Protein AF-A0A3D2UPK6-F1 (afdb_monomer_lite)

Structure (mmCIF, N/CA/C/O backbone):
data_AF-A0A3D2UPK6-F1
#
_entry.id   AF-A0A3D2UPK6-F1
#
loop_
_atom_site.group_PDB
_atom_site.id
_atom_site.type_symbol
_atom_site.label_atom_id
_atom_site.label_alt_id
_atom_site.label_comp_id
_atom_site.label_asym_id
_atom_site.label_entity_id
_atom_site.label_seq_id
_atom_site.pdbx_PDB_ins_code
_atom_site.Cartn_x
_atom_site.Cartn_y
_atom_site.Cartn_z
_atom_site.occupancy
_atom_site.B_iso_or_equiv
_atom_site.auth_seq_id
_atom_site.auth_comp_id
_atom_site.auth_asym_id
_atom_site.auth_atom_id
_atom_site.pdbx_PDB_model_num
ATOM 1 N N . MET A 1 1 ? 14.246 -3.616 -34.051 1.00 29.50 1 MET A N 1
ATOM 2 C CA . MET A 1 1 ? 12.889 -3.038 -34.130 1.00 29.50 1 MET A CA 1
ATOM 3 C C . MET A 1 1 ? 12.136 -3.485 -32.893 1.00 29.50 1 MET A C 1
ATOM 5 O O . MET A 1 1 ? 11.770 -4.648 -32.811 1.00 29.50 1 MET A O 1
ATOM 9 N N . VAL A 1 2 ? 12.012 -2.612 -31.895 1.00 36.53 2 VAL A N 1
ATOM 10 C CA . VAL A 1 2 ? 11.138 -2.855 -30.739 1.00 36.53 2 VAL A CA 1
ATOM 11 C C . VAL A 1 2 ? 9.709 -2.679 -31.257 1.00 36.53 2 VAL A C 1
ATOM 13 O O . VAL A 1 2 ? 9.395 -1.631 -31.815 1.00 36.53 2 VAL A O 1
ATOM 16 N N . SER A 1 3 ? 8.911 -3.746 -31.205 1.00 40.34 3 SER A N 1
ATOM 17 C CA . SER A 1 3 ? 7.515 -3.777 -31.665 1.00 40.34 3 SER A CA 1
ATOM 18 C C . SER A 1 3 ? 6.709 -2.631 -31.038 1.00 40.34 3 SER A C 1
ATOM 20 O O . SER A 1 3 ? 6.873 -2.369 -29.847 1.00 40.34 3 SER A O 1
ATOM 22 N N . ASN A 1 4 ? 5.805 -1.990 -31.794 1.00 49.56 4 ASN A N 1
ATOM 23 C CA . ASN A 1 4 ? 4.855 -0.990 -31.269 1.00 49.56 4 ASN A CA 1
ATOM 24 C C . ASN A 1 4 ? 4.064 -1.499 -30.045 1.00 49.56 4 ASN A C 1
ATOM 26 O O . ASN A 1 4 ? 3.614 -0.700 -29.230 1.00 49.56 4 ASN A O 1
ATOM 30 N N . ASN A 1 5 ? 3.946 -2.817 -29.878 1.00 51.56 5 ASN A N 1
ATOM 31 C CA . ASN A 1 5 ? 3.266 -3.445 -28.751 1.00 51.56 5 ASN A CA 1
ATOM 32 C C . ASN A 1 5 ? 4.091 -3.450 -27.444 1.00 51.56 5 ASN A C 1
ATOM 34 O O . ASN A 1 5 ? 3.512 -3.424 -26.363 1.00 51.56 5 ASN A O 1
ATOM 38 N N . ILE A 1 6 ? 5.428 -3.389 -27.506 1.00 55.00 6 ILE A N 1
ATOM 39 C CA . ILE A 1 6 ? 6.280 -3.295 -26.305 1.00 55.00 6 ILE A CA 1
ATOM 40 C C . ILE A 1 6 ? 6.111 -1.925 -25.630 1.00 55.00 6 ILE A C 1
ATOM 42 O O . ILE A 1 6 ? 6.147 -1.835 -24.404 1.00 55.00 6 ILE A O 1
ATOM 46 N N . ASN A 1 7 ? 5.836 -0.866 -26.403 1.00 56.97 7 ASN A N 1
ATOM 47 C CA . ASN A 1 7 ? 5.481 0.435 -25.833 1.00 56.97 7 ASN A CA 1
ATOM 48 C C . ASN A 1 7 ? 4.194 0.338 -24.999 1.00 56.97 7 ASN A C 1
ATOM 50 O O . ASN A 1 7 ? 4.159 0.884 -23.904 1.00 56.97 7 ASN A O 1
ATOM 54 N N . LEU A 1 8 ? 3.188 -0.440 -25.421 1.00 60.53 8 LEU A N 1
ATOM 55 C CA . LEU A 1 8 ? 1.960 -0.651 -24.634 1.00 60.53 8 LEU A CA 1
ATOM 56 C C . LEU A 1 8 ? 2.215 -1.334 -23.276 1.00 60.53 8 LEU A C 1
ATOM 58 O O . LEU A 1 8 ? 1.406 -1.185 -22.367 1.00 60.53 8 LEU A O 1
ATOM 62 N N . LEU A 1 9 ? 3.325 -2.069 -23.131 1.00 63.12 9 LEU A N 1
ATOM 63 C CA . LEU A 1 9 ? 3.723 -2.733 -21.882 1.00 63.12 9 LEU A CA 1
ATOM 64 C C . LEU A 1 9 ? 4.616 -1.859 -20.984 1.00 63.12 9 LEU A C 1
ATOM 66 O O . LEU A 1 9 ? 4.636 -2.047 -19.772 1.00 63.12 9 LEU A O 1
ATOM 70 N N . ILE A 1 10 ? 5.372 -0.927 -21.575 1.00 61.56 10 ILE A N 1
ATOM 71 C CA . ILE A 1 10 ? 6.310 -0.027 -20.876 1.00 61.56 10 ILE A CA 1
ATOM 72 C C . ILE A 1 10 ? 5.636 1.279 -20.458 1.00 61.56 10 ILE A C 1
ATOM 74 O O . ILE A 1 10 ? 6.065 1.893 -19.486 1.00 61.56 10 ILE A O 1
ATOM 78 N N . THR A 1 11 ? 4.598 1.713 -21.172 1.00 60.47 11 THR A N 1
ATOM 79 C CA . THR A 1 11 ? 3.747 2.817 -20.723 1.00 60.47 11 THR A CA 1
ATOM 80 C C . THR A 1 11 ? 2.793 2.233 -19.691 1.00 60.47 11 THR A C 1
ATOM 82 O O . THR A 1 11 ? 1.922 1.451 -20.079 1.00 60.47 11 THR A O 1
ATOM 85 N N . PRO A 1 12 ? 2.942 2.515 -18.379 1.00 56.44 12 PRO A N 1
ATOM 86 C CA . PRO A 1 12 ? 1.904 2.134 -17.444 1.00 56.44 12 PRO A CA 1
ATOM 87 C C . PRO A 1 12 ? 0.678 2.890 -17.932 1.00 56.44 12 PRO A C 1
ATOM 89 O O . PRO A 1 12 ? 0.672 4.117 -17.909 1.00 56.44 12 PRO A O 1
ATOM 92 N N . SER A 1 13 ? -0.303 2.164 -18.480 1.00 57.47 13 SER A N 1
ATOM 93 C CA . SER A 1 13 ? -1.483 2.802 -19.060 1.00 57.47 13 SER A CA 1
ATOM 94 C C . SER A 1 13 ? -1.970 3.848 -18.065 1.00 57.47 13 SER A C 1
ATOM 96 O O . SER A 1 13 ? -2.011 3.550 -16.870 1.00 57.47 13 SER A O 1
ATOM 98 N N . ALA A 1 14 ? -2.303 5.064 -18.501 1.00 60.94 14 ALA A N 1
ATOM 99 C CA . ALA A 1 14 ? -2.765 6.135 -17.609 1.00 60.94 14 ALA A CA 1
ATOM 100 C C . ALA A 1 14 ? -3.824 5.638 -16.594 1.00 60.94 14 ALA A C 1
ATOM 102 O O . ALA A 1 14 ? -3.950 6.133 -15.475 1.00 60.94 14 ALA A O 1
ATOM 103 N N . LYS A 1 15 ? -4.543 4.578 -16.979 1.00 65.50 15 LYS A N 1
ATOM 104 C CA . LYS A 1 15 ? -5.433 3.750 -16.171 1.00 65.50 15 LYS A CA 1
ATOM 105 C C . LYS A 1 15 ? -4.817 3.152 -14.893 1.00 65.50 15 LYS A C 1
ATOM 107 O O . LYS A 1 15 ? -5.508 3.171 -13.884 1.00 65.50 15 LYS A O 1
ATOM 112 N N . THR A 1 16 ? -3.592 2.626 -14.893 1.00 70.25 16 THR A N 1
ATOM 113 C CA . THR A 1 16 ? -2.950 2.058 -13.693 1.00 70.25 16 THR A CA 1
ATOM 114 C C . THR A 1 16 ? -2.583 3.144 -12.692 1.00 70.25 16 THR A C 1
ATOM 116 O O . THR A 1 16 ? -2.922 3.020 -11.521 1.00 70.25 16 THR A O 1
ATOM 119 N N . ILE A 1 17 ? -1.989 4.249 -13.154 1.00 70.00 17 ILE A N 1
ATOM 120 C CA . ILE A 1 17 ? -1.716 5.407 -12.290 1.00 70.00 17 ILE A CA 1
ATOM 121 C C . ILE A 1 17 ? -3.024 5.956 -11.720 1.00 70.00 17 ILE A C 1
ATOM 123 O O . ILE A 1 17 ? -3.129 6.195 -10.520 1.00 70.00 17 ILE A O 1
ATOM 127 N N . LYS A 1 18 ? -4.057 6.072 -12.562 1.00 70.62 18 LYS A N 1
ATOM 128 C CA . LYS A 1 18 ? -5.390 6.496 -12.135 1.00 70.62 18 LYS A CA 1
ATOM 129 C C . LYS A 1 18 ? -6.016 5.537 -11.118 1.00 70.62 18 LYS A C 1
ATOM 131 O O . LYS A 1 18 ? -6.628 6.000 -10.166 1.00 70.62 18 LYS A O 1
ATOM 136 N N . ALA A 1 19 ? -5.879 4.225 -11.295 1.00 73.19 19 ALA A N 1
ATOM 137 C CA . ALA A 1 19 ? -6.411 3.238 -10.357 1.00 73.19 19 ALA A CA 1
ATOM 138 C C . ALA A 1 19 ? -5.712 3.330 -8.992 1.00 73.19 19 ALA A C 1
ATOM 140 O O . ALA A 1 19 ? -6.386 3.425 -7.970 1.00 73.19 19 ALA A O 1
ATOM 141 N N . THR A 1 20 ? -4.376 3.405 -8.976 1.00 77.25 20 THR A N 1
ATOM 142 C CA . THR A 1 20 ? -3.606 3.611 -7.740 1.00 77.25 20 THR A CA 1
ATOM 143 C C . THR A 1 20 ? -3.961 4.940 -7.071 1.00 77.25 20 THR A C 1
ATOM 145 O O . THR A 1 20 ? -4.055 4.998 -5.847 1.00 77.25 20 THR A O 1
ATOM 148 N N . PHE A 1 21 ? -4.230 5.994 -7.848 1.00 74.88 21 PHE A N 1
ATOM 149 C CA . PHE A 1 21 ? -4.714 7.261 -7.305 1.00 74.88 21 PHE A CA 1
ATOM 150 C C . PHE A 1 21 ? -6.090 7.131 -6.643 1.00 74.88 21 PHE A C 1
ATOM 152 O O . PHE A 1 21 ? -6.226 7.515 -5.487 1.00 74.88 21 PHE A O 1
ATOM 159 N N . VAL A 1 22 ? -7.075 6.531 -7.316 1.00 76.00 22 VAL A N 1
ATOM 160 C CA . VAL A 1 22 ? -8.419 6.310 -6.747 1.00 76.00 22 VAL A CA 1
ATOM 161 C C . VAL A 1 22 ? -8.338 5.513 -5.442 1.00 76.00 22 VAL A C 1
ATOM 163 O O . VAL A 1 22 ? -9.048 5.799 -4.482 1.00 76.00 22 VAL A O 1
ATOM 166 N N . GLU A 1 23 ? -7.431 4.540 -5.357 1.00 78.81 23 GLU A N 1
ATOM 167 C CA . GLU A 1 23 ? -7.199 3.791 -4.122 1.00 78.81 23 GLU A CA 1
ATOM 168 C C . GLU A 1 23 ? -6.570 4.621 -2.992 1.00 78.81 23 GLU A C 1
ATOM 170 O O . GLU A 1 23 ? -6.802 4.309 -1.820 1.00 78.81 23 GLU A O 1
ATOM 175 N N . ILE A 1 24 ? -5.752 5.627 -3.316 1.00 79.50 24 ILE A N 1
ATOM 176 C CA . ILE A 1 24 ? -5.183 6.583 -2.353 1.00 79.50 24 ILE A CA 1
ATOM 177 C C . ILE A 1 24 ? -6.260 7.581 -1.916 1.00 79.50 24 ILE A C 1
ATOM 179 O O . ILE A 1 24 ? -6.397 7.838 -0.721 1.00 79.50 24 ILE A O 1
ATOM 183 N N . GLU A 1 25 ? -7.053 8.090 -2.858 1.00 79.25 25 GLU A N 1
ATOM 184 C CA . GLU A 1 25 ? -8.166 9.011 -2.626 1.00 79.25 25 GLU A CA 1
ATOM 185 C C . GLU A 1 25 ? -9.233 8.377 -1.725 1.00 79.25 25 GLU A C 1
ATOM 187 O O . GLU A 1 25 ? -9.614 8.966 -0.713 1.00 79.25 25 GLU A O 1
ATOM 192 N N . ALA A 1 26 ? -9.634 7.133 -1.999 1.00 78.38 26 ALA A N 1
ATOM 193 C CA . ALA A 1 26 ? -10.588 6.396 -1.171 1.00 78.38 26 ALA A CA 1
ATOM 194 C C . ALA A 1 26 ? -10.075 6.176 0.264 1.00 78.38 26 ALA A C 1
ATOM 196 O O . ALA A 1 26 ? -10.844 6.217 1.225 1.00 78.38 26 ALA A O 1
ATOM 197 N N . SER A 1 27 ? -8.764 5.974 0.433 1.00 75.00 27 SER A N 1
ATOM 198 C CA . SER A 1 27 ? -8.131 5.899 1.755 1.00 75.00 27 SER A CA 1
ATOM 199 C C . SER A 1 27 ? -7.957 7.276 2.410 1.00 75.00 27 SER A C 1
ATOM 201 O O . SER A 1 27 ? -7.760 7.354 3.624 1.00 75.00 27 SER A O 1
ATOM 203 N N . SER A 1 28 ? -8.042 8.367 1.644 1.00 74.19 28 SER A N 1
ATOM 204 C CA . SER A 1 28 ? -7.707 9.704 2.124 1.00 74.19 28 SER A CA 1
ATOM 205 C C . SER A 1 28 ? -8.720 10.249 3.132 1.00 74.19 28 SER A C 1
ATOM 207 O O . SER A 1 28 ? -8.321 10.811 4.149 1.00 74.19 28 SER A O 1
ATOM 209 N N . GLU A 1 29 ? -10.017 10.022 2.919 1.00 78.12 29 GLU A N 1
ATOM 210 C CA . GLU A 1 29 ? -11.066 10.509 3.822 1.00 78.12 29 GLU A CA 1
ATOM 211 C C . GLU A 1 29 ? -10.995 9.845 5.200 1.00 78.12 29 GLU A C 1
ATOM 213 O O . GLU A 1 29 ? -11.157 10.496 6.236 1.00 78.12 29 GLU A O 1
ATOM 218 N N . ILE A 1 30 ? -10.663 8.555 5.229 1.00 78.06 30 ILE A N 1
ATOM 219 C CA . ILE A 1 30 ? -10.509 7.811 6.479 1.00 78.06 30 ILE A CA 1
ATOM 220 C C . ILE A 1 30 ? -9.274 8.313 7.246 1.00 78.06 30 ILE A C 1
ATOM 222 O O . ILE A 1 30 ? -9.349 8.604 8.440 1.00 78.06 30 ILE A O 1
ATOM 226 N N . ILE A 1 31 ? -8.173 8.556 6.532 1.00 73.12 31 ILE A N 1
ATOM 227 C CA . ILE A 1 31 ? -6.934 9.107 7.091 1.00 73.12 31 ILE A CA 1
ATOM 228 C C . ILE A 1 31 ? -7.127 10.531 7.622 1.00 73.12 31 ILE A C 1
ATOM 230 O O . ILE A 1 31 ? -6.668 10.839 8.723 1.00 73.12 31 ILE A O 1
ATOM 234 N N . LYS A 1 32 ? -7.832 11.401 6.885 1.00 76.81 32 LYS A N 1
ATOM 235 C CA . LYS A 1 32 ? -8.172 12.762 7.336 1.00 76.81 32 LYS A CA 1
ATOM 236 C C . LYS A 1 32 ? -8.979 12.714 8.629 1.00 76.81 32 LYS A C 1
ATOM 238 O O . LYS A 1 32 ? -8.668 13.440 9.575 1.00 76.81 32 LYS A O 1
ATOM 243 N N . LYS A 1 33 ? -9.981 11.832 8.693 1.00 80.81 33 LYS A N 1
ATOM 244 C CA . LYS A 1 33 ? -10.803 11.624 9.889 1.00 80.81 33 LYS A CA 1
ATOM 245 C C . LYS A 1 33 ? -9.964 11.168 11.083 1.00 80.81 33 LYS A C 1
ATOM 247 O O . LYS A 1 33 ? -10.132 11.709 12.177 1.00 80.81 33 LYS A O 1
ATOM 252 N N . ASP A 1 34 ? -9.050 10.224 10.884 1.00 77.19 34 ASP A N 1
ATOM 253 C CA . ASP A 1 34 ? -8.213 9.692 11.961 1.00 77.19 34 ASP A CA 1
ATOM 254 C C . ASP A 1 34 ? -7.173 10.706 12.450 1.00 77.19 34 ASP A C 1
ATOM 256 O O . ASP A 1 34 ? -7.002 10.865 13.660 1.00 77.19 34 ASP A O 1
ATOM 260 N N . ILE A 1 35 ? -6.544 11.460 11.540 1.00 74.62 35 ILE A N 1
ATOM 261 C CA . ILE A 1 35 ? -5.663 12.586 11.887 1.00 74.62 35 ILE A CA 1
ATOM 262 C C . ILE A 1 35 ? -6.441 13.656 12.654 1.00 74.62 35 ILE A C 1
ATOM 264 O O . ILE A 1 35 ? -5.953 14.155 13.666 1.00 74.62 35 ILE A O 1
ATOM 268 N N . GLY A 1 36 ? -7.649 13.999 12.201 1.00 77.25 36 GLY A N 1
ATOM 269 C CA . GLY A 1 36 ? -8.509 14.977 12.863 1.00 77.25 36 GLY A CA 1
ATOM 270 C C . GLY A 1 36 ? -8.888 14.546 14.280 1.00 77.25 36 GLY A C 1
ATOM 271 O O . GLY A 1 36 ? -8.730 15.320 15.222 1.00 77.25 36 GLY A O 1
ATOM 272 N N . ALA A 1 37 ? -9.315 13.294 14.452 1.00 78.00 37 ALA A N 1
ATOM 273 C CA . ALA A 1 37 ? -9.633 12.735 15.764 1.00 78.00 37 ALA A CA 1
ATOM 274 C C . ALA A 1 37 ? -8.410 12.723 16.692 1.00 78.00 37 ALA A C 1
ATOM 276 O O . ALA A 1 37 ? -8.512 13.113 17.853 1.00 78.00 37 ALA A O 1
ATOM 277 N N . LEU A 1 38 ? -7.249 12.318 16.177 1.00 76.75 38 LEU A N 1
ATOM 278 C CA . LEU A 1 38 ? -6.006 12.298 16.937 1.00 76.75 38 LEU A CA 1
ATOM 279 C C . LEU A 1 38 ? -5.563 13.712 17.330 1.00 76.75 38 LEU A C 1
ATOM 281 O O . LEU A 1 38 ? -5.127 13.920 18.461 1.00 76.75 38 LEU A O 1
ATOM 285 N N . LEU A 1 39 ? -5.721 14.692 16.437 1.00 78.94 39 LEU A N 1
ATOM 286 C CA . LEU A 1 39 ? -5.433 16.092 16.724 1.00 78.94 39 LEU A CA 1
ATOM 287 C C . LEU A 1 39 ? -6.313 16.634 17.855 1.00 78.94 39 LEU A C 1
ATOM 289 O O . LEU A 1 39 ? -5.794 17.320 18.731 1.00 78.94 39 LEU A O 1
ATOM 293 N N . VAL A 1 40 ? -7.614 16.328 17.848 1.00 78.19 40 VAL A N 1
ATOM 294 C CA . VAL A 1 40 ? -8.530 16.714 18.935 1.00 78.19 40 VAL A CA 1
ATOM 295 C C . VAL A 1 40 ? -8.049 16.114 20.253 1.00 78.19 40 VAL A C 1
ATOM 297 O O . VAL A 1 40 ? -7.786 16.854 21.191 1.00 78.19 40 VAL A O 1
ATOM 300 N N . THR A 1 41 ? -7.794 14.803 20.297 1.00 73.19 41 THR A N 1
ATOM 301 C CA . THR A 1 41 ? -7.352 14.153 21.540 1.00 73.19 41 THR A CA 1
ATOM 302 C C . THR A 1 41 ? -5.991 14.668 22.027 1.00 73.19 41 THR A C 1
ATOM 304 O O . THR A 1 41 ? -5.773 14.793 23.228 1.00 73.19 41 THR A O 1
ATOM 307 N N . LEU A 1 42 ? -5.059 14.998 21.124 1.00 73.12 42 LEU A N 1
ATOM 308 C CA . LEU A 1 42 ? -3.78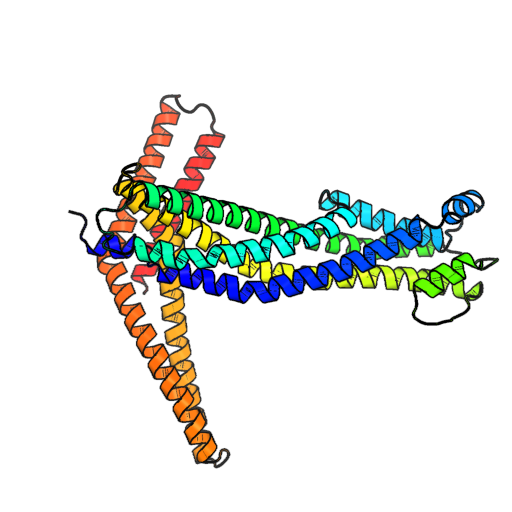0 15.611 21.499 1.00 73.12 42 LEU A CA 1
ATOM 309 C C . LEU A 1 42 ? -3.938 17.041 22.027 1.00 73.12 42 LEU A C 1
ATOM 311 O O . LEU A 1 42 ? -3.198 17.4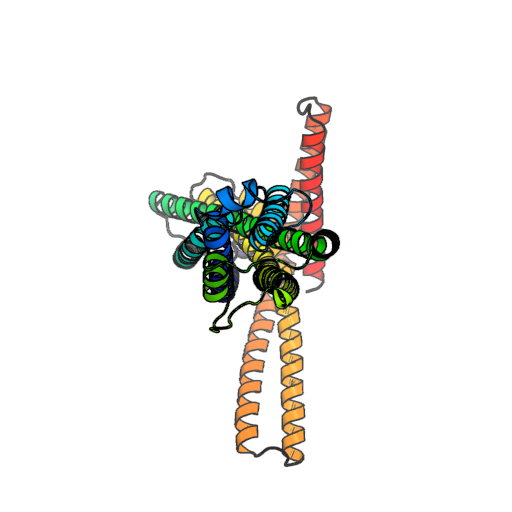28 22.932 1.00 73.12 42 LEU A O 1
ATOM 315 N N . LYS A 1 43 ? -4.874 17.826 21.479 1.00 76.38 43 LYS A N 1
ATOM 316 C CA . LYS A 1 43 ? -5.201 19.160 22.002 1.00 76.38 43 LYS A CA 1
ATOM 317 C C . LYS A 1 43 ? -5.789 19.063 23.399 1.00 76.38 43 LYS A C 1
ATOM 319 O O . LYS A 1 43 ? -5.273 19.745 24.275 1.00 76.38 43 LYS A O 1
ATOM 324 N N . ASP A 1 44 ? -6.738 18.154 23.617 1.00 70.88 44 ASP A N 1
ATOM 325 C CA . ASP A 1 44 ? -7.318 17.907 24.939 1.00 70.88 44 ASP A CA 1
ATOM 326 C C . ASP A 1 44 ? -6.205 17.581 25.946 1.00 70.88 44 ASP A C 1
ATOM 328 O O . ASP A 1 44 ? -6.092 18.212 26.990 1.00 70.88 44 ASP A O 1
ATOM 332 N N . VAL A 1 45 ? -5.294 16.663 25.598 1.00 69.88 45 VAL A N 1
ATOM 333 C CA . VAL A 1 45 ? -4.127 16.338 26.435 1.00 69.88 45 VAL A CA 1
ATOM 334 C C . VAL A 1 45 ? -3.240 17.566 26.681 1.00 69.88 45 VAL A C 1
ATOM 336 O O . VAL A 1 45 ? -2.803 17.777 27.807 1.00 69.88 45 VAL A O 1
ATOM 339 N N . ASN A 1 46 ? -2.979 18.404 25.678 1.00 70.44 46 ASN A N 1
ATOM 340 C CA . ASN A 1 46 ? -2.129 19.585 25.842 1.00 70.44 46 ASN A CA 1
ATOM 341 C C . ASN A 1 46 ? -2.785 20.676 26.712 1.00 70.44 46 ASN A C 1
ATOM 343 O O . ASN A 1 46 ? -2.105 21.271 27.543 1.00 70.44 46 ASN A O 1
ATOM 347 N N . GLU A 1 47 ? -4.093 20.902 26.583 1.00 70.38 47 GLU A N 1
ATOM 348 C CA . GLU A 1 47 ? -4.850 21.824 27.445 1.00 70.38 47 GLU A CA 1
ATOM 349 C C . GLU A 1 47 ? -4.788 21.384 28.911 1.00 70.38 47 GLU A C 1
ATOM 351 O O . GLU A 1 47 ? -4.569 22.197 29.811 1.00 70.38 47 GLU A O 1
ATOM 356 N N . ILE A 1 48 ? -4.876 20.076 29.156 1.00 66.00 48 ILE A N 1
ATOM 357 C CA . ILE A 1 48 ? -4.719 19.494 30.491 1.00 66.00 48 ILE A CA 1
ATOM 358 C C . ILE A 1 48 ? -3.326 19.790 31.047 1.00 66.00 48 ILE A C 1
ATOM 360 O O . ILE A 1 48 ? -3.191 20.181 32.208 1.00 66.00 48 ILE A O 1
ATOM 364 N N . PHE A 1 49 ? -2.287 19.618 30.227 1.00 67.12 49 PHE A N 1
ATOM 365 C CA . PHE A 1 49 ? -0.917 19.909 30.639 1.00 67.12 49 PHE A CA 1
ATOM 366 C C . PHE A 1 49 ? -0.783 21.384 31.013 1.00 67.12 49 PHE A C 1
ATOM 368 O O . PHE A 1 49 ? -0.269 21.682 32.086 1.00 67.12 49 PHE A O 1
ATOM 375 N N . GLU A 1 50 ? -1.313 22.291 30.191 1.00 68.44 50 GLU A N 1
ATOM 376 C CA . GLU A 1 50 ? -1.266 23.731 30.442 1.00 68.44 50 GLU A CA 1
ATOM 377 C C . GLU A 1 50 ? -1.998 24.133 31.729 1.00 68.44 50 GLU A C 1
ATOM 379 O O . GLU A 1 50 ? -1.448 24.901 32.521 1.00 68.44 50 GLU A O 1
ATOM 384 N N . VAL A 1 51 ? -3.192 23.589 31.996 1.00 65.12 51 VAL A N 1
ATOM 385 C CA . VAL A 1 51 ? -3.945 23.846 33.241 1.00 65.12 51 VAL A CA 1
ATOM 386 C C . VAL A 1 51 ? -3.152 23.394 34.471 1.00 65.12 51 VAL A C 1
ATOM 388 O O . VAL A 1 51 ? -3.108 24.096 35.488 1.00 65.12 51 VAL A O 1
ATOM 391 N N . VAL A 1 52 ? -2.485 22.242 34.379 1.00 61.16 52 VAL A N 1
ATOM 392 C CA . VAL A 1 52 ? -1.693 21.679 35.478 1.00 61.16 52 VAL A CA 1
ATOM 393 C C . VAL A 1 52 ? -0.379 22.445 35.676 1.00 61.16 52 VAL A C 1
ATOM 395 O O . VAL A 1 52 ? 0.023 22.666 36.816 1.00 61.16 52 VAL A O 1
ATOM 398 N N . THR A 1 53 ? 0.290 22.898 34.612 1.00 61.97 53 THR A N 1
ATOM 399 C CA . THR A 1 53 ? 1.613 23.540 34.713 1.00 61.97 53 THR A CA 1
ATOM 400 C C . THR A 1 53 ? 1.573 25.055 34.924 1.00 61.97 53 THR A C 1
ATOM 402 O O . THR A 1 53 ? 2.494 25.589 35.542 1.00 61.97 53 THR A O 1
ATOM 405 N N . ASN A 1 54 ? 0.542 25.759 34.434 1.00 57.03 54 ASN A N 1
ATOM 406 C CA . ASN A 1 54 ? 0.475 27.231 34.442 1.00 57.03 54 ASN A CA 1
ATOM 407 C C . ASN A 1 54 ? -0.278 27.833 35.637 1.00 57.03 54 ASN A C 1
ATOM 409 O O . ASN A 1 54 ? -0.373 29.057 35.746 1.00 57.03 54 ASN A O 1
ATOM 413 N N . SER A 1 55 ? -0.804 27.024 36.557 1.00 54.53 55 SER A N 1
ATOM 414 C CA . SER A 1 55 ? -1.386 27.566 37.787 1.00 54.53 55 SER A CA 1
ATOM 415 C C . SER A 1 55 ? -0.270 28.173 38.661 1.00 54.53 55 SER A C 1
ATOM 417 O O . SER A 1 55 ? 0.617 27.496 39.174 1.00 54.53 55 SER A O 1
ATOM 419 N N . SER A 1 56 ? -0.265 29.499 38.806 1.00 41.97 56 SER A N 1
ATOM 420 C CA . SER A 1 56 ? 0.806 30.273 39.462 1.00 41.97 56 SER A CA 1
ATOM 421 C C . SER A 1 56 ? 0.996 29.953 40.956 1.00 41.97 56 SER A C 1
ATOM 423 O O . SER A 1 56 ? 2.092 30.141 41.486 1.00 41.97 56 SER A O 1
ATOM 425 N N . ASN A 1 57 ? -0.013 29.374 41.616 1.00 46.59 57 ASN A N 1
ATOM 426 C CA . ASN A 1 57 ? 0.068 28.845 42.987 1.00 46.59 57 ASN A CA 1
ATOM 427 C C . ASN A 1 57 ? 0.696 27.437 43.090 1.00 46.59 57 ASN A C 1
ATOM 429 O O . ASN A 1 57 ? 0.966 26.951 44.187 1.00 46.59 57 ASN A O 1
ATOM 433 N N . PHE A 1 58 ? 0.959 26.767 41.967 1.00 45.16 58 PHE A N 1
ATOM 434 C CA . PHE A 1 58 ? 1.391 25.365 41.925 1.00 45.16 58 PHE A CA 1
ATOM 435 C C . PHE A 1 58 ? 2.881 25.202 42.249 1.00 45.16 58 PHE A C 1
ATOM 437 O O . PHE A 1 58 ? 3.275 24.330 43.023 1.00 45.16 58 PHE A O 1
ATOM 444 N N . ASN A 1 59 ? 3.726 26.096 41.721 1.00 42.28 59 ASN A N 1
ATOM 445 C CA . ASN A 1 59 ? 5.165 26.110 42.014 1.00 42.28 59 ASN A CA 1
ATOM 446 C C . ASN A 1 59 ? 5.488 26.645 43.422 1.00 42.28 59 ASN A C 1
ATOM 448 O O . ASN A 1 59 ? 6.529 26.288 43.975 1.00 42.28 59 ASN A O 1
ATOM 452 N N . SER A 1 60 ? 4.628 27.486 44.009 1.00 44.16 60 SER A N 1
ATOM 453 C CA . SER A 1 60 ? 4.796 27.996 45.377 1.00 44.16 60 SER A CA 1
ATOM 454 C C . SER A 1 60 ? 4.342 26.977 46.431 1.00 44.16 60 SER A C 1
ATOM 456 O O . SER A 1 60 ? 5.051 26.795 47.419 1.00 44.16 60 SER A O 1
ATOM 458 N N . GLN A 1 61 ? 3.253 26.234 46.189 1.00 45.22 61 GLN A N 1
ATOM 459 C CA . GLN A 1 61 ? 2.803 25.132 47.055 1.00 45.22 61 GLN A CA 1
ATOM 460 C C . GLN A 1 61 ? 3.732 23.906 47.007 1.00 45.22 61 GLN A C 1
ATOM 462 O O . GLN A 1 61 ? 3.924 23.242 48.019 1.00 45.22 61 GLN A O 1
ATOM 467 N N . LEU A 1 62 ? 4.382 23.625 45.870 1.00 41.44 62 LEU A N 1
ATOM 468 C CA . LEU A 1 62 ? 5.415 22.578 45.773 1.00 41.44 62 LEU A CA 1
ATOM 469 C C . LEU A 1 62 ? 6.639 22.845 46.667 1.00 41.44 62 LEU A C 1
ATOM 471 O O . LEU A 1 62 ? 7.299 21.900 47.088 1.00 41.44 62 LEU A O 1
ATOM 475 N N . ARG A 1 63 ? 6.959 24.116 46.947 1.00 39.22 63 ARG A N 1
ATOM 476 C CA . ARG A 1 63 ? 8.116 24.507 47.774 1.00 39.22 63 ARG A CA 1
ATOM 477 C C . ARG A 1 63 ? 7.814 24.552 49.274 1.00 39.22 63 ARG A C 1
ATOM 479 O O . ARG A 1 63 ? 8.757 24.544 50.057 1.00 39.22 63 ARG A O 1
ATOM 486 N N . SER A 1 64 ? 6.543 24.619 49.674 1.00 40.47 64 SER A N 1
ATOM 487 C CA . SER A 1 64 ? 6.126 24.717 51.082 1.00 40.47 64 SER A CA 1
ATOM 488 C C . SER A 1 64 ? 5.705 23.382 51.707 1.00 40.47 64 SER A C 1
ATOM 490 O O . SER A 1 64 ? 5.359 23.349 52.887 1.00 40.47 64 SER A O 1
ATOM 492 N N . LEU A 1 65 ? 5.736 22.283 50.948 1.00 40.66 65 LEU A N 1
ATOM 493 C CA . LEU A 1 65 ? 5.308 20.962 51.405 1.00 40.66 65 LEU A CA 1
ATOM 494 C C . LEU A 1 65 ? 6.506 20.068 51.755 1.00 40.66 65 LEU A C 1
ATOM 496 O O . LEU A 1 65 ? 7.512 20.019 51.051 1.00 40.66 65 LEU A O 1
ATOM 500 N N . ASN A 1 66 ? 6.374 19.364 52.879 1.00 40.25 66 ASN A N 1
ATOM 501 C CA . ASN A 1 66 ? 7.355 18.434 53.439 1.00 40.25 66 ASN A CA 1
ATOM 502 C C . ASN A 1 66 ? 7.757 17.364 52.385 1.00 40.25 66 ASN A C 1
ATOM 504 O O . ASN A 1 66 ? 6.865 16.813 51.739 1.00 40.25 66 ASN A O 1
ATOM 508 N N . PRO A 1 67 ? 9.046 16.998 52.220 1.00 39.31 67 PRO A N 1
ATOM 509 C CA . PRO A 1 67 ? 9.546 16.198 51.087 1.00 39.31 67 PRO A CA 1
ATOM 510 C C . PRO A 1 67 ? 9.117 14.713 51.054 1.00 39.31 67 PRO A C 1
ATOM 512 O O . PRO A 1 67 ? 9.686 13.928 50.300 1.00 39.31 67 PRO A O 1
ATOM 515 N N . ILE A 1 68 ? 8.132 14.306 51.862 1.00 43.12 68 ILE A N 1
ATOM 516 C CA . ILE A 1 68 ? 7.766 12.899 52.108 1.00 43.12 68 ILE A CA 1
ATOM 517 C C . ILE A 1 68 ? 6.353 12.554 51.576 1.00 43.12 68 ILE A C 1
ATOM 519 O O . ILE A 1 68 ? 5.986 11.383 51.551 1.00 43.12 68 ILE A O 1
ATOM 523 N N . SER A 1 69 ? 5.556 13.521 51.094 1.00 51.53 69 SER A N 1
ATOM 524 C CA . SER A 1 69 ? 4.217 13.260 50.527 1.00 51.53 69 SER A CA 1
ATOM 525 C C . SER A 1 69 ? 3.961 14.012 49.218 1.00 51.53 69 SER A C 1
ATOM 527 O O . SER A 1 69 ? 4.255 15.200 49.090 1.00 51.53 69 SER A O 1
ATOM 529 N N . TRP A 1 70 ? 3.405 13.323 48.215 1.00 54.84 70 TRP A N 1
ATOM 530 C CA . TRP A 1 70 ? 3.068 13.947 46.930 1.00 54.84 70 TRP A CA 1
ATOM 531 C C . TRP A 1 70 ? 1.664 14.542 46.941 1.00 54.84 70 TRP A C 1
ATOM 533 O O . TRP A 1 70 ? 0.680 13.847 47.196 1.00 54.84 70 TRP A O 1
ATOM 543 N N . SER A 1 71 ? 1.564 15.831 46.611 1.00 58.62 71 SER A N 1
ATOM 544 C CA . SER A 1 71 ? 0.284 16.508 46.415 1.00 58.62 71 SER A CA 1
ATOM 545 C C . SER A 1 71 ? -0.420 16.063 45.123 1.00 58.62 71 SER A C 1
ATOM 547 O O . SER A 1 71 ? 0.225 15.513 44.230 1.00 58.62 71 SER A O 1
ATOM 549 N N . ILE A 1 72 ? -1.739 16.279 44.988 1.00 58.50 72 ILE A N 1
ATOM 550 C CA . ILE A 1 72 ? -2.466 16.083 43.710 1.00 58.50 72 ILE A CA 1
ATOM 551 C C . ILE A 1 72 ? -1.738 16.827 42.564 1.00 58.50 72 ILE A C 1
ATOM 553 O O . ILE A 1 72 ? -1.424 16.193 41.555 1.00 58.50 72 ILE A O 1
ATOM 557 N N . PRO A 1 73 ? -1.343 18.103 42.755 1.00 59.47 73 PRO A N 1
ATOM 558 C CA . PRO A 1 73 ? -0.414 18.818 41.887 1.00 59.47 73 PRO A CA 1
ATOM 559 C C . PRO A 1 73 ? 0.888 18.085 41.525 1.00 59.47 73 PRO A C 1
ATOM 561 O O . PRO A 1 73 ? 1.203 17.900 40.349 1.00 59.47 73 PRO A O 1
ATOM 564 N N . ALA A 1 74 ? 1.651 17.637 42.527 1.00 63.62 74 ALA A N 1
ATOM 565 C CA . ALA A 1 74 ? 2.928 16.955 42.313 1.00 63.62 74 ALA A CA 1
ATOM 566 C C . ALA A 1 74 ? 2.754 15.629 41.556 1.00 63.62 74 ALA A C 1
ATOM 568 O O . ALA A 1 74 ? 3.568 15.282 40.704 1.00 63.62 74 ALA A O 1
ATOM 569 N N . THR A 1 75 ? 1.655 14.926 41.836 1.00 64.81 75 THR A N 1
ATOM 570 C CA . THR A 1 75 ? 1.277 13.668 41.186 1.00 64.81 75 THR A CA 1
ATOM 571 C C . THR A 1 75 ? 0.968 13.894 39.709 1.00 64.81 75 THR A C 1
ATOM 573 O O . THR A 1 75 ? 1.509 13.197 38.855 1.00 64.81 75 THR A O 1
ATOM 576 N N . ALA A 1 76 ? 0.151 14.905 39.395 1.00 64.75 76 ALA A N 1
ATOM 577 C CA . ALA A 1 76 ? -0.181 15.263 38.019 1.00 64.75 76 ALA A CA 1
ATOM 578 C C . ALA A 1 76 ? 1.068 15.684 37.227 1.00 64.75 76 ALA A C 1
ATOM 580 O O . ALA A 1 76 ? 1.285 15.206 36.115 1.00 64.75 76 ALA A O 1
ATOM 581 N N . LYS A 1 77 ? 1.932 16.512 37.829 1.00 69.75 77 LYS A N 1
ATOM 582 C CA . LYS A 1 77 ? 3.185 16.951 37.205 1.00 69.75 77 LYS A CA 1
ATOM 583 C C . LYS A 1 77 ? 4.139 15.794 36.928 1.00 69.75 77 LYS A C 1
ATOM 585 O O . LYS A 1 77 ? 4.680 15.720 35.834 1.00 69.75 77 LYS A O 1
ATOM 590 N N . LEU A 1 78 ? 4.319 14.871 37.870 1.00 69.75 78 LEU A N 1
ATOM 591 C CA . LEU A 1 78 ? 5.180 13.715 37.642 1.00 69.75 78 LEU A CA 1
ATOM 592 C C . LEU A 1 78 ? 4.669 12.841 36.494 1.00 69.75 78 LEU A C 1
ATOM 594 O O . LEU A 1 78 ? 5.450 12.418 35.648 1.00 69.75 78 LEU A O 1
ATOM 598 N N . VAL A 1 79 ? 3.367 12.563 36.473 1.00 67.75 79 VAL A N 1
ATOM 599 C CA . VAL A 1 79 ? 2.735 11.757 35.423 1.00 67.75 79 VAL A CA 1
ATOM 600 C C . VAL A 1 79 ? 2.944 12.413 34.046 1.00 67.75 79 VAL A C 1
ATOM 602 O O . VAL A 1 79 ? 3.326 11.736 33.089 1.00 67.75 79 VAL A O 1
ATOM 605 N N . ILE A 1 80 ? 2.800 13.740 33.973 1.00 71.62 80 ILE A N 1
ATOM 606 C CA . ILE A 1 80 ? 3.103 14.564 32.793 1.00 71.62 80 ILE A CA 1
ATOM 607 C C . ILE A 1 80 ? 4.589 14.498 32.406 1.00 71.62 80 ILE A C 1
ATOM 609 O O . ILE A 1 80 ? 4.908 14.267 31.237 1.00 71.62 80 ILE A O 1
ATOM 613 N N . ASP A 1 81 ? 5.502 14.673 33.362 1.00 74.19 81 ASP A N 1
ATOM 614 C CA . ASP A 1 81 ? 6.949 14.686 33.127 1.00 74.19 81 ASP A CA 1
ATOM 615 C C . ASP A 1 81 ? 7.439 13.315 32.639 1.00 74.19 81 ASP A C 1
ATOM 617 O O . ASP A 1 81 ? 8.233 13.234 31.699 1.00 74.19 81 ASP A O 1
ATOM 621 N N . ILE A 1 82 ? 6.925 12.225 33.219 1.00 72.75 82 ILE A N 1
ATOM 622 C CA . ILE A 1 82 ? 7.199 10.850 32.786 1.00 72.75 82 ILE A CA 1
ATOM 623 C C . ILE A 1 82 ? 6.700 10.649 31.354 1.00 72.75 82 ILE A C 1
ATOM 625 O O . ILE A 1 82 ? 7.487 10.253 30.491 1.00 72.75 82 ILE A O 1
ATOM 629 N N . ALA A 1 83 ? 5.434 10.966 31.066 1.00 71.94 83 ALA A N 1
ATOM 630 C CA . ALA A 1 83 ? 4.868 10.803 29.728 1.00 71.94 83 ALA A CA 1
ATOM 631 C C . ALA A 1 83 ? 5.635 11.625 28.678 1.00 71.94 83 ALA A C 1
ATOM 633 O O . ALA A 1 83 ? 5.992 11.104 27.622 1.00 71.94 83 ALA A O 1
ATOM 634 N N . THR A 1 84 ? 5.967 12.881 28.992 1.00 76.38 84 THR A N 1
ATOM 635 C CA . THR A 1 84 ? 6.734 13.776 28.112 1.00 76.38 84 THR A CA 1
ATOM 636 C C . THR A 1 84 ? 8.144 13.257 27.876 1.00 76.38 84 THR A C 1
ATOM 638 O O . THR A 1 84 ? 8.619 13.250 26.739 1.00 76.38 84 THR A O 1
ATOM 641 N N . LYS A 1 85 ? 8.820 12.787 28.930 1.00 79.69 85 LYS A N 1
ATOM 642 C CA . LYS A 1 85 ? 10.165 12.217 28.837 1.00 79.69 85 LYS A CA 1
ATOM 643 C C . LYS A 1 85 ? 10.169 10.971 27.961 1.00 79.69 85 LYS A C 1
ATOM 645 O O . LYS A 1 85 ? 11.005 10.881 27.066 1.00 79.69 85 LYS A O 1
ATOM 650 N N . TYR A 1 86 ? 9.241 10.040 28.178 1.00 76.44 86 TYR A N 1
ATOM 651 C CA . TYR A 1 86 ? 9.139 8.822 27.372 1.00 76.44 86 TYR A CA 1
ATOM 652 C C . TYR A 1 86 ? 8.803 9.131 25.912 1.00 76.44 86 TYR A C 1
ATOM 654 O O . TYR A 1 86 ? 9.444 8.577 25.017 1.00 76.44 86 TYR A O 1
ATOM 662 N N . LEU A 1 87 ? 7.868 10.053 25.662 1.00 78.56 87 LEU A N 1
ATOM 663 C CA . LEU A 1 87 ? 7.537 10.502 24.311 1.00 78.56 87 LEU A CA 1
ATOM 664 C C . LEU A 1 87 ? 8.765 11.096 23.612 1.00 78.56 87 LEU A C 1
ATOM 666 O O . LEU A 1 87 ? 9.176 10.614 22.560 1.00 78.56 87 LEU A O 1
ATOM 670 N N . THR A 1 88 ? 9.419 12.066 24.253 1.00 82.50 88 THR A N 1
ATOM 671 C CA . THR A 1 88 ? 10.577 12.778 23.697 1.00 82.50 88 THR A CA 1
ATOM 672 C C . THR A 1 88 ? 11.763 11.841 23.474 1.00 82.50 88 THR A C 1
ATOM 674 O O . THR A 1 88 ? 12.408 11.910 22.434 1.00 82.50 88 THR A O 1
ATOM 677 N N . GLN A 1 89 ? 12.044 10.914 24.395 1.00 80.75 89 GLN A N 1
ATOM 678 C CA . GLN A 1 89 ? 13.130 9.942 24.227 1.00 80.75 89 GLN A CA 1
ATOM 679 C C . GLN A 1 89 ? 12.881 8.967 23.070 1.00 80.75 89 GLN A C 1
ATOM 681 O O . GLN A 1 89 ? 13.833 8.522 22.431 1.00 80.75 89 GLN A O 1
ATOM 686 N N . ARG A 1 90 ? 11.618 8.611 22.805 1.00 78.38 90 ARG A N 1
ATOM 687 C CA . ARG A 1 90 ? 11.256 7.627 21.775 1.00 78.38 90 ARG A CA 1
ATOM 688 C C . ARG A 1 90 ? 11.044 8.246 20.400 1.00 78.38 90 ARG A C 1
ATOM 690 O O . ARG A 1 90 ? 11.357 7.596 19.406 1.00 78.38 90 ARG A O 1
ATOM 697 N N . THR A 1 91 ? 10.514 9.465 20.331 1.00 78.00 91 THR A N 1
ATOM 698 C CA . THR A 1 91 ? 10.173 10.112 19.057 1.00 78.00 91 THR A CA 1
ATOM 699 C C . THR A 1 91 ? 11.023 11.331 18.734 1.00 78.00 91 THR A C 1
ATOM 701 O O . THR A 1 91 ? 11.037 11.740 17.579 1.00 78.00 91 THR A O 1
ATOM 704 N N . GLY A 1 92 ? 11.714 11.920 19.712 1.00 81.69 92 GLY A N 1
ATOM 705 C CA . GLY A 1 92 ? 12.399 13.208 19.565 1.00 81.69 92 GLY A CA 1
ATOM 706 C C . GLY A 1 92 ? 11.469 14.427 19.595 1.00 81.69 92 GLY A C 1
ATOM 707 O O . GLY A 1 92 ? 11.933 15.531 19.341 1.00 81.69 92 GLY A O 1
ATOM 708 N N . PHE A 1 93 ? 10.178 14.240 19.898 1.00 81.50 93 PHE A N 1
ATOM 709 C CA . PHE A 1 93 ? 9.147 15.284 19.844 1.00 81.50 93 PHE A CA 1
ATOM 710 C C . PHE A 1 93 ? 8.343 15.335 21.145 1.00 81.50 93 PHE A C 1
ATOM 712 O O . PHE A 1 93 ? 8.032 14.292 21.723 1.00 81.50 93 PHE A O 1
ATOM 719 N N . SER A 1 94 ? 7.975 16.543 21.577 1.00 81.25 94 SER A N 1
ATOM 720 C CA . SER A 1 94 ? 7.031 16.750 22.681 1.00 81.25 94 SER A CA 1
ATOM 721 C C . SER A 1 94 ? 5.574 16.570 22.226 1.00 81.25 94 SER A C 1
ATOM 723 O O . SER A 1 94 ? 5.285 16.539 21.028 1.00 81.25 94 SER A O 1
ATOM 725 N N . PHE A 1 95 ? 4.626 16.493 23.170 1.00 73.56 95 PHE A N 1
ATOM 726 C CA . PHE A 1 95 ? 3.190 16.481 22.847 1.00 73.56 95 PHE A CA 1
ATOM 727 C C . PHE A 1 95 ? 2.777 17.722 22.041 1.00 73.56 95 PHE A C 1
ATOM 729 O O . PHE A 1 95 ? 2.069 17.600 21.044 1.00 73.56 95 PHE A O 1
ATOM 736 N N . THR A 1 96 ? 3.285 18.902 22.403 1.00 79.88 96 THR A N 1
ATOM 737 C CA . THR A 1 96 ? 3.029 20.154 21.681 1.00 79.88 96 THR A CA 1
ATOM 738 C C . THR A 1 96 ? 3.554 20.114 20.241 1.00 79.88 96 THR A C 1
ATOM 740 O O . THR A 1 96 ? 2.883 20.597 19.325 1.00 79.88 96 THR A O 1
ATOM 743 N N . ASP A 1 97 ? 4.729 19.518 20.012 1.00 84.00 97 ASP A N 1
ATOM 744 C CA . ASP A 1 97 ? 5.283 19.369 18.661 1.00 84.00 97 ASP A CA 1
ATOM 745 C C . ASP A 1 97 ? 4.443 18.411 17.813 1.00 84.00 97 ASP A C 1
ATOM 747 O O . ASP A 1 97 ? 4.180 18.697 16.645 1.00 84.00 97 ASP A O 1
ATOM 751 N N . TRP A 1 98 ? 3.950 17.323 18.411 1.00 82.81 98 TRP A N 1
ATOM 752 C CA . TRP A 1 98 ? 3.020 16.405 17.757 1.00 82.81 98 TRP A CA 1
ATOM 753 C C . TRP A 1 98 ? 1.697 17.088 17.393 1.00 82.81 98 TRP A C 1
ATOM 755 O O . TRP A 1 98 ? 1.244 16.961 16.256 1.00 82.81 98 TRP A O 1
ATOM 765 N N . THR A 1 99 ? 1.107 17.884 18.287 1.00 81.19 99 THR A N 1
ATOM 766 C CA . THR A 1 99 ? -0.113 18.658 17.991 1.00 81.19 99 THR A CA 1
ATOM 767 C C . THR A 1 99 ? 0.088 19.609 16.806 1.00 81.19 99 THR A C 1
ATOM 769 O O . THR A 1 99 ? -0.759 19.685 15.907 1.00 81.19 99 THR A O 1
ATOM 772 N N . LYS A 1 100 ? 1.232 20.307 16.751 1.00 84.62 100 LYS A N 1
ATOM 773 C CA . LYS A 1 100 ? 1.597 21.167 15.610 1.00 84.62 100 LYS A CA 1
ATOM 774 C C . LYS A 1 100 ? 1.801 20.355 14.331 1.00 84.62 100 LYS A C 1
ATOM 776 O O . LYS A 1 100 ? 1.326 20.761 13.270 1.00 84.62 100 LYS A O 1
ATOM 781 N N . PHE A 1 101 ? 2.464 19.205 14.434 1.00 84.75 101 PHE A N 1
ATOM 782 C CA . PHE A 1 101 ? 2.689 18.296 13.317 1.00 84.75 101 PHE A CA 1
ATOM 783 C C . PHE A 1 101 ? 1.364 17.834 12.701 1.00 84.75 101 PHE A C 1
ATOM 785 O O . PHE A 1 101 ? 1.143 18.092 11.522 1.00 84.75 101 PHE A O 1
ATOM 792 N N . PHE A 1 102 ? 0.437 17.261 13.478 1.00 81.00 102 PHE A N 1
ATOM 793 C CA . PHE A 1 102 ? -0.848 16.784 12.944 1.00 81.00 102 PHE A CA 1
ATOM 794 C C . PHE A 1 102 ? -1.721 17.903 12.377 1.00 81.00 102 PHE A C 1
ATOM 796 O O . PHE A 1 102 ? -2.368 17.704 11.349 1.00 81.00 102 PHE A O 1
ATOM 803 N N . SER A 1 103 ? -1.679 19.096 12.982 1.00 82.31 103 SER A N 1
ATOM 804 C CA . SER A 1 103 ? -2.357 20.276 12.431 1.00 82.31 103 SER A CA 1
ATOM 805 C C . SER A 1 103 ? -1.835 20.630 11.034 1.00 82.31 103 SER A C 1
ATOM 807 O O . SER A 1 103 ? -2.615 20.963 10.149 1.00 82.31 103 SER A O 1
ATOM 809 N N . SER A 1 104 ? -0.519 20.537 10.815 1.00 84.56 104 SER A N 1
ATOM 810 C CA . SER A 1 104 ? 0.097 20.816 9.512 1.00 84.56 104 SER A CA 1
ATOM 811 C C . SER A 1 104 ? -0.116 19.686 8.502 1.00 84.56 104 SER A C 1
ATOM 813 O O . SER A 1 104 ? -0.354 19.952 7.324 1.00 84.56 104 SER A O 1
ATOM 815 N N . VAL A 1 105 ? -0.017 18.435 8.952 1.00 82.62 105 VAL A N 1
ATOM 816 C CA . VAL A 1 105 ? -0.137 17.232 8.120 1.00 82.62 105 VAL A CA 1
ATOM 817 C C . VAL A 1 105 ? -1.523 17.148 7.495 1.00 82.62 105 VAL A C 1
ATOM 819 O O . VAL A 1 105 ? -1.607 16.899 6.300 1.00 82.62 105 VAL A O 1
ATOM 822 N N . LEU A 1 106 ? -2.593 17.443 8.242 1.00 78.50 106 LEU A N 1
ATOM 823 C CA . LEU A 1 106 ? -3.954 17.418 7.699 1.00 78.50 106 LEU A CA 1
ATOM 824 C C . LEU A 1 106 ? -4.101 18.329 6.468 1.00 78.50 106 LEU A C 1
ATOM 826 O O . LEU A 1 106 ? -4.519 17.869 5.409 1.00 78.50 106 LEU A O 1
ATOM 830 N N . THR A 1 107 ? -3.689 19.595 6.579 1.00 82.31 107 THR A N 1
ATOM 831 C CA . THR A 1 107 ? -3.753 20.558 5.467 1.00 82.31 107 THR A CA 1
ATOM 832 C C . THR A 1 107 ? -2.860 20.143 4.302 1.00 82.31 107 THR A C 1
ATOM 834 O O . THR A 1 107 ? -3.270 20.213 3.148 1.00 82.31 107 THR A O 1
ATOM 837 N N . LYS A 1 108 ? -1.640 19.674 4.590 1.00 84.00 108 LYS A N 1
ATOM 838 C CA . LYS A 1 108 ? -0.719 19.191 3.554 1.00 84.00 108 LYS A CA 1
ATOM 839 C C . LYS A 1 108 ? -1.274 17.977 2.810 1.00 84.00 108 LYS A C 1
ATOM 841 O O . LYS A 1 108 ? -0.944 17.803 1.644 1.00 84.00 108 LYS A O 1
ATOM 846 N N . PHE A 1 109 ? -2.072 17.135 3.471 1.00 80.56 109 PHE A N 1
ATOM 847 C CA . PHE A 1 109 ? -2.602 15.919 2.856 1.00 80.56 109 PHE A CA 1
ATOM 848 C C . PHE A 1 109 ? -3.695 16.252 1.873 1.00 80.56 109 PHE A C 1
ATOM 850 O O . PHE A 1 109 ? -3.666 15.759 0.754 1.00 80.56 109 PHE A O 1
ATOM 857 N N . SER A 1 110 ? -4.614 17.126 2.283 1.00 80.31 110 SER A N 1
ATOM 858 C CA . SER A 1 110 ? -5.665 17.621 1.403 1.00 80.31 110 SER A CA 1
ATOM 859 C C . SER A 1 110 ? -5.057 18.264 0.162 1.00 80.31 110 SER A C 1
ATOM 861 O O . SER A 1 110 ? -5.358 17.829 -0.937 1.00 80.31 110 SER A O 1
ATOM 863 N N . ASN A 1 111 ? -4.090 19.172 0.333 1.00 84.50 111 ASN A N 1
ATOM 864 C CA . ASN A 1 111 ? -3.432 19.820 -0.804 1.00 84.50 111 ASN A CA 1
ATOM 865 C C . ASN A 1 111 ? -2.725 18.825 -1.740 1.00 84.50 111 ASN A C 1
ATOM 867 O O . ASN A 1 111 ? -2.728 19.025 -2.949 1.00 84.50 111 ASN A O 1
ATOM 871 N N . TYR A 1 112 ? -2.106 17.778 -1.188 1.00 83.69 112 TYR A N 1
ATOM 872 C CA . TYR A 1 112 ? -1.467 16.726 -1.979 1.00 83.69 112 TYR A CA 1
ATOM 873 C C . TYR A 1 112 ? -2.491 15.915 -2.780 1.00 83.69 112 TYR A C 1
ATOM 875 O O . TYR A 1 112 ? -2.279 15.683 -3.965 1.00 83.69 112 TYR A O 1
ATOM 883 N N . VAL A 1 113 ? -3.602 15.508 -2.155 1.00 81.25 113 VAL A N 1
ATOM 884 C CA . VAL A 1 113 ? -4.676 14.767 -2.835 1.00 81.25 113 VAL A CA 1
ATOM 885 C C . VAL A 1 113 ? -5.307 15.624 -3.932 1.00 81.25 113 VAL A C 1
ATOM 887 O O . VAL A 1 113 ? -5.395 15.158 -5.061 1.00 81.25 113 VAL A O 1
ATOM 890 N N . ASP A 1 114 ? -5.621 16.890 -3.653 1.00 80.94 114 ASP A N 1
ATOM 891 C CA . ASP A 1 114 ? -6.143 17.837 -4.651 1.00 80.94 114 ASP A CA 1
ATOM 892 C C . ASP A 1 114 ? -5.120 18.072 -5.786 1.00 80.94 114 ASP A C 1
ATOM 894 O O . ASP A 1 114 ? -5.459 18.232 -6.959 1.00 80.94 114 ASP A O 1
ATOM 898 N N . GLY A 1 115 ? -3.826 18.057 -5.453 1.00 79.06 115 GLY A N 1
ATOM 899 C CA . GLY A 1 115 ? -2.724 18.124 -6.411 1.00 79.06 115 GLY A CA 1
ATOM 900 C C . GLY A 1 115 ? -2.628 16.902 -7.330 1.00 79.06 115 GLY A C 1
ATOM 901 O O . GLY A 1 115 ? -1.994 16.966 -8.379 1.00 79.06 115 GLY A O 1
ATOM 902 N N . LEU A 1 116 ? -3.261 15.778 -7.022 1.00 79.06 116 LEU A N 1
ATOM 903 C CA . LEU A 1 116 ? -3.229 14.613 -7.908 1.00 79.06 116 LEU A CA 1
ATOM 904 C C . LEU A 1 116 ? -4.265 14.697 -9.042 1.00 79.06 116 LEU A C 1
ATOM 906 O O . LEU A 1 116 ? -4.098 14.016 -10.054 1.00 79.06 116 LEU A O 1
ATOM 910 N N . ASP A 1 117 ? -5.253 15.592 -8.959 1.00 79.12 117 ASP A N 1
ATOM 911 C CA . ASP A 1 117 ? -6.364 15.682 -9.921 1.00 79.12 117 ASP A CA 1
ATOM 912 C C . ASP A 1 117 ? -5.945 16.040 -11.352 1.00 79.12 117 ASP A C 1
ATOM 914 O O . ASP A 1 117 ? -6.617 15.662 -12.313 1.00 79.12 117 ASP A O 1
ATOM 918 N N . LYS A 1 118 ? -4.817 16.740 -11.527 1.00 79.69 118 LYS A N 1
ATOM 919 C CA . LYS A 1 118 ? -4.294 17.079 -12.865 1.00 79.69 118 LYS A CA 1
ATOM 920 C C . LYS A 1 118 ? -3.492 15.947 -13.496 1.00 79.69 118 LYS A C 1
ATOM 922 O O . LYS A 1 118 ? -3.248 15.963 -14.703 1.00 79.69 118 LYS A O 1
ATOM 927 N N . LEU A 1 119 ? -3.077 14.956 -12.705 1.00 79.25 119 LEU A N 1
ATOM 928 C CA . LEU A 1 119 ? -2.239 13.860 -13.181 1.00 79.25 119 LEU A CA 1
ATOM 929 C C . LEU A 1 119 ? -2.925 13.062 -14.308 1.00 79.25 119 LEU A C 1
ATOM 931 O O . LEU A 1 119 ? -2.292 12.867 -15.341 1.00 79.25 119 LEU A O 1
ATOM 935 N N . PRO A 1 120 ? -4.216 12.674 -14.221 1.00 75.50 120 PRO A N 1
ATOM 936 C CA . PRO A 1 120 ? -4.899 11.980 -15.314 1.00 75.50 120 PRO A CA 1
ATOM 937 C C . PRO A 1 120 ? -4.947 12.757 -16.635 1.00 75.50 120 PRO A C 1
ATOM 939 O O . PRO A 1 120 ? -4.984 12.135 -17.696 1.00 75.50 120 PRO A O 1
ATOM 942 N N . GLU A 1 121 ? -4.989 14.091 -16.592 1.00 77.69 121 GLU A N 1
ATOM 943 C CA . GLU A 1 121 ? -4.978 14.923 -17.798 1.00 77.69 121 GLU A CA 1
ATOM 944 C C . GLU A 1 121 ? -3.598 14.922 -18.447 1.00 77.69 121 GLU A C 1
ATOM 946 O O . GLU A 1 121 ? -3.507 14.680 -19.648 1.00 77.69 121 GLU A O 1
ATOM 951 N N . ILE A 1 122 ? -2.538 15.102 -17.652 1.00 78.56 122 ILE A N 1
ATOM 952 C CA . ILE A 1 122 ? -1.146 15.030 -18.119 1.00 78.56 122 ILE A CA 1
ATOM 953 C C . ILE A 1 122 ? -0.880 13.666 -18.764 1.00 78.56 122 ILE A C 1
ATOM 955 O O . ILE A 1 122 ? -0.443 13.604 -19.908 1.00 78.56 122 ILE A O 1
ATOM 959 N N . LEU A 1 123 ? -1.246 12.573 -18.090 1.00 73.50 123 LEU A N 1
ATOM 960 C CA . LEU A 1 123 ? -1.024 11.215 -18.598 1.00 73.50 123 LEU A CA 1
ATOM 961 C C . LEU A 1 123 ? -1.736 10.949 -19.931 1.00 73.50 123 LEU A C 1
ATOM 963 O O . LEU A 1 123 ? -1.193 10.280 -20.804 1.00 73.50 123 LEU A O 1
ATOM 967 N N . LYS A 1 124 ? -2.947 11.490 -20.121 1.00 72.81 124 LYS A N 1
ATOM 968 C CA . LYS A 1 124 ? -3.681 11.355 -21.389 1.00 72.81 124 LYS A CA 1
ATOM 969 C C . LYS A 1 124 ? -2.996 12.069 -22.552 1.00 72.81 124 LYS A C 1
ATOM 971 O O . LYS A 1 124 ? -3.131 11.605 -23.680 1.00 72.81 124 LYS A O 1
ATOM 976 N N . LYS A 1 125 ? -2.297 13.185 -22.310 1.00 72.81 125 LYS A N 1
ATOM 977 C CA . LYS A 1 125 ? -1.609 13.943 -23.372 1.00 72.81 125 LYS A CA 1
ATOM 978 C C . LYS A 1 125 ? -0.478 13.138 -24.014 1.00 72.81 125 LYS A C 1
ATOM 980 O O . LYS A 1 125 ? -0.214 13.304 -25.202 1.00 72.81 125 LYS A O 1
ATOM 985 N N . TYR A 1 126 ? 0.173 12.279 -23.231 1.00 68.38 126 TYR A N 1
ATOM 986 C CA . TYR A 1 126 ? 1.362 11.529 -23.641 1.00 68.38 126 TYR A CA 1
ATOM 987 C C . TYR A 1 126 ? 1.085 10.045 -23.938 1.00 68.38 126 TYR A C 1
ATOM 989 O O . TYR A 1 126 ? 2.014 9.310 -24.289 1.00 68.38 126 TYR A O 1
ATOM 997 N N . ASP A 1 127 ? -0.183 9.616 -23.864 1.00 63.97 127 ASP A N 1
ATOM 998 C CA . ASP A 1 127 ? -0.613 8.246 -24.152 1.00 63.97 127 ASP A CA 1
ATOM 999 C C . ASP A 1 127 ? -0.560 7.961 -25.667 1.00 63.97 127 ASP A C 1
ATOM 1001 O O . ASP A 1 127 ? -1.348 8.468 -26.468 1.00 63.97 127 ASP A O 1
ATOM 1005 N N . GLY A 1 128 ? 0.414 7.147 -26.074 1.00 53.25 128 GLY A N 1
ATOM 1006 C CA . GLY A 1 128 ? 0.412 6.393 -27.328 1.00 53.25 128 GLY A CA 1
ATOM 1007 C C . GLY A 1 128 ? 0.657 7.136 -28.648 1.00 53.25 128 GLY A C 1
ATOM 1008 O O . GLY A 1 128 ? 1.049 6.462 -29.592 1.00 53.25 128 GLY A O 1
ATOM 1009 N N . ASN A 1 129 ? 0.455 8.455 -28.753 1.00 51.81 129 ASN A N 1
ATOM 1010 C CA . ASN A 1 129 ? 0.764 9.273 -29.942 1.00 51.81 129 ASN A CA 1
ATOM 1011 C C . ASN A 1 129 ? 0.641 10.775 -29.618 1.00 51.81 129 ASN A C 1
ATOM 1013 O O . ASN A 1 129 ? -0.274 11.449 -30.099 1.00 51.81 129 ASN A O 1
ATOM 1017 N N . ALA A 1 130 ? 1.549 11.322 -28.807 1.00 50.53 130 ALA A N 1
ATOM 1018 C CA . ALA A 1 130 ? 1.615 12.774 -28.669 1.00 50.53 130 ALA A CA 1
ATOM 1019 C C . ALA A 1 130 ? 1.979 13.390 -30.043 1.00 50.53 130 ALA A C 1
ATOM 1021 O O . ALA A 1 130 ? 2.981 12.970 -30.635 1.00 50.53 130 ALA A O 1
ATOM 1022 N N . PRO A 1 131 ? 1.189 14.343 -30.584 1.00 49.94 131 PRO A N 1
ATOM 1023 C CA . PRO A 1 131 ? 1.615 15.136 -31.740 1.00 49.94 131 PRO A CA 1
ATOM 1024 C C . PRO A 1 131 ? 2.900 15.884 -31.367 1.00 49.94 131 PRO A C 1
ATOM 1026 O O . PRO A 1 131 ? 3.130 16.049 -30.172 1.00 49.94 131 PRO A O 1
ATOM 1029 N N . ASP A 1 132 ? 3.713 16.313 -32.347 1.00 52.91 132 ASP A N 1
ATOM 1030 C CA . ASP A 1 132 ? 4.931 17.127 -32.149 1.00 52.91 132 ASP A CA 1
ATOM 1031 C C . ASP A 1 132 ? 4.721 18.156 -31.022 1.00 52.91 132 ASP A C 1
ATOM 1033 O O . ASP A 1 132 ? 4.131 19.219 -31.219 1.00 52.91 132 ASP A O 1
ATOM 1037 N N . GLY A 1 133 ? 5.098 17.765 -29.804 1.00 55.62 133 GLY A N 1
ATOM 1038 C CA . GLY A 1 133 ? 4.605 18.403 -28.593 1.00 55.62 133 GLY A CA 1
ATOM 1039 C C . GLY A 1 133 ? 5.441 19.627 -28.287 1.00 55.62 133 GLY A C 1
ATOM 1040 O O . GLY A 1 133 ? 6.663 19.598 -28.449 1.00 55.62 133 GLY A O 1
ATOM 1041 N N . ASP A 1 134 ? 4.800 20.696 -27.817 1.00 63.84 134 ASP A N 1
ATOM 1042 C CA . ASP A 1 134 ? 5.518 21.869 -27.338 1.00 63.84 134 ASP A CA 1
ATOM 1043 C C . ASP A 1 134 ? 6.461 21.455 -26.194 1.00 63.84 134 ASP A C 1
ATOM 1045 O O . ASP A 1 134 ? 6.048 21.068 -25.097 1.00 63.84 134 ASP A O 1
ATOM 1049 N N . VAL A 1 135 ? 7.766 21.530 -26.462 1.00 64.06 135 VAL A N 1
ATOM 1050 C CA . VAL A 1 135 ? 8.834 21.205 -25.508 1.00 64.06 135 VAL A CA 1
ATOM 1051 C C . VAL A 1 135 ? 8.716 22.058 -24.236 1.00 64.06 135 VAL A C 1
ATOM 1053 O O . VAL A 1 135 ? 9.171 21.634 -23.171 1.00 64.06 135 VAL A O 1
ATOM 1056 N N . ALA A 1 136 ? 8.119 23.253 -24.312 1.00 66.75 136 ALA A N 1
ATOM 1057 C CA . ALA A 1 136 ? 7.851 24.086 -23.144 1.00 66.75 136 ALA A CA 1
ATOM 1058 C C . ALA A 1 136 ? 6.719 23.519 -22.271 1.00 66.75 136 ALA A C 1
ATOM 1060 O O . ALA A 1 136 ? 6.852 23.508 -21.047 1.00 66.75 136 ALA A O 1
ATOM 1061 N N . GLU A 1 137 ? 5.654 22.993 -22.877 1.00 75.06 137 GLU A N 1
ATOM 1062 C CA . GLU A 1 137 ? 4.548 22.354 -22.155 1.00 75.06 137 GLU A CA 1
ATOM 1063 C C . GLU A 1 137 ? 5.012 21.058 -21.473 1.00 75.06 137 GLU A C 1
ATOM 1065 O O . GLU A 1 137 ? 4.779 20.876 -20.280 1.00 75.06 137 GLU A O 1
ATOM 1070 N N . SER A 1 138 ? 5.810 20.237 -22.166 1.00 72.38 138 SER A N 1
ATOM 1071 C CA . SER A 1 138 ? 6.407 19.019 -21.591 1.00 72.38 138 SER A CA 1
ATOM 1072 C C . SER A 1 138 ? 7.306 19.292 -20.380 1.00 72.38 138 SER A C 1
ATOM 1074 O O . SER A 1 138 ? 7.318 18.506 -19.434 1.00 72.38 138 SER A O 1
ATOM 1076 N N . LYS A 1 139 ? 8.023 20.423 -20.350 1.00 78.94 139 LYS A N 1
ATOM 1077 C CA . LYS A 1 139 ? 8.821 20.823 -19.176 1.00 78.94 139 LYS A CA 1
ATOM 1078 C C . LYS A 1 139 ? 7.957 21.222 -17.981 1.00 78.94 139 LYS A C 1
ATOM 1080 O O . LYS A 1 139 ? 8.349 20.946 -16.849 1.00 78.94 139 LYS A O 1
ATOM 1085 N N . ASN A 1 140 ? 6.825 21.882 -18.216 1.00 84.38 140 ASN A N 1
ATOM 1086 C CA . ASN A 1 140 ? 5.895 22.250 -17.148 1.00 84.38 140 ASN A CA 1
ATOM 1087 C C . ASN A 1 140 ? 5.213 21.005 -16.571 1.00 84.38 140 ASN A C 1
ATOM 1089 O O . ASN A 1 140 ? 5.141 20.863 -15.351 1.00 84.38 140 ASN A O 1
ATOM 1093 N N . ASP A 1 141 ? 4.802 20.082 -17.441 1.00 84.31 141 ASP A N 1
ATOM 1094 C CA . ASP A 1 141 ? 4.213 18.805 -17.043 1.00 84.31 141 ASP A CA 1
ATOM 1095 C C . ASP A 1 141 ? 5.255 17.928 -16.305 1.00 84.31 141 ASP A C 1
ATOM 1097 O O . ASP A 1 141 ? 4.954 17.387 -15.242 1.00 84.31 141 ASP A O 1
ATOM 1101 N N . GLU A 1 142 ? 6.523 17.887 -16.746 1.00 83.88 142 GLU A N 1
ATOM 1102 C CA . GLU A 1 142 ? 7.625 17.226 -16.013 1.00 83.88 142 GLU A CA 1
ATOM 1103 C C . GLU A 1 142 ? 7.826 17.831 -14.613 1.00 83.88 142 GLU A C 1
ATOM 1105 O O . GLU A 1 142 ? 7.942 17.095 -13.631 1.00 83.88 142 GLU A O 1
ATOM 1110 N N . ALA A 1 143 ? 7.851 19.164 -14.497 1.00 87.44 143 ALA A N 1
ATOM 1111 C CA . ALA A 1 143 ? 8.010 19.847 -13.213 1.00 87.44 143 ALA A CA 1
ATOM 1112 C C . ALA A 1 143 ? 6.852 19.537 -12.252 1.00 87.44 143 ALA A C 1
ATOM 1114 O O . ALA A 1 143 ? 7.081 19.331 -11.058 1.00 87.44 143 ALA A O 1
ATOM 1115 N N . TYR A 1 144 ? 5.631 19.446 -12.780 1.00 88.06 144 TYR A N 1
ATOM 1116 C CA . TYR A 1 144 ? 4.455 19.054 -12.016 1.00 88.06 144 TYR A CA 1
ATOM 1117 C C . TYR A 1 144 ? 4.572 17.624 -11.480 1.00 88.06 144 TYR A C 1
ATOM 1119 O O . TYR A 1 144 ? 4.434 17.391 -10.280 1.00 88.06 144 TYR A O 1
ATOM 1127 N N . VAL A 1 145 ? 4.893 16.658 -12.345 1.00 85.06 145 VAL A N 1
ATOM 1128 C CA . VAL A 1 145 ? 5.031 15.247 -11.946 1.00 85.06 145 VAL A CA 1
ATOM 1129 C C . VAL A 1 145 ? 6.193 15.065 -10.955 1.00 85.06 145 VAL A C 1
ATOM 1131 O O . VAL A 1 145 ? 6.074 14.301 -9.994 1.00 85.06 145 VAL A O 1
ATOM 1134 N N . LEU A 1 146 ? 7.290 15.818 -11.108 1.00 87.69 146 LEU A N 1
ATOM 1135 C CA . LEU A 1 146 ? 8.389 15.864 -10.135 1.00 87.69 146 LEU A CA 1
ATOM 1136 C C . LEU A 1 146 ? 7.946 16.397 -8.768 1.00 87.69 146 LEU A C 1
ATOM 1138 O O . LEU A 1 146 ? 8.336 15.828 -7.743 1.00 87.69 146 LEU A O 1
ATOM 1142 N N . GLN A 1 147 ? 7.131 17.454 -8.738 1.00 90.25 147 GLN A N 1
ATOM 1143 C CA . GLN A 1 147 ? 6.565 17.978 -7.496 1.00 90.25 147 GLN A CA 1
ATOM 1144 C C . GLN A 1 147 ? 5.713 16.910 -6.802 1.00 90.25 147 GLN A C 1
ATOM 1146 O O . GLN A 1 147 ? 5.947 16.612 -5.631 1.00 90.25 147 GLN A O 1
ATOM 1151 N N . ILE A 1 148 ? 4.796 16.270 -7.530 1.00 87.62 148 ILE A N 1
ATOM 1152 C CA . ILE A 1 148 ? 3.938 15.211 -6.986 1.00 87.62 148 ILE A CA 1
ATOM 1153 C C . ILE A 1 148 ? 4.761 14.027 -6.466 1.00 87.62 148 ILE A C 1
ATOM 1155 O O . ILE A 1 148 ? 4.479 13.511 -5.382 1.00 87.62 148 ILE A O 1
ATOM 1159 N N . LYS A 1 149 ? 5.819 13.610 -7.176 1.00 88.25 149 LYS A N 1
ATOM 1160 C CA . LYS A 1 149 ? 6.735 12.563 -6.690 1.00 88.25 149 LYS A CA 1
ATOM 1161 C C . LYS A 1 149 ? 7.381 12.968 -5.360 1.00 88.25 149 LYS A C 1
ATOM 1163 O O . LYS A 1 149 ? 7.425 12.163 -4.429 1.00 88.25 149 LYS A O 1
ATOM 1168 N N . SER A 1 150 ? 7.848 14.211 -5.244 1.00 88.69 150 SER A N 1
ATOM 1169 C CA . SER A 1 150 ? 8.445 14.734 -4.006 1.00 88.69 150 SER A CA 1
ATOM 1170 C C . SER A 1 150 ? 7.441 14.791 -2.846 1.00 88.69 150 SER A C 1
ATOM 1172 O O . SER A 1 150 ? 7.761 14.412 -1.713 1.00 88.69 150 SER A O 1
ATOM 1174 N N . GLU A 1 151 ? 6.204 15.201 -3.116 1.00 88.38 151 GLU A N 1
ATOM 1175 C CA . GLU A 1 151 ? 5.129 15.200 -2.123 1.00 88.38 151 GLU A CA 1
ATOM 1176 C C . GLU A 1 151 ? 4.750 13.770 -1.704 1.00 88.38 151 GLU A C 1
ATOM 1178 O O . GLU A 1 151 ? 4.629 13.500 -0.509 1.00 88.38 151 GLU A O 1
ATOM 1183 N N . THR A 1 152 ? 4.694 12.820 -2.644 1.00 87.31 152 THR A N 1
ATOM 1184 C CA . THR A 1 152 ? 4.467 11.386 -2.370 1.00 87.31 152 THR A CA 1
ATOM 1185 C C . THR A 1 152 ? 5.530 10.829 -1.411 1.00 87.31 152 THR A C 1
ATOM 1187 O O . THR A 1 152 ? 5.210 10.158 -0.426 1.00 87.31 152 THR A O 1
ATOM 1190 N N . GLN A 1 153 ? 6.808 11.159 -1.631 1.00 87.00 153 GLN A N 1
ATOM 1191 C CA . GLN A 1 153 ? 7.916 10.776 -0.741 1.00 87.00 153 GLN A CA 1
ATOM 1192 C C . GLN A 1 153 ? 7.799 11.407 0.653 1.00 87.00 153 GLN A C 1
ATOM 1194 O O . GLN A 1 153 ? 8.071 10.767 1.678 1.00 87.00 153 GLN A O 1
ATOM 1199 N N . THR A 1 154 ? 7.360 12.664 0.701 1.00 87.00 154 THR A N 1
ATOM 1200 C CA . THR A 1 154 ? 7.101 13.377 1.955 1.00 87.00 154 THR A CA 1
ATOM 1201 C C . THR A 1 154 ? 5.989 12.679 2.743 1.00 87.00 154 THR A C 1
ATOM 1203 O O . THR A 1 154 ? 6.131 12.460 3.947 1.00 87.00 154 THR A O 1
ATOM 1206 N N . TRP A 1 155 ? 4.936 12.223 2.062 1.00 82.44 155 TRP A N 1
ATOM 1207 C CA . TRP A 1 155 ? 3.837 11.471 2.665 1.00 82.44 155 TRP A CA 1
ATOM 1208 C C . TRP A 1 155 ? 4.253 10.131 3.251 1.00 82.44 155 TRP A C 1
ATOM 1210 O O . TRP A 1 155 ? 3.861 9.812 4.376 1.00 82.44 155 TRP A O 1
ATOM 1220 N N . LYS A 1 156 ? 5.112 9.379 2.558 1.00 81.94 156 LYS A N 1
ATOM 1221 C CA . LYS A 1 156 ? 5.700 8.148 3.114 1.00 81.94 156 LYS A CA 1
ATOM 1222 C C . LYS A 1 156 ? 6.445 8.434 4.419 1.00 81.94 156 LYS A C 1
ATOM 1224 O O . LYS A 1 156 ? 6.246 7.740 5.414 1.00 81.94 156 LYS A O 1
ATOM 1229 N N . SER A 1 157 ? 7.219 9.519 4.445 1.00 83.06 157 SER A N 1
ATOM 1230 C CA . SER A 1 157 ? 7.937 9.952 5.650 1.00 83.06 157 SER A CA 1
ATOM 1231 C C . SER A 1 157 ? 6.987 10.336 6.792 1.00 83.06 157 SER A C 1
ATOM 1233 O O . SER A 1 157 ? 7.273 10.042 7.953 1.00 83.06 157 SER A O 1
ATOM 1235 N N . TYR A 1 158 ? 5.847 10.969 6.495 1.00 82.56 158 TYR A N 1
ATOM 1236 C CA . TYR A 1 158 ? 4.830 11.296 7.503 1.00 82.56 158 TYR A CA 1
ATOM 1237 C C . TYR A 1 158 ? 4.152 10.044 8.064 1.00 82.56 158 TYR A C 1
ATO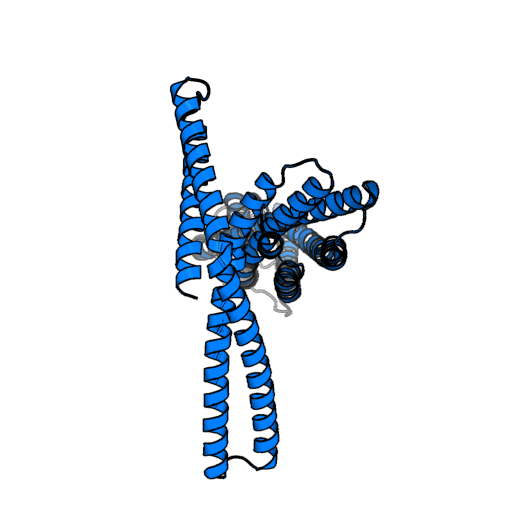M 1239 O O . TYR A 1 158 ? 4.035 9.916 9.282 1.00 82.56 158 TYR A O 1
ATOM 1247 N N . VAL A 1 159 ? 3.788 9.089 7.206 1.00 76.75 159 VAL A N 1
ATOM 1248 C CA . VAL A 1 159 ? 3.259 7.778 7.616 1.00 76.75 159 VAL A CA 1
ATOM 1249 C C . VAL A 1 159 ? 4.228 7.062 8.565 1.00 76.75 159 VAL A C 1
ATOM 1251 O O . VAL A 1 159 ? 3.823 6.589 9.629 1.00 76.75 159 VAL A O 1
ATOM 1254 N N . GLU A 1 160 ? 5.520 7.039 8.234 1.00 78.94 160 GLU A N 1
ATOM 1255 C CA . GLU A 1 160 ? 6.551 6.442 9.089 1.00 78.94 160 GLU A CA 1
ATOM 1256 C C . GLU A 1 160 ? 6.713 7.170 10.428 1.00 78.94 160 GLU A C 1
ATOM 1258 O O . GLU A 1 160 ? 6.887 6.528 11.467 1.00 78.94 160 GLU A O 1
ATOM 1263 N N . GLN A 1 161 ? 6.654 8.505 10.435 1.00 79.44 161 GLN A N 1
ATOM 1264 C CA . GLN A 1 161 ? 6.727 9.289 11.669 1.00 79.44 161 GLN A CA 1
ATOM 1265 C C . GLN A 1 161 ? 5.543 8.986 12.590 1.00 79.44 161 GLN A C 1
ATOM 1267 O O . GLN A 1 161 ? 5.745 8.739 13.778 1.00 79.44 161 GLN A O 1
ATOM 1272 N N . ILE A 1 162 ? 4.325 8.912 12.060 1.00 75.06 162 ILE A N 1
ATOM 1273 C CA . ILE A 1 162 ? 3.138 8.638 12.877 1.00 75.06 162 ILE A CA 1
ATOM 1274 C C . ILE A 1 162 ? 3.160 7.203 13.431 1.00 75.06 162 ILE A C 1
ATOM 1276 O O . ILE A 1 162 ? 2.779 6.977 14.581 1.00 75.06 162 ILE A O 1
ATOM 1280 N N . ALA A 1 163 ? 3.711 6.235 12.692 1.00 75.31 163 ALA A N 1
ATOM 1281 C CA . ALA A 1 163 ? 3.934 4.890 13.225 1.00 75.31 163 ALA A CA 1
ATOM 1282 C C . ALA A 1 163 ? 4.873 4.888 14.455 1.00 75.31 163 ALA A C 1
ATOM 1284 O O . ALA A 1 163 ? 4.671 4.104 15.387 1.00 75.31 163 ALA A O 1
ATOM 1285 N N . LYS A 1 164 ? 5.864 5.796 14.513 1.00 77.06 164 LYS A N 1
ATOM 1286 C CA . LYS A 1 164 ? 6.734 5.966 15.697 1.00 77.06 164 LYS A CA 1
ATOM 1287 C C . LYS A 1 164 ? 5.973 6.517 16.902 1.00 77.06 164 LYS A C 1
ATOM 1289 O O . LYS A 1 164 ? 6.264 6.102 18.023 1.00 77.06 164 LYS A O 1
ATOM 1294 N N . LEU A 1 165 ? 4.984 7.392 16.691 1.00 78.56 165 LEU A N 1
ATOM 1295 C CA . LEU A 1 165 ? 4.110 7.861 17.771 1.00 78.56 165 LEU A CA 1
ATOM 1296 C C . LEU A 1 165 ? 3.347 6.695 18.412 1.00 78.56 165 LEU A C 1
ATOM 1298 O O . LEU A 1 165 ? 3.298 6.614 19.637 1.00 78.56 165 LEU A O 1
ATOM 1302 N N . SER A 1 166 ? 2.828 5.753 17.613 1.00 76.69 166 SER A N 1
ATOM 1303 C CA . SER A 1 166 ? 2.132 4.570 18.151 1.00 76.69 166 SER A CA 1
ATOM 1304 C C . SER A 1 166 ? 3.019 3.782 19.115 1.00 76.69 166 SER A C 1
ATOM 1306 O O . SER A 1 166 ? 2.589 3.435 20.212 1.00 76.69 166 SER A O 1
ATOM 1308 N N . LEU A 1 167 ? 4.271 3.532 18.719 1.00 72.44 167 LEU A N 1
ATOM 1309 C CA . LEU A 1 167 ? 5.239 2.782 19.524 1.00 72.44 167 LEU A CA 1
ATOM 1310 C C . LEU A 1 167 ? 5.637 3.531 20.806 1.00 72.44 167 LEU A C 1
ATOM 1312 O O . LEU A 1 167 ? 5.865 2.919 21.853 1.00 72.44 167 LEU A O 1
ATOM 1316 N N . ALA A 1 168 ? 5.711 4.861 20.744 1.00 78.25 168 ALA A N 1
ATOM 1317 C CA . ALA A 1 168 ? 5.991 5.686 21.912 1.00 78.25 168 ALA A CA 1
ATOM 1318 C C . ALA A 1 168 ? 4.826 5.687 22.912 1.00 78.25 168 ALA A C 1
ATOM 1320 O O . ALA A 1 168 ? 5.053 5.541 24.111 1.00 78.25 168 ALA A O 1
ATOM 1321 N N . LEU A 1 169 ? 3.583 5.770 22.429 1.00 78.75 169 LEU A N 1
ATOM 1322 C CA . LEU A 1 169 ? 2.385 5.673 23.268 1.00 78.75 169 LEU A CA 1
ATOM 1323 C C . LEU A 1 169 ? 2.233 4.284 23.901 1.00 78.75 169 LEU A C 1
ATOM 1325 O O . LEU A 1 169 ? 1.790 4.184 25.043 1.00 78.75 169 LEU A O 1
ATOM 1329 N N . ASP A 1 170 ? 2.641 3.217 23.206 1.00 74.56 170 ASP A N 1
ATOM 1330 C CA . ASP A 1 170 ? 2.739 1.882 23.806 1.00 74.56 170 ASP A CA 1
ATOM 1331 C C . ASP A 1 170 ? 3.711 1.884 24.997 1.00 74.56 170 ASP A C 1
ATOM 1333 O O . ASP A 1 170 ? 3.334 1.451 26.082 1.00 74.56 170 ASP A O 1
ATOM 1337 N N . SER A 1 171 ? 4.891 2.495 24.842 1.00 74.19 171 SER A N 1
ATOM 1338 C CA . SER A 1 171 ? 5.888 2.598 25.920 1.00 74.19 171 SER A CA 1
ATOM 1339 C C . SER A 1 171 ? 5.399 3.422 27.122 1.00 74.19 171 SER A C 1
ATOM 1341 O O . SER A 1 171 ? 5.698 3.076 28.263 1.00 74.19 171 SER A O 1
ATOM 1343 N N . ILE A 1 172 ? 4.643 4.504 26.890 1.00 75.00 172 ILE A N 1
ATOM 1344 C CA . ILE A 1 172 ? 4.066 5.331 27.968 1.00 75.00 172 ILE A CA 1
ATOM 1345 C C . ILE A 1 172 ? 3.008 4.545 28.751 1.00 75.00 172 ILE A C 1
ATOM 1347 O O . ILE A 1 172 ? 2.960 4.629 29.976 1.00 75.00 172 ILE A O 1
ATOM 1351 N N . MET A 1 173 ? 2.184 3.753 28.058 1.00 76.06 173 MET A N 1
ATOM 1352 C CA . MET A 1 173 ? 1.191 2.895 28.709 1.00 76.06 173 MET A CA 1
ATOM 1353 C C . MET A 1 173 ? 1.836 1.734 29.474 1.00 76.06 173 MET A C 1
ATOM 1355 O O . MET A 1 173 ? 1.342 1.365 30.533 1.00 76.06 173 MET A O 1
ATOM 1359 N N . ASP A 1 174 ? 2.955 1.186 28.998 1.00 73.44 174 ASP A N 1
ATOM 1360 C CA . ASP A 1 174 ? 3.698 0.160 29.742 1.00 73.44 174 ASP A CA 1
ATOM 1361 C C . ASP A 1 174 ? 4.315 0.736 31.033 1.00 73.44 174 ASP A C 1
ATOM 1363 O O . ASP A 1 174 ? 4.310 0.081 32.079 1.00 73.44 174 ASP A O 1
ATOM 1367 N N . ALA A 1 175 ? 4.745 2.003 31.001 1.00 70.62 175 ALA A N 1
ATOM 1368 C CA . ALA A 1 175 ? 5.239 2.740 32.168 1.00 70.62 175 ALA A CA 1
ATOM 1369 C C . ALA A 1 175 ? 4.132 3.145 33.169 1.00 70.62 175 ALA A C 1
ATOM 1371 O O . ALA A 1 175 ? 4.437 3.600 34.279 1.00 70.62 175 ALA A O 1
ATOM 1372 N N . GLN A 1 176 ? 2.847 2.955 32.832 1.00 74.81 176 GLN A N 1
ATOM 1373 C CA . GLN A 1 176 ? 1.717 3.269 33.716 1.00 74.81 176 GLN A CA 1
ATOM 1374 C C . GLN A 1 176 ? 1.816 2.523 35.050 1.00 74.81 176 GLN A C 1
ATOM 1376 O O . GLN A 1 176 ? 1.667 3.133 36.105 1.00 74.81 176 GLN A O 1
ATOM 1381 N N . ARG A 1 177 ? 2.106 1.215 35.020 1.00 69.75 177 ARG A N 1
ATOM 1382 C CA . ARG A 1 177 ? 2.172 0.385 36.238 1.00 69.75 177 ARG A CA 1
ATOM 1383 C C . ARG A 1 177 ? 3.295 0.812 37.177 1.00 69.75 177 ARG A C 1
ATOM 1385 O O . ARG A 1 177 ? 3.123 0.798 38.395 1.00 69.75 177 ARG A O 1
ATOM 1392 N N . GLU A 1 178 ? 4.439 1.198 36.621 1.00 70.69 178 GLU A N 1
ATOM 1393 C CA . GLU A 1 178 ? 5.568 1.716 37.397 1.00 70.69 178 GLU A CA 1
ATOM 1394 C C . GLU A 1 178 ? 5.206 3.058 38.047 1.00 70.69 178 GLU A C 1
ATOM 1396 O O . GLU A 1 178 ? 5.432 3.256 39.240 1.00 70.69 178 GLU A O 1
ATOM 1401 N N . THR A 1 179 ? 4.538 3.932 37.290 1.00 67.94 179 THR A N 1
ATOM 1402 C CA . THR A 1 179 ? 4.058 5.237 37.764 1.00 67.94 179 THR A CA 1
ATOM 1403 C C . THR A 1 179 ? 3.009 5.087 38.873 1.00 67.94 179 THR A C 1
ATOM 1405 O O . THR A 1 179 ? 3.116 5.720 39.921 1.00 67.94 179 THR A O 1
ATOM 1408 N N . GLU A 1 180 ? 2.030 4.194 38.703 1.00 68.62 180 GLU A N 1
ATOM 1409 C CA . GLU A 1 180 ? 1.031 3.861 39.728 1.00 68.62 180 GLU A CA 1
ATOM 1410 C C . GLU A 1 180 ? 1.681 3.313 41.005 1.00 68.62 180 GLU A C 1
ATOM 1412 O O . GLU A 1 180 ? 1.274 3.667 42.112 1.00 68.62 180 GLU A O 1
ATOM 1417 N N . THR A 1 181 ? 2.720 2.485 40.870 1.00 70.75 181 THR A N 1
ATOM 1418 C CA . THR A 1 181 ? 3.455 1.921 42.011 1.00 70.75 181 THR A CA 1
ATOM 1419 C C . THR A 1 181 ? 4.203 3.007 42.786 1.00 70.75 181 THR A C 1
ATOM 1421 O O . THR A 1 181 ? 4.084 3.068 44.010 1.00 70.75 181 THR A O 1
ATOM 1424 N N . GLN A 1 182 ? 4.910 3.906 42.091 1.00 67.69 182 GLN A N 1
ATOM 1425 C CA . GLN A 1 182 ? 5.620 5.031 42.713 1.00 67.69 182 GLN A CA 1
ATOM 1426 C C . GLN A 1 182 ? 4.666 5.986 43.440 1.00 67.69 182 GLN A C 1
ATOM 1428 O O . GLN A 1 182 ? 4.984 6.473 44.523 1.00 67.69 182 GLN A O 1
ATOM 1433 N N . ILE A 1 183 ? 3.479 6.234 42.880 1.00 64.00 183 ILE A N 1
ATOM 1434 C CA . ILE A 1 183 ? 2.489 7.112 43.508 1.00 64.00 183 ILE A CA 1
ATOM 1435 C C . ILE A 1 183 ? 1.865 6.439 44.732 1.00 64.00 183 ILE A C 1
ATOM 1437 O O . ILE A 1 183 ? 1.791 7.065 45.787 1.00 64.00 183 ILE A O 1
ATOM 1441 N N . ASN A 1 184 ? 1.474 5.164 44.641 1.00 65.62 184 ASN A N 1
ATOM 1442 C CA . ASN A 1 184 ? 0.877 4.426 45.761 1.00 65.62 184 ASN A CA 1
ATOM 1443 C C . ASN A 1 184 ? 1.833 4.277 46.960 1.00 65.62 184 ASN A C 1
ATOM 1445 O O . ASN A 1 184 ? 1.378 4.222 48.098 1.00 65.62 184 ASN A O 1
ATOM 1449 N N . GLN A 1 185 ? 3.148 4.225 46.725 1.00 65.81 185 GLN A N 1
ATOM 1450 C CA . GLN A 1 185 ? 4.156 4.152 47.791 1.00 65.81 185 GLN A CA 1
ATOM 1451 C C . GLN A 1 185 ? 4.388 5.496 48.503 1.00 65.81 185 GLN A C 1
ATOM 1453 O O . GLN A 1 185 ? 4.789 5.506 49.666 1.00 65.81 185 GLN A O 1
ATOM 1458 N N . ASN A 1 186 ? 4.107 6.618 47.831 1.00 61.66 186 ASN A N 1
ATOM 1459 C CA . ASN A 1 186 ? 4.428 7.972 48.300 1.00 61.66 186 ASN A CA 1
ATOM 1460 C C . ASN A 1 186 ? 3.187 8.838 48.610 1.00 61.66 186 ASN A C 1
ATOM 1462 O O . ASN A 1 186 ? 3.314 10.030 48.911 1.00 61.66 186 ASN A O 1
ATOM 1466 N N . SER A 1 187 ? 1.981 8.267 48.535 1.00 54.84 187 SER A N 1
ATOM 1467 C CA . SER A 1 187 ? 0.716 8.963 48.814 1.00 54.84 187 SER A CA 1
ATOM 1468 C C . SER A 1 187 ? 0.263 8.752 50.267 1.00 54.84 187 SER A C 1
ATOM 1470 O O . SER A 1 187 ? 0.243 7.636 50.785 1.00 54.84 187 SER A O 1
ATOM 1472 N N . ARG A 1 188 ? -0.107 9.844 50.950 1.00 54.12 188 ARG A N 1
ATOM 1473 C CA . ARG A 1 188 ? -0.728 9.856 52.291 1.00 54.12 188 ARG A CA 1
ATOM 1474 C C . ARG A 1 188 ? -1.985 10.741 52.286 1.00 54.12 188 ARG A C 1
ATOM 1476 O O . ARG A 1 188 ? -2.091 11.593 51.402 1.00 54.12 188 ARG A O 1
ATOM 1483 N N . PRO A 1 189 ? -2.928 10.551 53.236 1.00 49.97 189 PRO A N 1
ATOM 1484 C CA . PRO A 1 189 ? -4.094 11.422 53.387 1.00 49.97 189 PRO A CA 1
ATOM 1485 C C . PRO A 1 189 ? -3.656 12.876 53.565 1.00 49.97 189 PRO A C 1
ATOM 1487 O O . PRO A 1 189 ? -2.629 13.145 54.187 1.00 49.97 189 PRO A O 1
ATOM 1490 N N . PHE A 1 190 ? -4.415 13.801 52.987 1.00 57.97 190 PHE A N 1
ATOM 1491 C CA . PHE A 1 190 ? -4.132 15.228 53.094 1.00 57.97 190 PHE A CA 1
ATOM 1492 C C . PHE A 1 190 ? -4.760 15.789 54.362 1.00 57.97 190 PHE A C 1
ATOM 1494 O O . PHE A 1 190 ? -5.833 15.346 54.761 1.00 57.97 190 PHE A O 1
ATOM 1501 N N . ASP A 1 191 ? -4.145 16.824 54.929 1.00 48.84 191 ASP A N 1
ATOM 1502 C CA . ASP A 1 191 ? -4.737 17.543 56.057 1.00 48.84 191 ASP A CA 1
ATOM 1503 C C . ASP A 1 191 ? -5.680 18.673 55.598 1.00 48.84 191 ASP A C 1
ATOM 1505 O O . ASP A 1 191 ? -6.556 19.052 56.363 1.00 48.84 191 ASP A O 1
ATOM 1509 N N . ASN A 1 192 ? -5.573 19.184 54.354 1.00 51.72 192 ASN A N 1
ATOM 1510 C CA . ASN A 1 192 ? -6.467 20.225 53.811 1.00 51.72 192 ASN A CA 1
ATOM 1511 C C . ASN A 1 192 ? -6.589 20.199 52.270 1.00 51.72 192 ASN A C 1
ATOM 1513 O O . ASN A 1 192 ? -5.589 20.083 51.560 1.00 51.72 192 ASN A O 1
ATOM 1517 N N . VAL A 1 193 ? -7.814 20.365 51.756 1.00 54.88 193 VAL A N 1
ATOM 1518 C CA . VAL A 1 193 ? -8.134 20.564 50.328 1.00 54.88 193 VAL A CA 1
ATOM 1519 C C . VAL A 1 193 ? -8.314 22.065 50.091 1.00 54.88 193 VAL A C 1
ATOM 1521 O O . VAL A 1 193 ? -9.136 22.687 50.756 1.00 54.88 193 VAL A O 1
ATOM 1524 N N . THR A 1 194 ? -7.533 22.660 49.190 1.00 58.34 194 THR A N 1
ATOM 1525 C CA . THR A 1 194 ? -7.592 24.100 48.881 1.00 58.34 194 THR A CA 1
ATOM 1526 C C . THR A 1 194 ? -8.558 24.402 47.732 1.00 58.34 194 THR A C 1
ATOM 1528 O O . THR A 1 194 ? -8.794 23.550 46.875 1.00 58.34 194 THR A O 1
ATOM 1531 N N . ASP A 1 195 ? -9.063 25.639 47.658 1.00 57.69 195 ASP A N 1
ATOM 1532 C CA . ASP A 1 195 ? -9.929 26.106 46.558 1.00 57.69 195 ASP A CA 1
ATOM 1533 C C . ASP A 1 195 ? -9.296 25.904 45.170 1.00 57.69 195 ASP A C 1
ATOM 1535 O O . ASP A 1 195 ? -9.992 25.627 44.196 1.00 57.69 195 ASP A O 1
ATOM 1539 N N . ASP A 1 196 ? -7.966 25.959 45.078 1.00 54.66 196 ASP A N 1
ATOM 1540 C CA . ASP A 1 196 ? -7.224 25.684 43.845 1.00 54.66 196 ASP A CA 1
ATOM 1541 C C . ASP A 1 196 ? -7.320 24.206 43.421 1.00 54.66 196 ASP A C 1
ATOM 1543 O O . ASP A 1 196 ? -7.498 23.915 42.238 1.00 54.66 196 ASP A O 1
ATOM 1547 N N . ILE A 1 197 ? -7.268 23.265 44.374 1.00 55.88 197 ILE A N 1
ATOM 1548 C CA . ILE A 1 197 ? -7.495 21.831 44.116 1.00 55.88 197 ILE A CA 1
ATOM 1549 C C . ILE A 1 197 ? -8.940 21.614 43.659 1.00 55.88 197 ILE A C 1
ATOM 1551 O O . ILE A 1 197 ? -9.180 20.848 42.725 1.00 55.88 197 ILE A O 1
ATOM 1555 N N . GLN A 1 198 ? -9.884 22.340 44.260 1.00 61.19 198 GLN A N 1
ATOM 1556 C CA . GLN A 1 198 ? -11.291 22.339 43.867 1.00 61.19 198 GLN A CA 1
ATOM 1557 C C . GLN A 1 198 ? -11.493 22.850 42.437 1.00 61.19 198 GLN A C 1
ATOM 1559 O O . GLN A 1 198 ? -12.285 22.294 41.683 1.00 61.19 198 GLN A O 1
ATOM 1564 N N . LYS A 1 199 ? -10.763 23.901 42.050 1.00 61.84 199 LYS A N 1
ATOM 1565 C CA . LYS A 1 199 ? -10.847 24.533 40.730 1.00 61.84 199 LYS A CA 1
ATOM 1566 C C . LYS A 1 199 ? -10.216 23.671 39.640 1.00 61.84 199 LYS A C 1
ATOM 1568 O O . LYS A 1 199 ? -10.802 23.524 38.573 1.00 61.84 199 LYS A O 1
ATOM 1573 N N . ILE A 1 200 ? -9.063 23.062 39.926 1.00 56.12 200 ILE A N 1
ATOM 1574 C CA . ILE A 1 200 ? -8.441 22.056 39.055 1.00 56.12 200 ILE A CA 1
ATOM 1575 C C . ILE A 1 200 ? -9.409 20.879 38.884 1.00 56.12 200 ILE A C 1
ATOM 1577 O O . ILE A 1 200 ? -9.677 20.470 37.765 1.00 56.12 200 ILE A O 1
ATOM 1581 N N . TRP A 1 201 ? -10.022 20.391 39.963 1.00 58.69 201 TRP A N 1
ATOM 1582 C CA . TRP A 1 201 ? -11.005 19.308 39.896 1.00 58.69 201 TRP A CA 1
ATOM 1583 C C . TRP A 1 201 ? -12.280 19.663 39.117 1.00 58.69 201 TRP A C 1
ATOM 1585 O O . TRP A 1 201 ? -12.740 18.866 38.299 1.00 58.69 201 TRP A O 1
ATOM 1595 N N . GLY A 1 202 ? -12.818 20.867 39.321 1.00 59.12 202 GLY A N 1
ATOM 1596 C CA . GLY A 1 202 ? -13.975 21.378 38.585 1.00 59.12 202 GLY A CA 1
ATOM 1597 C C . GLY A 1 202 ? -13.694 21.628 37.101 1.00 59.12 202 GLY A C 1
ATOM 1598 O O . GLY A 1 202 ? -14.622 21.616 36.305 1.00 59.12 202 GLY A O 1
ATOM 1599 N N . GLY A 1 203 ? -12.426 21.816 36.716 1.00 56.06 203 GLY A N 1
ATOM 1600 C CA . GLY A 1 203 ? -11.996 21.836 35.314 1.00 56.06 203 GLY A CA 1
ATOM 1601 C C . GLY A 1 203 ? -11.732 20.446 34.719 1.00 56.06 203 GLY A C 1
ATOM 1602 O O . GLY A 1 203 ? -11.743 20.297 33.504 1.00 56.06 203 GLY A O 1
ATOM 1603 N N . LEU A 1 204 ? -11.498 19.430 35.558 1.00 50.78 204 LEU A N 1
ATOM 1604 C CA . LEU A 1 204 ? -11.177 18.053 35.152 1.00 50.78 204 LEU A CA 1
ATOM 1605 C C . LEU A 1 204 ? -12.399 17.119 35.120 1.00 50.78 204 LEU A C 1
ATOM 1607 O O . LEU A 1 204 ? -12.295 15.991 34.636 1.00 50.78 204 LEU A O 1
ATOM 1611 N N . THR A 1 205 ? -13.543 17.544 35.663 1.00 51.81 205 THR A N 1
ATOM 1612 C CA . THR A 1 205 ? -14.765 16.735 35.749 1.00 51.81 205 THR A CA 1
ATOM 1613 C C . THR A 1 205 ? -16.010 17.571 35.458 1.00 51.81 205 THR A C 1
ATOM 1615 O O . THR A 1 205 ? -16.127 18.692 35.936 1.00 51.81 205 THR A O 1
ATOM 1618 N N . ASP A 1 206 ? -16.996 17.001 34.758 1.00 49.41 206 ASP A N 1
ATOM 1619 C CA . ASP A 1 206 ? -18.283 17.664 34.466 1.00 49.41 206 ASP A CA 1
ATOM 1620 C C . ASP A 1 206 ? -19.193 17.839 35.707 1.00 49.41 206 ASP A C 1
ATOM 1622 O O . ASP A 1 206 ? -20.370 18.184 35.583 1.00 49.41 206 ASP A O 1
ATOM 1626 N N . LYS A 1 207 ? -18.708 17.541 36.923 1.00 50.03 207 LYS A N 1
ATOM 1627 C CA . LYS A 1 207 ? -19.532 17.486 38.141 1.00 50.03 207 LYS A CA 1
ATOM 1628 C C . LYS A 1 207 ? -18.959 18.318 39.284 1.00 50.03 207 LYS A C 1
ATOM 1630 O O . LYS A 1 207 ? -17.793 18.203 39.642 1.00 50.03 207 LYS A O 1
ATOM 1635 N N . ALA A 1 208 ? -19.852 19.079 39.915 1.00 45.59 208 ALA A N 1
ATOM 1636 C CA . ALA A 1 208 ? -19.633 19.932 41.084 1.00 45.59 208 ALA A CA 1
ATOM 1637 C C . ALA A 1 208 ? -19.398 19.145 42.398 1.00 45.59 208 ALA A C 1
ATOM 1639 O O . ALA A 1 208 ? -20.035 19.419 43.413 1.00 45.59 208 ALA A O 1
ATOM 1640 N N . ASP A 1 209 ? -18.519 18.141 42.389 1.00 52.00 209 ASP A N 1
ATOM 1641 C CA . ASP A 1 209 ? -18.192 17.361 43.587 1.00 52.00 209 ASP A CA 1
ATOM 1642 C C . ASP A 1 209 ? -17.126 18.075 44.436 1.00 52.00 209 ASP A C 1
ATOM 1644 O O . ASP A 1 209 ? -15.993 18.289 44.004 1.00 52.00 209 ASP A O 1
ATOM 1648 N N . THR A 1 210 ? -17.476 18.401 45.682 1.00 56.75 210 THR A N 1
ATOM 1649 C CA . THR A 1 210 ? -16.578 18.988 46.688 1.00 56.75 210 THR A CA 1
ATOM 1650 C C . THR A 1 210 ? -15.597 17.920 47.202 1.00 56.75 210 THR A C 1
ATOM 1652 O O . THR A 1 210 ? -16.023 16.920 47.793 1.00 56.75 210 THR A O 1
ATOM 1655 N N . ILE A 1 211 ? -14.285 18.093 46.998 1.00 55.56 211 ILE A N 1
ATOM 1656 C CA . ILE A 1 211 ? -13.273 17.141 47.492 1.00 55.56 211 ILE A CA 1
ATOM 1657 C C . ILE A 1 211 ? -13.083 17.326 49.009 1.00 55.56 211 ILE A C 1
ATOM 1659 O O . ILE A 1 211 ? -12.902 18.442 49.487 1.00 55.56 211 ILE A O 1
ATOM 1663 N N . THR A 1 212 ? -13.092 16.224 49.768 1.00 57.19 212 THR A N 1
ATOM 1664 C CA . THR A 1 212 ? -12.703 16.172 51.192 1.00 57.19 212 THR A CA 1
ATOM 1665 C C . THR A 1 212 ? -11.361 15.451 51.358 1.00 57.19 212 THR A C 1
ATOM 1667 O O . THR A 1 212 ? -10.949 14.695 50.476 1.00 57.19 212 THR A O 1
ATOM 1670 N N . SER A 1 213 ? -10.663 15.663 52.480 1.00 53.94 213 SER A N 1
ATOM 1671 C CA . SER A 1 213 ? -9.297 15.151 52.683 1.00 53.94 213 SER A CA 1
ATOM 1672 C C . SER A 1 213 ? -9.206 13.609 52.677 1.00 53.94 213 SER A C 1
ATOM 1674 O O . SER A 1 213 ? -8.296 13.051 52.059 1.00 53.94 213 SER A O 1
ATOM 1676 N N . ASP A 1 214 ? -10.230 12.918 53.194 1.00 53.38 214 ASP A N 1
ATOM 1677 C CA . ASP A 1 214 ? -10.378 11.451 53.136 1.00 53.38 214 ASP A CA 1
ATOM 1678 C C . ASP A 1 214 ? -10.551 10.903 51.707 1.00 53.38 214 ASP A C 1
ATOM 1680 O O . ASP A 1 214 ? -10.257 9.740 51.430 1.00 53.38 214 ASP A O 1
ATOM 1684 N N . LYS A 1 215 ? -11.011 11.739 50.768 1.00 59.09 215 LYS A N 1
ATOM 1685 C CA . LYS A 1 215 ? -11.206 11.377 49.355 1.00 59.09 215 LYS A CA 1
ATOM 1686 C C . LYS A 1 215 ? -9.990 11.697 48.492 1.00 59.09 215 LYS A C 1
ATOM 1688 O O . LYS A 1 215 ? -9.993 11.387 47.308 1.00 59.09 215 LYS A O 1
ATOM 1693 N N . ALA A 1 216 ? -8.941 12.305 49.033 1.00 55.94 216 ALA A N 1
ATOM 1694 C CA . ALA A 1 216 ? -7.849 12.816 48.215 1.00 55.94 216 ALA A CA 1
ATOM 1695 C C . ALA A 1 216 ? -6.969 11.713 47.586 1.00 55.94 216 ALA A C 1
ATOM 1697 O O . ALA A 1 216 ? -6.503 11.881 46.460 1.00 55.94 216 ALA A O 1
ATOM 1698 N N . SER A 1 217 ? -6.805 10.553 48.238 1.00 59.56 217 SER A N 1
ATOM 1699 C CA . SER A 1 217 ? -6.147 9.386 47.616 1.00 59.56 217 SER A CA 1
ATOM 1700 C C . SER A 1 217 ? -6.990 8.800 46.473 1.00 59.56 217 SER A C 1
ATOM 1702 O O . SER A 1 217 ? -6.465 8.411 45.430 1.00 59.56 217 SER A O 1
ATOM 1704 N N . GLU A 1 218 ? -8.314 8.813 46.630 1.00 63.28 218 GLU A N 1
ATOM 1705 C CA . GLU A 1 218 ? -9.279 8.446 45.593 1.00 63.28 218 GLU A CA 1
ATOM 1706 C C . GLU A 1 218 ? -9.231 9.446 44.424 1.00 63.28 218 GLU A C 1
ATOM 1708 O O . GLU A 1 218 ? -9.282 9.048 43.263 1.00 63.28 218 GLU A O 1
ATOM 1713 N N . VAL A 1 219 ? -9.046 10.739 44.710 1.00 60.88 219 VAL A N 1
ATOM 1714 C CA . VAL A 1 219 ? -8.852 11.794 43.703 1.00 60.88 219 VAL A CA 1
ATOM 1715 C C . VAL A 1 219 ? -7.545 11.603 42.938 1.00 60.88 219 VAL A C 1
ATOM 1717 O O . VAL A 1 219 ? -7.562 11.672 41.713 1.00 60.88 219 VAL A O 1
ATOM 1720 N N . GLN A 1 220 ? -6.432 11.292 43.609 1.00 62.97 220 GLN A N 1
ATOM 1721 C CA . GLN A 1 220 ? -5.165 10.978 42.937 1.00 62.97 220 GLN A CA 1
ATOM 1722 C C . GLN A 1 220 ? -5.314 9.773 42.005 1.00 62.97 220 GLN A C 1
ATOM 1724 O O . GLN A 1 220 ? -4.934 9.847 40.838 1.00 62.97 220 GLN A O 1
ATOM 1729 N N . LYS A 1 221 ? -5.942 8.689 42.476 1.00 68.12 221 LYS A N 1
ATOM 1730 C CA . LYS A 1 221 ? -6.223 7.503 41.653 1.00 68.12 221 LYS A CA 1
ATOM 1731 C C . LYS A 1 221 ? -7.123 7.821 40.461 1.00 68.12 221 LYS A C 1
ATOM 1733 O O . LYS A 1 221 ? -6.864 7.340 39.360 1.00 68.12 221 LYS A O 1
ATOM 1738 N N . ARG A 1 222 ? -8.162 8.640 40.651 1.00 66.38 222 ARG A N 1
ATOM 1739 C CA . ARG A 1 222 ? -9.046 9.089 39.563 1.00 66.38 222 ARG A CA 1
ATOM 1740 C C . ARG A 1 222 ? -8.309 9.954 38.551 1.00 66.38 222 ARG A C 1
ATOM 1742 O O . ARG A 1 222 ? -8.511 9.746 37.364 1.00 66.38 222 ARG A O 1
ATOM 1749 N N . LEU A 1 223 ? -7.436 10.854 39.000 1.00 66.81 223 LEU A N 1
ATOM 1750 C CA . LEU A 1 223 ? -6.639 11.718 38.131 1.00 66.81 223 LEU A CA 1
ATOM 1751 C C . LEU A 1 223 ? -5.651 10.903 37.290 1.00 66.81 223 LEU A C 1
ATOM 1753 O O . LEU A 1 223 ? -5.577 11.100 36.082 1.00 66.81 223 LEU A O 1
ATOM 1757 N N . ILE A 1 224 ? -4.964 9.933 37.899 1.00 67.69 224 ILE A N 1
ATOM 1758 C CA . ILE A 1 224 ? -4.095 8.979 37.192 1.00 67.69 224 ILE A CA 1
ATOM 1759 C C . ILE A 1 224 ? -4.908 8.195 36.161 1.00 67.69 224 ILE A C 1
ATOM 1761 O O . ILE A 1 224 ? -4.565 8.174 34.981 1.00 67.69 224 ILE A O 1
ATOM 1765 N N . LYS A 1 225 ? -6.022 7.586 36.588 1.00 72.25 225 LYS A N 1
ATOM 1766 C CA . LYS A 1 225 ? -6.892 6.794 35.713 1.00 72.25 225 LYS A CA 1
ATOM 1767 C C . LYS A 1 225 ? -7.413 7.619 34.541 1.00 72.25 225 LYS A C 1
ATOM 1769 O O . LYS A 1 225 ? -7.433 7.129 33.419 1.00 72.25 225 LYS A O 1
ATOM 1774 N N . TRP A 1 226 ? -7.827 8.852 34.800 1.00 71.06 226 TRP A N 1
ATOM 1775 C CA . TRP A 1 226 ? -8.316 9.769 33.784 1.00 71.06 226 TRP A CA 1
ATOM 1776 C C . TRP A 1 226 ? -7.197 10.186 32.818 1.00 71.06 226 TRP A C 1
ATOM 1778 O O . TRP A 1 226 ? -7.369 10.041 31.611 1.00 71.06 226 TRP A O 1
ATOM 1788 N N . PHE A 1 227 ? -6.011 10.559 33.308 1.00 71.25 227 PHE A N 1
ATOM 1789 C CA . PHE A 1 227 ? -4.866 10.911 32.461 1.00 71.25 227 PHE A CA 1
ATOM 1790 C C . PHE A 1 227 ? -4.463 9.760 31.530 1.00 71.25 227 PHE A C 1
ATOM 1792 O O . PHE A 1 227 ? -4.371 9.925 30.312 1.00 71.25 227 PHE A O 1
ATOM 1799 N N . PHE A 1 228 ? -4.281 8.562 32.090 1.00 73.56 228 PHE A N 1
ATOM 1800 C CA . PHE A 1 228 ? -3.959 7.379 31.296 1.00 73.56 228 PHE A CA 1
ATOM 1801 C C . PHE A 1 228 ? -5.126 6.949 30.400 1.00 73.56 228 PHE A C 1
ATOM 1803 O O . PHE A 1 228 ? -4.884 6.355 29.353 1.00 73.56 228 PHE A O 1
ATOM 1810 N N . SER A 1 229 ? -6.379 7.291 30.729 1.00 75.50 229 SER A N 1
ATOM 1811 C CA . SER A 1 229 ? -7.512 7.100 29.814 1.00 75.50 229 SER A CA 1
ATOM 1812 C C . SER A 1 229 ? -7.429 8.016 28.591 1.00 75.50 229 SER A C 1
ATOM 1814 O O . SER A 1 229 ? -7.665 7.541 27.482 1.00 75.50 229 SER A O 1
ATOM 1816 N N . SER A 1 230 ? -6.993 9.269 28.754 1.00 72.69 230 SER A N 1
ATOM 1817 C CA . SER A 1 230 ? -6.774 10.200 27.640 1.00 72.69 230 SER A CA 1
ATOM 1818 C C . SER A 1 230 ? -5.623 9.731 26.748 1.00 72.69 230 SER A C 1
ATOM 1820 O O . SER A 1 230 ? -5.779 9.655 25.530 1.00 72.69 230 SER A O 1
ATOM 1822 N N . ILE A 1 231 ? -4.501 9.296 27.338 1.00 73.12 231 ILE A N 1
ATOM 1823 C CA . ILE A 1 231 ? -3.386 8.687 26.587 1.00 73.12 231 ILE A CA 1
ATOM 1824 C C . ILE A 1 231 ? -3.817 7.385 25.902 1.00 73.12 231 ILE A C 1
ATOM 1826 O O . ILE A 1 231 ? -3.457 7.151 24.748 1.00 73.12 231 ILE A O 1
ATOM 1830 N N . SER A 1 232 ? -4.624 6.553 26.564 1.00 79.25 232 SER A N 1
ATOM 1831 C CA . SER A 1 232 ? -5.220 5.353 25.967 1.00 79.25 232 SER A CA 1
ATOM 1832 C C . SER A 1 232 ? -6.128 5.702 24.780 1.00 79.25 232 SER A C 1
ATOM 1834 O O . SER A 1 232 ? -6.104 5.008 23.763 1.00 79.25 232 SER A O 1
ATOM 1836 N N . GLY A 1 233 ? -6.857 6.820 24.855 1.00 77.81 233 GLY A N 1
ATOM 1837 C CA . GLY A 1 233 ? -7.615 7.393 23.742 1.00 77.81 233 GLY A CA 1
ATOM 1838 C C . GLY A 1 233 ? -6.720 7.730 22.547 1.00 77.81 233 GLY A C 1
ATOM 1839 O O . GLY A 1 233 ? -6.962 7.228 21.446 1.00 77.81 233 GLY A O 1
ATOM 1840 N N . VAL A 1 234 ? -5.634 8.485 22.771 1.00 76.38 234 VAL A N 1
ATOM 1841 C CA . VAL A 1 234 ? -4.639 8.798 21.723 1.00 76.38 234 VAL A CA 1
ATOM 1842 C C . VAL A 1 234 ? -4.048 7.506 21.152 1.00 76.38 234 VAL A C 1
ATOM 1844 O O . VAL A 1 234 ? -3.961 7.348 19.936 1.00 76.38 234 VAL A O 1
ATOM 1847 N N . LYS A 1 235 ? -3.698 6.536 22.003 1.00 80.06 235 LYS A N 1
ATOM 1848 C CA . LYS A 1 235 ? -3.169 5.225 21.600 1.00 80.06 235 LYS A CA 1
ATOM 1849 C C . LYS A 1 235 ? -4.147 4.456 20.714 1.00 80.06 235 LYS A C 1
ATOM 1851 O O . LYS A 1 235 ? -3.734 3.930 19.684 1.00 80.06 235 LYS A O 1
ATOM 1856 N N . GLY A 1 236 ? -5.425 4.391 21.086 1.00 80.00 236 GLY A N 1
ATOM 1857 C CA . GLY A 1 236 ? -6.460 3.722 20.299 1.00 80.00 236 GLY A CA 1
ATOM 1858 C C . GLY A 1 236 ? -6.581 4.317 18.897 1.00 80.00 236 GLY A C 1
ATOM 1859 O O . GLY A 1 236 ? -6.540 3.583 17.911 1.00 80.00 236 GLY A O 1
ATOM 1860 N N . LYS A 1 237 ? -6.628 5.651 18.800 1.00 79.69 237 LYS A N 1
ATOM 1861 C CA . LYS A 1 237 ? -6.674 6.366 17.515 1.00 79.69 237 LYS A CA 1
ATOM 1862 C C . LYS A 1 237 ? -5.392 6.205 16.700 1.00 79.69 237 LYS A C 1
ATOM 1864 O O . LYS A 1 237 ? -5.457 5.969 15.500 1.00 79.69 237 LYS A O 1
ATOM 1869 N N . THR A 1 238 ? -4.230 6.237 17.349 1.00 78.50 238 THR A N 1
ATOM 1870 C CA . THR A 1 238 ? -2.939 6.047 16.672 1.00 78.50 238 THR A CA 1
ATOM 1871 C C . THR A 1 238 ? -2.786 4.622 16.133 1.00 78.50 238 THR A C 1
ATOM 1873 O O . THR A 1 238 ? -2.192 4.435 15.074 1.00 78.50 238 THR A O 1
ATOM 1876 N N . LYS A 1 239 ? -3.341 3.604 16.810 1.00 80.00 239 LYS A N 1
ATOM 1877 C CA . LYS A 1 239 ? -3.352 2.218 16.311 1.00 80.00 239 LYS A CA 1
ATOM 1878 C C . LYS A 1 239 ? -4.201 2.058 15.056 1.00 80.00 239 LYS A C 1
ATOM 1880 O O . LYS A 1 239 ? -3.732 1.430 14.108 1.00 80.00 239 LYS A O 1
ATOM 1885 N N . GLU A 1 240 ? -5.403 2.632 15.046 1.00 79.38 240 GLU A N 1
ATOM 1886 C CA . GLU A 1 240 ? -6.276 2.609 13.866 1.00 79.38 240 GLU A CA 1
ATOM 1887 C C . GLU A 1 240 ? -5.611 3.329 12.689 1.00 79.38 240 GLU A C 1
ATOM 1889 O O . GLU A 1 240 ? -5.443 2.744 11.619 1.00 79.38 240 GLU A O 1
ATOM 1894 N N . PHE A 1 241 ? -5.070 4.526 12.938 1.00 77.00 241 PHE A N 1
ATOM 1895 C CA . PHE A 1 241 ? -4.280 5.242 11.944 1.00 77.00 241 PHE A CA 1
ATOM 1896 C C . PHE A 1 241 ? -3.096 4.402 11.446 1.00 77.00 241 PHE A C 1
ATOM 1898 O O . PHE A 1 241 ? -2.867 4.300 10.248 1.00 77.00 241 PHE A O 1
ATOM 1905 N N . THR A 1 242 ? -2.329 3.766 12.340 1.00 77.50 242 THR A N 1
ATOM 1906 C CA . THR A 1 242 ? -1.152 2.963 11.959 1.00 77.50 242 THR A CA 1
ATOM 1907 C C . THR A 1 242 ? -1.542 1.782 11.076 1.00 77.50 242 THR A C 1
ATOM 1909 O O . THR A 1 242 ? -0.791 1.424 10.168 1.00 77.50 242 THR A O 1
ATOM 1912 N N . LYS A 1 243 ? -2.706 1.172 11.318 1.00 83.06 243 LYS A N 1
ATOM 1913 C CA . LYS A 1 243 ? -3.246 0.114 10.462 1.00 83.06 243 LYS A CA 1
ATOM 1914 C C . LYS A 1 243 ? -3.514 0.649 9.053 1.00 83.06 243 LYS A C 1
ATOM 1916 O O . LYS A 1 243 ? -2.975 0.099 8.099 1.00 83.06 243 LYS A O 1
ATOM 1921 N N . GLN A 1 244 ? -4.234 1.760 8.929 1.00 78.38 244 GLN A N 1
ATOM 1922 C CA . GLN A 1 244 ? -4.516 2.371 7.626 1.00 78.38 244 GLN A CA 1
ATOM 1923 C C . GLN A 1 244 ? -3.259 2.890 6.928 1.00 78.38 244 GLN A C 1
ATOM 1925 O O . GLN A 1 244 ? -3.102 2.759 5.720 1.00 78.38 244 GLN A O 1
ATOM 1930 N N . ALA A 1 245 ? -2.302 3.416 7.685 1.00 75.88 245 ALA A N 1
ATOM 1931 C CA . ALA A 1 245 ? -1.038 3.892 7.153 1.00 75.88 245 ALA A CA 1
ATOM 1932 C C . ALA A 1 245 ? -0.173 2.738 6.609 1.00 75.88 245 ALA A C 1
ATOM 1934 O O . ALA A 1 245 ? 0.526 2.907 5.608 1.00 75.88 245 ALA A O 1
ATOM 1935 N N . ARG A 1 246 ? -0.254 1.538 7.208 1.00 79.44 246 ARG A N 1
ATOM 1936 C CA . ARG A 1 246 ? 0.347 0.316 6.641 1.00 79.44 246 ARG A CA 1
ATOM 1937 C C . ARG A 1 246 ? -0.320 -0.115 5.340 1.00 79.44 246 ARG A C 1
ATOM 1939 O O . ARG A 1 246 ? 0.371 -0.659 4.490 1.00 79.44 246 ARG A O 1
ATOM 1946 N N . GLU A 1 247 ? -1.618 0.122 5.184 1.00 81.19 247 GLU A N 1
ATOM 1947 C CA . GLU A 1 247 ? -2.345 -0.157 3.940 1.00 81.19 247 GLU A CA 1
ATOM 1948 C C . GLU A 1 247 ? -2.047 0.898 2.857 1.00 81.19 247 GLU A C 1
ATOM 1950 O O . GLU A 1 247 ? -1.941 0.561 1.680 1.00 81.19 247 GLU A O 1
ATOM 1955 N N . LEU A 1 248 ? -1.835 2.161 3.244 1.00 80.50 248 LEU A N 1
ATOM 1956 C CA . LEU A 1 248 ? -1.498 3.256 2.330 1.00 80.50 248 LEU A CA 1
ATOM 1957 C C . LEU A 1 248 ? -0.032 3.222 1.860 1.00 80.50 248 LEU A C 1
ATOM 1959 O O . LEU A 1 248 ? 0.262 3.590 0.726 1.00 80.50 248 LEU A O 1
ATOM 1963 N N . SER A 1 249 ? 0.905 2.796 2.710 1.00 83.50 249 SER A N 1
ATOM 1964 C CA . SER A 1 249 ? 2.346 2.839 2.406 1.00 83.50 249 SER A CA 1
ATOM 1965 C C . SER A 1 249 ? 2.751 2.073 1.126 1.00 83.50 249 SER A C 1
ATOM 1967 O O . SER A 1 249 ? 3.496 2.638 0.311 1.00 83.50 249 SER A O 1
ATOM 1969 N N . PRO A 1 250 ? 2.243 0.847 0.870 1.00 83.38 250 PRO A N 1
ATOM 1970 C CA . PRO A 1 250 ? 2.437 0.168 -0.409 1.00 83.38 250 PRO A CA 1
ATOM 1971 C C . PRO A 1 250 ? 1.891 0.977 -1.588 1.00 83.38 250 PRO A C 1
ATOM 1973 O O . PRO A 1 250 ? 2.617 1.182 -2.551 1.00 83.38 250 PRO A O 1
ATOM 1976 N N . LYS A 1 251 ? 0.682 1.543 -1.475 1.00 85.12 251 LYS A N 1
ATOM 1977 C CA . LYS A 1 251 ? 0.056 2.346 -2.541 1.00 85.12 251 LYS A CA 1
ATOM 1978 C C . LYS A 1 251 ? 0.856 3.609 -2.876 1.00 85.12 251 LYS A C 1
ATOM 1980 O O . LYS A 1 251 ? 1.032 3.933 -4.045 1.00 85.12 251 LYS A O 1
ATOM 1985 N N . LEU A 1 252 ? 1.386 4.305 -1.866 1.00 85.75 252 LEU A N 1
ATOM 1986 C CA . LEU A 1 252 ? 2.278 5.457 -2.072 1.00 85.75 252 LEU A CA 1
ATOM 1987 C C . LEU A 1 252 ? 3.595 5.045 -2.738 1.00 85.75 252 LEU A C 1
ATOM 1989 O O . LEU A 1 252 ? 4.136 5.792 -3.547 1.00 85.75 252 LEU A O 1
ATOM 1993 N N . SER A 1 253 ? 4.116 3.862 -2.404 1.00 86.62 253 SER A N 1
ATOM 1994 C CA . SER A 1 253 ? 5.319 3.323 -3.047 1.00 86.62 253 SER A CA 1
ATOM 1995 C C . SER A 1 253 ? 5.056 2.934 -4.501 1.00 86.62 253 SER A C 1
ATOM 1997 O O . SER A 1 253 ? 5.899 3.182 -5.360 1.00 86.62 253 SER A O 1
ATOM 1999 N N . ASP A 1 254 ? 3.883 2.371 -4.784 1.00 86.88 254 ASP A N 1
ATOM 2000 C CA . ASP A 1 254 ? 3.460 2.047 -6.141 1.00 86.88 254 ASP A CA 1
ATOM 2001 C C . ASP A 1 254 ? 3.307 3.319 -6.977 1.00 86.88 254 ASP A C 1
ATOM 2003 O O . ASP A 1 254 ? 3.880 3.411 -8.063 1.00 86.88 254 ASP A O 1
ATOM 2007 N N . LEU A 1 255 ? 2.629 4.341 -6.442 1.00 85.81 255 LEU A N 1
ATOM 2008 C CA . LEU A 1 255 ? 2.494 5.635 -7.106 1.00 85.81 255 LEU A CA 1
ATOM 2009 C C . LEU A 1 255 ? 3.860 6.278 -7.379 1.00 85.81 255 LEU A C 1
ATOM 2011 O O . LEU A 1 255 ? 4.100 6.730 -8.491 1.00 85.81 255 LEU A O 1
ATOM 2015 N N . GLU A 1 256 ? 4.781 6.276 -6.415 1.00 87.62 256 GLU A N 1
ATOM 2016 C CA . GLU A 1 256 ? 6.133 6.822 -6.596 1.00 87.62 256 GLU A CA 1
ATOM 2017 C C . GLU A 1 256 ? 6.888 6.156 -7.760 1.00 87.62 256 GLU A C 1
ATOM 2019 O O . GLU A 1 256 ? 7.482 6.846 -8.592 1.00 87.62 256 GLU A O 1
ATOM 2024 N N . ASN A 1 257 ? 6.846 4.824 -7.835 1.00 86.50 257 ASN A N 1
ATOM 2025 C CA . ASN A 1 257 ? 7.479 4.057 -8.909 1.00 86.50 257 ASN A CA 1
ATOM 2026 C C . ASN A 1 257 ? 6.826 4.339 -10.270 1.00 86.50 257 ASN A C 1
ATOM 2028 O O . ASN A 1 257 ? 7.516 4.436 -11.285 1.00 86.50 257 ASN A O 1
ATOM 2032 N N . LEU A 1 258 ? 5.499 4.482 -10.303 1.00 85.38 258 LEU A N 1
ATOM 2033 C CA . LEU A 1 258 ? 4.777 4.819 -11.526 1.00 85.38 258 LEU A CA 1
ATOM 2034 C C . LEU A 1 258 ? 5.093 6.248 -11.997 1.00 85.38 258 LEU A C 1
ATOM 2036 O O . LEU A 1 258 ? 5.338 6.457 -13.182 1.00 85.38 258 LEU A O 1
ATOM 2040 N N . LEU A 1 259 ? 5.160 7.214 -11.075 1.00 84.88 259 LEU A N 1
ATOM 2041 C CA . LEU A 1 259 ? 5.565 8.593 -11.365 1.00 84.88 259 LEU A CA 1
ATOM 2042 C C . LEU A 1 259 ? 7.010 8.659 -11.870 1.00 84.88 259 LEU A C 1
ATOM 2044 O O . LEU A 1 259 ? 7.320 9.455 -12.748 1.00 84.88 259 LEU A O 1
ATOM 2048 N N . GLU A 1 260 ? 7.911 7.827 -11.344 1.00 86.25 260 GLU A N 1
ATOM 2049 C CA . GLU A 1 260 ? 9.289 7.746 -11.837 1.00 86.25 260 GLU A CA 1
ATOM 2050 C C . GLU A 1 260 ? 9.367 7.299 -13.300 1.00 86.25 260 GLU A C 1
ATOM 2052 O O . GLU A 1 260 ? 10.149 7.858 -14.072 1.00 86.25 260 GLU A O 1
ATOM 2057 N N . LEU A 1 261 ? 8.538 6.334 -13.693 1.00 84.12 261 LEU A N 1
ATOM 2058 C CA . LEU A 1 261 ? 8.444 5.895 -15.080 1.00 84.12 261 LEU A CA 1
ATOM 2059 C C . LEU A 1 261 ? 7.833 6.971 -15.984 1.00 84.12 261 LEU A C 1
ATOM 2061 O O . LEU A 1 261 ? 8.344 7.185 -17.081 1.00 84.12 261 LEU A O 1
ATOM 2065 N N . GLU A 1 262 ? 6.819 7.693 -15.511 1.00 81.44 262 GLU A N 1
ATOM 2066 C CA . GLU A 1 262 ? 6.228 8.813 -16.252 1.00 81.44 262 GLU A CA 1
ATOM 2067 C C . GLU A 1 262 ? 7.246 9.939 -16.486 1.00 81.44 262 GLU A C 1
ATOM 2069 O O . GLU A 1 262 ? 7.426 10.418 -17.603 1.00 81.44 262 GLU A O 1
ATOM 2074 N N . ILE A 1 263 ? 8.002 10.312 -15.449 1.00 84.12 263 ILE A N 1
ATOM 2075 C CA . ILE A 1 263 ? 9.080 11.304 -15.566 1.00 84.12 263 ILE A CA 1
ATOM 2076 C C . ILE A 1 263 ? 10.112 10.848 -16.598 1.00 84.12 263 ILE A C 1
ATOM 2078 O O . ILE A 1 263 ? 10.539 11.645 -17.432 1.00 84.12 263 ILE A O 1
ATOM 2082 N N . ALA A 1 264 ? 10.498 9.570 -16.581 1.00 80.25 264 ALA A N 1
ATOM 2083 C CA . ALA A 1 264 ? 11.422 9.025 -17.568 1.00 80.25 264 ALA A CA 1
ATOM 2084 C C . ALA A 1 264 ? 10.847 9.111 -18.995 1.00 80.25 264 ALA A C 1
ATOM 2086 O O . ALA A 1 264 ? 11.558 9.475 -19.932 1.00 80.25 264 ALA A O 1
ATOM 2087 N N . GLN A 1 265 ? 9.554 8.846 -19.177 1.00 78.19 265 GLN A N 1
ATOM 2088 C CA . GLN A 1 265 ? 8.894 8.973 -20.477 1.00 78.19 265 GLN A CA 1
ATOM 2089 C C . GLN A 1 265 ? 8.885 10.421 -20.975 1.00 78.19 265 GLN A C 1
ATOM 2091 O O . GLN A 1 265 ? 9.304 10.668 -22.106 1.00 78.19 265 GLN A O 1
ATOM 2096 N N . LEU A 1 266 ? 8.528 11.388 -20.125 1.00 77.75 266 LEU A N 1
ATOM 2097 C CA . LEU A 1 266 ? 8.605 12.820 -20.443 1.00 77.75 266 LEU A CA 1
ATOM 2098 C C . LEU A 1 266 ? 10.035 13.249 -20.802 1.00 77.75 266 LEU A C 1
ATOM 2100 O O . LEU A 1 266 ? 10.267 13.948 -21.791 1.00 77.75 266 LEU A O 1
ATOM 2104 N N . GLN A 1 267 ? 11.028 12.772 -20.051 1.00 79.81 267 GLN A N 1
ATOM 2105 C CA . GLN A 1 267 ? 12.436 13.044 -20.332 1.00 79.81 267 GLN A CA 1
ATOM 2106 C C . GLN A 1 267 ? 12.893 12.449 -21.665 1.00 79.81 267 GLN A C 1
ATOM 2108 O O . GLN A 1 267 ? 13.710 13.056 -22.359 1.00 79.81 267 GLN A O 1
ATOM 2113 N N . ALA A 1 268 ? 12.366 11.293 -22.054 1.00 76.88 268 ALA A N 1
ATOM 2114 C CA . ALA A 1 268 ? 12.663 10.691 -23.341 1.00 76.88 268 ALA A CA 1
ATOM 2115 C C . ALA A 1 268 ? 11.985 11.399 -24.511 1.00 76.88 268 ALA A C 1
ATOM 2117 O O . ALA A 1 268 ? 12.615 11.552 -25.557 1.00 76.88 268 ALA A O 1
ATOM 2118 N N . TYR A 1 269 ? 10.749 11.881 -24.335 1.00 73.06 269 TYR A N 1
ATOM 2119 C CA . TYR A 1 269 ? 10.111 12.787 -25.295 1.00 73.06 269 TYR A CA 1
ATOM 2120 C C . TYR A 1 269 ? 10.972 14.038 -25.507 1.00 73.06 269 TYR A C 1
ATOM 2122 O O . TYR A 1 269 ? 11.227 14.439 -26.641 1.00 73.06 269 TYR A O 1
ATOM 2130 N N . ALA A 1 270 ? 11.543 14.579 -24.429 1.00 74.19 270 ALA A N 1
ATOM 2131 C CA . ALA A 1 270 ? 12.508 15.674 -24.484 1.00 74.19 270 ALA A CA 1
ATOM 2132 C C . ALA A 1 270 ? 13.927 15.257 -24.945 1.00 74.19 270 ALA A C 1
ATOM 2134 O O . ALA A 1 270 ? 14.846 16.076 -24.893 1.00 74.19 270 ALA A O 1
ATOM 2135 N N . SER A 1 271 ? 14.137 14.004 -25.374 1.00 76.94 271 SER A N 1
ATOM 2136 C CA . SER A 1 271 ? 15.433 13.442 -25.798 1.00 76.94 271 SER A CA 1
ATOM 2137 C C . SER A 1 271 ? 16.565 13.554 -24.759 1.00 76.94 271 SER A C 1
ATOM 2139 O O . SER A 1 271 ? 17.744 13.540 -25.112 1.00 76.94 271 SER A O 1
ATOM 2141 N N . LYS A 1 272 ? 16.225 13.660 -23.466 1.00 80.31 272 LYS A N 1
ATOM 2142 C CA . LYS A 1 272 ? 17.181 13.734 -22.346 1.00 80.31 272 LYS A CA 1
ATOM 2143 C C . LYS A 1 272 ? 17.713 12.363 -21.932 1.00 80.31 272 LYS A C 1
ATOM 2145 O O . LYS A 1 272 ? 18.838 12.276 -21.445 1.00 80.31 272 LYS A O 1
AT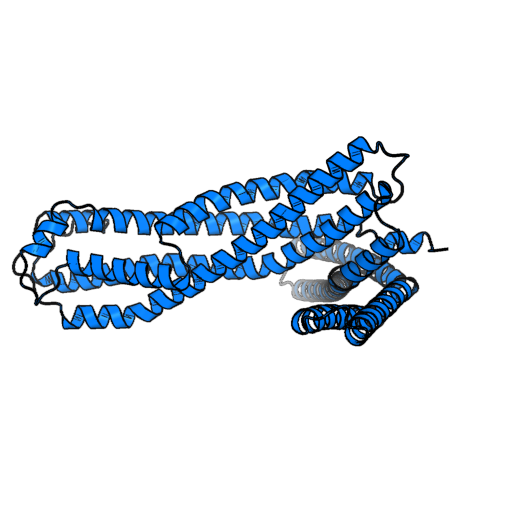OM 2150 N N . ILE A 1 273 ? 16.912 11.315 -22.115 1.00 79.94 273 ILE A N 1
ATOM 2151 C CA . ILE A 1 273 ? 17.274 9.930 -21.797 1.00 79.94 273 ILE A CA 1
ATOM 2152 C C . ILE A 1 273 ? 17.027 9.014 -22.993 1.00 79.94 273 ILE A C 1
ATOM 2154 O O . ILE A 1 273 ? 16.254 9.336 -23.899 1.00 79.94 273 ILE A O 1
ATOM 2158 N N . LYS A 1 274 ? 17.701 7.864 -23.009 1.00 78.38 274 LYS A N 1
ATOM 2159 C CA . LYS A 1 274 ? 17.591 6.905 -24.115 1.00 78.38 274 LYS A CA 1
ATOM 2160 C C . LYS A 1 274 ? 16.360 6.011 -23.957 1.00 78.38 274 LYS A C 1
ATOM 2162 O O . LYS A 1 274 ? 15.942 5.704 -22.845 1.00 78.38 274 LYS A O 1
ATOM 2167 N N . LYS A 1 275 ? 15.811 5.514 -25.071 1.00 73.06 275 LYS A N 1
ATOM 2168 C CA . LYS A 1 275 ? 14.647 4.603 -25.049 1.00 73.06 275 LYS A CA 1
ATOM 2169 C C . LYS A 1 275 ? 14.934 3.303 -24.298 1.00 73.06 275 LYS A C 1
ATOM 2171 O O . LYS A 1 275 ? 14.041 2.755 -23.660 1.00 73.06 275 LYS A O 1
ATOM 2176 N N . GLU A 1 276 ? 16.176 2.831 -24.341 1.00 74.00 276 GLU A N 1
ATOM 2177 C CA . GLU A 1 276 ? 16.610 1.653 -23.596 1.00 74.00 276 GLU A CA 1
ATOM 2178 C C . GLU A 1 276 ? 16.490 1.864 -22.078 1.00 74.00 276 GLU A C 1
ATOM 2180 O O . GLU A 1 276 ? 16.051 0.954 -21.381 1.00 74.00 276 GLU A O 1
ATOM 2185 N N . GLU A 1 277 ? 16.801 3.067 -21.577 1.00 76.56 277 GLU A N 1
ATOM 2186 C CA . GLU A 1 277 ? 16.705 3.436 -20.152 1.00 76.56 277 GLU A CA 1
ATOM 2187 C C . GLU A 1 277 ? 15.255 3.399 -19.653 1.00 76.56 277 GLU A C 1
ATOM 2189 O O . GLU A 1 277 ? 14.978 2.843 -18.588 1.00 76.56 277 GLU A O 1
ATOM 2194 N N . ILE A 1 278 ? 14.313 3.879 -20.468 1.00 77.81 278 ILE A N 1
ATOM 2195 C CA . ILE A 1 278 ? 12.877 3.774 -20.177 1.00 77.81 278 ILE A CA 1
ATOM 2196 C C . ILE A 1 278 ? 12.432 2.316 -20.155 1.00 77.81 278 ILE A C 1
ATOM 2198 O O . ILE A 1 278 ? 11.672 1.928 -19.278 1.00 77.81 278 ILE A O 1
ATOM 2202 N N . ALA A 1 279 ? 12.884 1.496 -21.109 1.00 76.56 279 ALA A N 1
ATOM 2203 C CA . ALA A 1 279 ? 12.455 0.103 -21.194 1.00 76.56 279 ALA A CA 1
ATOM 2204 C C . ALA A 1 279 ? 12.858 -0.702 -19.950 1.00 76.56 279 ALA A C 1
ATOM 2206 O O . ALA A 1 279 ? 12.094 -1.550 -19.490 1.00 76.56 279 ALA A O 1
ATOM 2207 N N . ILE A 1 280 ? 14.017 -0.394 -19.363 1.00 79.06 280 ILE A N 1
ATOM 2208 C CA . ILE A 1 280 ? 14.476 -0.995 -18.103 1.00 79.06 280 ILE A CA 1
ATOM 2209 C C . ILE A 1 280 ? 13.608 -0.529 -16.930 1.00 79.06 280 ILE A C 1
ATOM 2211 O O . ILE A 1 280 ? 13.164 -1.356 -16.133 1.00 79.06 280 ILE A O 1
ATOM 2215 N N . LEU A 1 281 ? 13.326 0.775 -16.832 1.00 81.31 281 LEU A N 1
ATOM 2216 C CA . LEU A 1 281 ? 12.427 1.305 -15.800 1.00 81.31 281 LEU A CA 1
ATOM 2217 C C . LEU A 1 281 ? 11.015 0.722 -15.938 1.00 81.31 281 LEU A C 1
ATOM 2219 O O . LEU A 1 281 ? 10.425 0.300 -14.946 1.00 81.31 281 LEU A O 1
ATOM 2223 N N . GLY A 1 282 ? 10.513 0.598 -17.166 1.00 82.44 282 GLY A N 1
ATOM 2224 C CA . GLY A 1 282 ? 9.253 -0.063 -17.483 1.00 82.44 282 GLY A CA 1
ATOM 2225 C C . GLY A 1 282 ? 9.237 -1.519 -17.049 1.00 82.44 282 GLY A C 1
ATOM 2226 O O . GLY A 1 282 ? 8.278 -1.949 -16.416 1.00 82.44 282 GLY A O 1
ATOM 2227 N N . ALA A 1 283 ? 10.313 -2.270 -17.296 1.00 85.00 283 ALA A N 1
ATOM 2228 C CA . ALA A 1 283 ? 10.445 -3.648 -16.826 1.00 85.00 283 ALA A CA 1
ATOM 2229 C C . ALA A 1 283 ? 10.423 -3.742 -15.294 1.00 85.00 283 ALA A C 1
ATOM 2231 O O . ALA A 1 283 ? 9.725 -4.589 -14.735 1.00 85.00 283 ALA A O 1
ATOM 2232 N N . ARG A 1 284 ? 11.127 -2.836 -14.605 1.00 86.00 284 ARG A N 1
ATOM 2233 C CA . ARG A 1 284 ? 11.149 -2.765 -13.138 1.00 86.00 284 ARG A CA 1
ATOM 2234 C C . ARG A 1 284 ? 9.767 -2.463 -12.559 1.00 86.00 284 ARG A C 1
ATOM 2236 O O . ARG A 1 284 ? 9.321 -3.169 -11.649 1.00 86.00 284 ARG A O 1
ATOM 2243 N N . VAL A 1 285 ? 9.095 -1.435 -13.073 1.00 86.06 285 VAL A N 1
ATOM 2244 C CA . VAL A 1 285 ? 7.736 -1.060 -12.652 1.00 86.06 285 VAL A CA 1
ATOM 2245 C C . VAL A 1 285 ? 6.762 -2.190 -12.945 1.00 86.06 285 VAL A C 1
ATOM 2247 O O . VAL A 1 285 ? 5.960 -2.551 -12.089 1.00 86.06 285 VAL A O 1
ATOM 2250 N N . SER A 1 286 ? 6.886 -2.826 -14.105 1.00 86.81 286 SER A N 1
ATOM 2251 C CA . SER A 1 286 ? 6.017 -3.934 -14.486 1.00 86.81 286 SER A CA 1
ATOM 2252 C C . SER A 1 286 ? 6.168 -5.138 -13.569 1.00 86.81 286 SER A C 1
ATOM 2254 O O . SER A 1 286 ? 5.170 -5.689 -13.109 1.00 86.81 286 SER A O 1
ATOM 2256 N N . ALA A 1 287 ? 7.405 -5.508 -13.235 1.00 87.44 287 ALA A N 1
ATOM 2257 C CA . ALA A 1 287 ? 7.684 -6.593 -12.302 1.00 87.44 287 ALA A CA 1
ATOM 2258 C C . ALA A 1 287 ? 7.222 -6.300 -10.870 1.00 87.44 287 ALA A C 1
ATOM 2260 O O . ALA A 1 287 ? 6.866 -7.223 -10.139 1.00 87.44 287 ALA A O 1
ATOM 2261 N N . THR A 1 288 ? 7.230 -5.029 -10.467 1.00 85.81 288 THR A N 1
ATOM 2262 C CA . THR A 1 288 ? 6.894 -4.622 -9.097 1.00 85.81 288 THR A CA 1
ATOM 2263 C C . THR A 1 288 ? 5.394 -4.389 -8.914 1.00 85.81 288 THR A C 1
ATOM 2265 O O . THR A 1 288 ? 4.868 -4.698 -7.851 1.00 85.81 288 THR A O 1
ATOM 2268 N N . ILE A 1 289 ? 4.710 -3.877 -9.941 1.00 85.75 289 ILE A N 1
ATOM 2269 C CA . ILE A 1 289 ? 3.353 -3.325 -9.834 1.00 85.75 289 ILE A CA 1
ATOM 2270 C C . ILE A 1 289 ? 2.410 -4.005 -10.823 1.00 85.75 289 ILE A C 1
ATOM 2272 O O . ILE A 1 289 ? 1.479 -4.688 -10.404 1.00 85.75 289 ILE A O 1
ATOM 2276 N N . ILE A 1 290 ? 2.667 -3.869 -12.129 1.00 85.56 290 ILE A N 1
ATOM 2277 C CA . ILE A 1 290 ? 1.706 -4.260 -13.175 1.00 85.56 290 ILE A CA 1
ATOM 2278 C C . ILE A 1 290 ? 1.404 -5.759 -13.137 1.00 85.56 290 ILE A C 1
ATOM 2280 O O . ILE A 1 290 ? 0.244 -6.158 -13.086 1.00 85.56 290 ILE A O 1
ATOM 2284 N N . ILE A 1 291 ? 2.438 -6.601 -13.121 1.00 89.31 291 ILE A N 1
ATOM 2285 C CA . ILE A 1 291 ? 2.291 -8.060 -13.158 1.00 89.31 291 ILE A CA 1
ATOM 2286 C C . ILE A 1 291 ? 1.637 -8.590 -11.866 1.00 89.31 291 ILE A C 1
ATOM 2288 O O . ILE A 1 291 ? 0.675 -9.358 -11.969 1.00 89.31 291 ILE A O 1
ATOM 2292 N N . PRO A 1 292 ? 2.067 -8.181 -10.652 1.00 88.88 292 PRO A N 1
ATOM 2293 C CA . PRO A 1 292 ? 1.357 -8.534 -9.423 1.00 88.88 292 PRO A CA 1
ATOM 2294 C C . PRO A 1 292 ? -0.106 -8.072 -9.393 1.00 88.88 292 PRO A C 1
ATOM 2296 O O . PRO A 1 292 ? -0.980 -8.851 -9.013 1.00 88.88 292 PRO A O 1
ATOM 2299 N N . GLN A 1 293 ? -0.401 -6.840 -9.822 1.00 86.12 293 GLN A N 1
ATOM 2300 C CA . GLN A 1 293 ? -1.775 -6.329 -9.880 1.00 86.12 293 GLN A CA 1
ATOM 2301 C C . GLN A 1 293 ? -2.627 -7.105 -10.886 1.00 86.12 293 GLN A C 1
ATOM 2303 O O . GLN A 1 293 ? -3.770 -7.445 -10.584 1.00 86.12 293 GLN A O 1
ATOM 2308 N N . LEU A 1 294 ? -2.072 -7.443 -12.052 1.00 89.19 294 LEU A N 1
ATOM 2309 C CA . LEU A 1 294 ? -2.741 -8.265 -13.055 1.00 89.19 294 LEU A CA 1
ATOM 2310 C C . LEU A 1 294 ? -3.096 -9.646 -12.496 1.00 89.19 294 LEU A C 1
ATOM 2312 O O . LEU A 1 294 ? -4.233 -10.094 -12.659 1.00 89.19 294 LEU A O 1
ATOM 2316 N N . LYS A 1 295 ? -2.161 -10.285 -11.779 1.00 92.56 295 LYS A N 1
ATOM 2317 C CA . LYS A 1 295 ? -2.416 -11.549 -11.082 1.00 92.56 295 LYS A CA 1
ATOM 2318 C C . LYS A 1 295 ? -3.564 -11.424 -10.088 1.00 92.56 295 LYS A C 1
ATOM 2320 O O . LYS A 1 295 ? -4.527 -12.182 -10.167 1.00 92.56 295 LYS A O 1
ATOM 2325 N N . ASN A 1 296 ? -3.476 -10.447 -9.189 1.00 90.56 296 ASN A N 1
ATOM 2326 C CA . ASN A 1 296 ? -4.486 -10.234 -8.157 1.00 90.56 296 ASN A CA 1
ATOM 2327 C C . ASN A 1 296 ? -5.860 -9.939 -8.765 1.00 90.56 296 ASN A C 1
ATOM 2329 O O . ASN A 1 296 ? -6.866 -10.439 -8.268 1.00 90.56 296 ASN A O 1
ATOM 2333 N N . ARG A 1 297 ? -5.913 -9.171 -9.860 1.00 90.56 297 ARG A N 1
ATOM 2334 C CA . ARG A 1 297 ? -7.154 -8.866 -10.580 1.00 90.56 297 ARG A CA 1
ATOM 2335 C C . ARG A 1 297 ? -7.773 -10.120 -11.192 1.00 90.56 297 ARG A C 1
ATOM 2337 O O . ARG A 1 297 ? -8.971 -10.326 -11.035 1.00 90.56 297 ARG A O 1
ATOM 2344 N N . ILE A 1 298 ? -6.973 -10.975 -11.834 1.00 94.06 298 ILE A N 1
ATOM 2345 C CA . ILE A 1 298 ? -7.440 -12.259 -12.385 1.00 94.06 298 ILE A CA 1
ATOM 2346 C C . ILE A 1 298 ? -7.967 -13.168 -11.270 1.00 94.06 298 ILE A C 1
ATOM 2348 O O . ILE A 1 298 ? -9.072 -13.696 -11.389 1.00 94.06 298 ILE A O 1
ATOM 2352 N N . ASP A 1 299 ? -7.208 -13.324 -10.184 1.00 94.88 299 ASP A N 1
ATOM 2353 C CA . ASP A 1 299 ? -7.585 -14.185 -9.059 1.00 94.88 299 ASP A CA 1
ATOM 2354 C C . ASP A 1 299 ? -8.861 -13.671 -8.362 1.00 94.88 299 ASP A C 1
ATOM 2356 O O . ASP A 1 299 ? -9.758 -14.460 -8.059 1.00 94.88 299 ASP A O 1
ATOM 2360 N N . SER A 1 300 ? -8.994 -12.351 -8.188 1.00 93.94 300 SER A N 1
ATOM 2361 C CA . SER A 1 300 ? -10.189 -11.724 -7.598 1.00 93.94 300 SER A CA 1
ATOM 2362 C C . SER A 1 300 ? -11.415 -11.894 -8.490 1.00 93.94 300 SER A C 1
ATOM 2364 O O . SER A 1 300 ? -12.449 -12.338 -8.007 1.00 93.94 300 SER A O 1
ATOM 2366 N N . CYS A 1 301 ? -11.293 -11.651 -9.801 1.00 95.56 301 CYS A N 1
ATOM 2367 C CA . CYS A 1 301 ? -12.404 -11.855 -10.733 1.00 95.56 301 CYS A CA 1
ATOM 2368 C C . CYS A 1 301 ? -12.860 -13.322 -10.767 1.00 95.56 301 CYS A C 1
ATOM 2370 O O . CYS A 1 301 ? -14.057 -13.593 -10.780 1.00 95.56 301 CYS A O 1
ATOM 2372 N N . ARG A 1 302 ? -11.922 -14.283 -10.758 1.00 96.88 302 ARG A N 1
ATOM 2373 C CA . ARG A 1 302 ? -12.253 -15.718 -10.691 1.00 96.88 302 ARG A CA 1
ATOM 2374 C C . ARG A 1 302 ? -13.030 -16.054 -9.417 1.00 96.88 302 ARG A C 1
ATOM 2376 O O . ARG A 1 302 ? -14.003 -16.801 -9.485 1.00 96.88 302 ARG A O 1
ATOM 2383 N N . LYS A 1 303 ? -12.611 -15.498 -8.278 1.00 97.25 303 LYS A N 1
ATOM 2384 C CA . LYS A 1 303 ? -13.291 -15.686 -6.995 1.00 97.25 303 LYS A CA 1
ATOM 2385 C C . LYS A 1 303 ? -14.684 -15.052 -6.988 1.00 97.25 303 LYS A C 1
ATOM 2387 O O . LYS A 1 303 ? -15.638 -15.728 -6.641 1.00 97.25 303 LYS A O 1
ATOM 2392 N N . GLU A 1 304 ? -14.814 -13.800 -7.413 1.00 95.56 304 GLU A N 1
ATOM 2393 C CA . GLU A 1 304 ? -16.101 -13.097 -7.464 1.00 95.56 304 GLU A CA 1
ATOM 2394 C C . GLU A 1 304 ? -17.108 -13.798 -8.379 1.00 95.56 304 GLU A C 1
ATOM 2396 O O . GLU A 1 304 ? -18.266 -13.948 -8.008 1.00 95.56 304 GLU A O 1
ATOM 2401 N N . ILE A 1 305 ? -16.679 -14.289 -9.548 1.00 97.25 305 ILE A N 1
ATOM 2402 C CA . ILE A 1 305 ? -17.552 -15.073 -10.437 1.00 97.25 305 ILE A CA 1
ATOM 2403 C C . ILE A 1 305 ? -18.044 -16.342 -9.732 1.00 97.25 305 ILE A C 1
ATOM 2405 O O . ILE A 1 305 ? -19.215 -16.695 -9.861 1.00 97.25 305 ILE A O 1
ATOM 2409 N N . LEU A 1 306 ? -17.176 -17.037 -8.991 1.00 97.19 306 LEU A N 1
ATOM 2410 C CA . LEU A 1 306 ? -17.579 -18.201 -8.199 1.00 9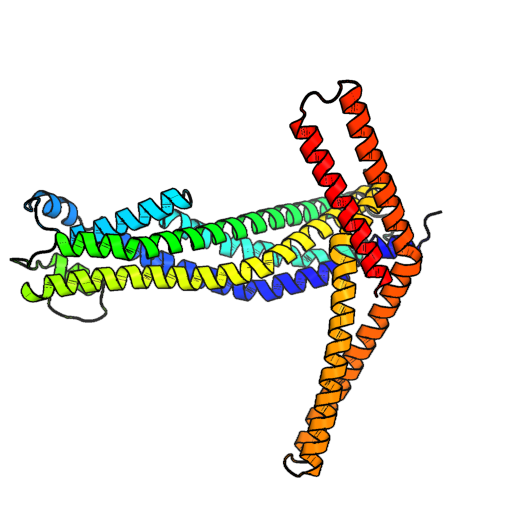7.19 306 LEU A CA 1
ATOM 2411 C C . LEU A 1 306 ? -18.594 -17.803 -7.114 1.00 97.19 306 LEU A C 1
ATOM 2413 O O . LEU A 1 306 ? -19.629 -18.452 -6.986 1.00 97.19 306 LEU A O 1
ATOM 2417 N N . ASP A 1 307 ? -18.324 -16.722 -6.381 1.00 97.25 307 ASP A N 1
ATOM 2418 C CA . ASP A 1 307 ? -19.191 -16.221 -5.312 1.00 97.25 307 ASP A CA 1
ATOM 2419 C C . ASP A 1 307 ? -20.578 -15.823 -5.859 1.00 97.25 307 ASP A C 1
ATOM 2421 O O . ASP A 1 307 ? -21.590 -16.261 -5.315 1.00 97.25 307 ASP A O 1
ATOM 2425 N N . PHE A 1 308 ? -20.657 -15.091 -6.978 1.00 96.69 308 PHE A N 1
ATOM 2426 C CA . PHE A 1 308 ? -21.934 -14.716 -7.605 1.00 96.69 308 PHE A CA 1
ATOM 2427 C C . PHE A 1 308 ? -22.716 -15.912 -8.150 1.00 96.69 308 PHE A C 1
ATOM 2429 O O . PHE A 1 308 ? -23.940 -15.947 -8.013 1.00 96.69 308 PHE A O 1
ATOM 2436 N N . ASN A 1 309 ? -22.040 -16.914 -8.720 1.00 96.88 309 ASN A N 1
ATOM 2437 C CA . ASN A 1 309 ? -22.704 -18.159 -9.116 1.00 96.88 309 ASN A CA 1
ATOM 2438 C C . ASN A 1 309 ? -23.304 -18.881 -7.900 1.00 96.88 309 ASN A C 1
ATOM 2440 O O . ASN A 1 309 ? -24.467 -19.278 -7.946 1.00 96.88 309 ASN A O 1
ATOM 2444 N N . ASN A 1 310 ? -22.557 -18.972 -6.794 1.00 96.94 310 ASN A N 1
ATOM 2445 C CA . ASN A 1 310 ? -23.053 -19.560 -5.548 1.00 96.94 310 ASN A CA 1
ATOM 2446 C C . ASN A 1 310 ? -24.235 -18.762 -4.972 1.00 96.94 310 ASN A C 1
ATOM 2448 O O . ASN A 1 310 ? -25.200 -19.349 -4.485 1.00 96.94 310 ASN A O 1
ATOM 2452 N N . TYR A 1 311 ? -24.195 -17.426 -5.027 1.00 96.88 311 TYR A N 1
ATOM 2453 C CA . TYR A 1 311 ? -25.314 -16.589 -4.586 1.00 96.88 311 TYR A CA 1
ATOM 2454 C C . TYR A 1 311 ? -26.564 -16.817 -5.430 1.00 96.88 311 TYR A C 1
ATOM 2456 O O . TYR A 1 311 ? -27.647 -16.934 -4.866 1.00 96.88 311 TYR A O 1
ATOM 2464 N N . LEU A 1 312 ? -26.429 -16.938 -6.753 1.00 96.25 312 LEU A N 1
ATOM 2465 C CA . LEU A 1 312 ? -27.548 -17.252 -7.642 1.00 96.25 312 LEU A CA 1
ATOM 2466 C C . LEU A 1 312 ? -28.131 -18.648 -7.376 1.00 96.25 312 LEU A C 1
ATOM 2468 O O . LEU A 1 312 ? -29.351 -18.796 -7.358 1.00 96.25 312 LEU A O 1
ATOM 2472 N N . GLU A 1 313 ? -27.295 -19.658 -7.132 1.00 96.31 313 GLU A N 1
ATOM 2473 C CA . GLU A 1 313 ? -27.741 -21.019 -6.799 1.00 96.31 313 GLU A CA 1
ATOM 2474 C C . GLU A 1 313 ? -28.487 -21.070 -5.456 1.00 96.31 313 GLU A C 1
ATOM 2476 O O . GLU A 1 313 ? -29.587 -21.625 -5.367 1.00 96.31 313 GLU A O 1
ATOM 2481 N N . ASN A 1 314 ? -27.943 -20.413 -4.429 1.00 95.88 314 ASN A N 1
ATOM 2482 C CA . ASN A 1 314 ? -28.595 -20.296 -3.126 1.00 95.88 314 ASN A CA 1
ATOM 2483 C C . ASN A 1 314 ? -29.909 -19.509 -3.228 1.00 95.88 314 ASN A C 1
ATOM 2485 O O . ASN A 1 314 ? -30.923 -19.929 -2.679 1.00 95.88 314 ASN A O 1
ATOM 2489 N N . LEU A 1 315 ? -29.921 -18.399 -3.972 1.00 95.31 315 LEU A N 1
ATOM 2490 C CA . LEU A 1 315 ? -31.111 -17.575 -4.178 1.00 95.31 315 LEU A CA 1
ATOM 2491 C C . LEU A 1 315 ? -32.221 -18.351 -4.910 1.00 95.31 315 LEU A C 1
ATOM 2493 O O . LEU A 1 315 ? -33.391 -18.237 -4.541 1.00 95.31 315 LEU A O 1
ATOM 2497 N N . ASN A 1 316 ? -31.864 -19.172 -5.904 1.00 94.44 316 ASN A N 1
ATOM 2498 C CA . ASN A 1 316 ? -32.798 -20.089 -6.564 1.00 94.44 316 ASN A CA 1
ATOM 2499 C C . ASN A 1 316 ? -33.361 -21.121 -5.577 1.00 94.44 316 ASN A C 1
ATOM 2501 O O . ASN A 1 316 ? -34.572 -21.320 -5.533 1.00 94.44 316 ASN A O 1
ATOM 2505 N N . SER A 1 317 ? -32.505 -21.721 -4.748 1.00 95.19 317 SER A N 1
ATOM 2506 C CA . SER A 1 317 ? -32.912 -22.723 -3.754 1.00 95.19 317 SER A CA 1
ATOM 2507 C C . SER A 1 317 ? -33.874 -22.142 -2.707 1.00 95.19 317 SER A C 1
ATOM 2509 O O . SER A 1 317 ? -34.895 -22.744 -2.380 1.00 95.19 317 SER A O 1
ATOM 2511 N N . GLU A 1 318 ? -33.603 -20.934 -2.206 1.00 94.38 318 GLU A N 1
ATOM 2512 C CA . GLU A 1 318 ? -34.475 -20.246 -1.243 1.00 94.38 318 GLU A CA 1
ATOM 2513 C C . GLU A 1 318 ? -35.817 -19.811 -1.856 1.00 94.38 318 GLU A C 1
ATOM 2515 O O . GLU A 1 318 ? -36.845 -19.818 -1.171 1.00 94.38 318 GLU A O 1
ATOM 2520 N N . ARG A 1 319 ? -35.839 -19.483 -3.155 1.00 93.69 319 ARG A N 1
ATOM 2521 C CA . ARG A 1 319 ? -37.081 -19.249 -3.908 1.00 93.69 319 ARG A CA 1
ATOM 2522 C C . ARG A 1 319 ? -37.901 -20.534 -4.038 1.00 93.69 319 ARG A C 1
ATOM 2524 O O . ARG A 1 319 ? -39.103 -20.504 -3.788 1.00 93.69 319 ARG A O 1
ATOM 2531 N N . GLU A 1 320 ? -37.274 -21.651 -4.406 1.00 93.69 320 GLU A N 1
ATOM 2532 C CA . GLU A 1 320 ? -37.945 -22.957 -4.518 1.00 93.69 320 GLU A CA 1
ATOM 2533 C C . GLU A 1 320 ? -38.542 -23.408 -3.176 1.00 93.69 320 GLU A C 1
ATOM 2535 O O . GLU A 1 320 ? -39.657 -23.931 -3.137 1.00 93.69 320 GLU A O 1
ATOM 2540 N N . ASN A 1 321 ? -37.857 -23.102 -2.071 1.00 94.56 321 ASN A N 1
ATOM 2541 C CA . ASN A 1 321 ? -38.335 -23.329 -0.706 1.00 94.56 321 ASN A CA 1
ATOM 2542 C C . ASN A 1 321 ? -39.383 -22.305 -0.225 1.00 94.56 321 ASN A C 1
ATOM 2544 O O . ASN A 1 321 ? -39.834 -22.392 0.915 1.00 94.56 321 ASN A O 1
ATOM 2548 N N . GLN A 1 322 ? -39.785 -21.348 -1.071 1.00 90.12 322 GLN A N 1
ATOM 2549 C CA . GLN A 1 322 ? -40.754 -20.283 -0.768 1.00 90.12 322 GLN A CA 1
ATOM 2550 C C . GLN A 1 322 ? -40.344 -19.360 0.395 1.00 90.12 322 GLN A C 1
ATOM 2552 O O . GLN A 1 322 ? -41.183 -18.653 0.956 1.00 90.12 322 GLN A O 1
ATOM 2557 N N . ASN A 1 323 ? -39.054 -19.319 0.739 1.00 91.25 323 ASN A N 1
ATOM 2558 C CA . ASN A 1 323 ? -38.524 -18.457 1.798 1.00 91.25 323 ASN A CA 1
ATOM 2559 C C . ASN A 1 323 ? -38.334 -17.004 1.330 1.00 91.25 323 ASN A C 1
ATOM 2561 O O . ASN A 1 323 ? -38.221 -16.093 2.153 1.00 91.25 323 ASN A O 1
ATOM 2565 N N . ILE A 1 324 ? -38.305 -16.771 0.014 1.00 92.00 324 ILE A N 1
ATOM 2566 C CA . ILE A 1 324 ? -38.135 -15.454 -0.608 1.00 92.00 324 ILE A CA 1
ATOM 2567 C C . ILE A 1 324 ? -39.254 -15.234 -1.629 1.00 92.00 324 ILE A C 1
ATOM 2569 O O . ILE A 1 324 ? -39.614 -16.134 -2.386 1.00 92.00 324 ILE A O 1
ATOM 2573 N N . SER A 1 325 ? -39.813 -14.022 -1.655 1.00 93.88 325 SER A N 1
ATOM 2574 C CA . SER A 1 325 ? -40.836 -13.650 -2.640 1.00 93.88 325 SER A CA 1
ATOM 2575 C C . SER A 1 325 ? -40.253 -13.487 -4.048 1.00 93.88 325 SER A C 1
ATOM 2577 O O . SER A 1 325 ? -39.108 -13.066 -4.205 1.00 93.88 325 SER A O 1
ATOM 2579 N N . GLU A 1 326 ? -41.073 -13.732 -5.072 1.00 92.44 326 GLU A N 1
ATOM 2580 C CA . GLU A 1 326 ? -40.679 -13.602 -6.484 1.00 92.44 326 GLU A CA 1
ATOM 2581 C C . GLU A 1 326 ? -40.095 -12.220 -6.816 1.00 92.44 326 GLU A C 1
ATOM 2583 O O . GLU A 1 326 ? -39.087 -12.117 -7.502 1.00 92.44 326 GLU A O 1
ATOM 2588 N N . GLN A 1 327 ? -40.672 -11.150 -6.262 1.00 94.19 327 GLN A N 1
ATOM 2589 C CA . GLN A 1 327 ? -40.203 -9.784 -6.513 1.00 94.19 327 GLN A CA 1
ATOM 2590 C C . GLN A 1 327 ? -38.791 -9.539 -5.963 1.00 94.19 327 GLN A C 1
ATOM 2592 O O . GLN A 1 327 ? -37.971 -8.907 -6.621 1.00 94.19 327 GLN A O 1
ATOM 2597 N N . ILE A 1 328 ? -38.491 -10.042 -4.760 1.00 93.44 328 ILE A N 1
ATOM 2598 C CA . ILE A 1 328 ? -37.153 -9.911 -4.159 1.00 93.44 328 ILE A CA 1
ATOM 2599 C C . ILE A 1 328 ? -36.148 -10.777 -4.924 1.00 93.44 328 ILE A C 1
ATOM 2601 O O . ILE A 1 328 ? -35.023 -10.341 -5.167 1.00 93.44 328 ILE A O 1
ATOM 2605 N N . TYR A 1 329 ? -36.570 -11.977 -5.331 1.00 95.56 329 TYR A N 1
ATOM 2606 C CA . TYR A 1 329 ? -35.777 -12.857 -6.179 1.00 95.56 329 TYR A CA 1
ATOM 2607 C C . TYR A 1 329 ? -35.376 -12.166 -7.487 1.00 95.56 329 TYR A C 1
ATOM 2609 O O . TYR A 1 329 ? -34.192 -12.130 -7.804 1.00 95.56 329 TYR A O 1
ATOM 2617 N N . GLU A 1 330 ? -36.326 -11.582 -8.221 1.00 95.31 330 GLU A N 1
ATOM 2618 C CA . GLU A 1 330 ? -36.052 -10.930 -9.506 1.00 95.31 330 GLU A CA 1
ATOM 2619 C C . GLU A 1 330 ? -35.057 -9.769 -9.370 1.00 95.31 330 GLU A C 1
ATOM 2621 O O . GLU A 1 330 ? -34.148 -9.646 -10.192 1.00 95.31 330 GLU A O 1
ATOM 2626 N N . ILE A 1 331 ? -35.180 -8.950 -8.317 1.00 95.81 331 ILE A N 1
ATOM 2627 C CA . ILE A 1 331 ? -34.259 -7.833 -8.054 1.00 95.81 331 ILE A CA 1
ATOM 2628 C C . ILE A 1 331 ? -32.834 -8.352 -7.826 1.00 95.81 331 ILE A C 1
ATOM 2630 O O . ILE A 1 331 ? -31.914 -7.945 -8.537 1.00 95.81 331 ILE A O 1
ATOM 2634 N N . LEU A 1 332 ? -32.651 -9.274 -6.874 1.00 96.12 332 LEU A N 1
ATOM 2635 C CA . LEU A 1 332 ? -31.324 -9.788 -6.518 1.00 96.12 332 LEU A CA 1
ATOM 2636 C C . LEU A 1 332 ? -30.713 -10.640 -7.637 1.00 96.12 332 LEU A C 1
ATOM 2638 O O . LEU A 1 332 ? -29.513 -10.568 -7.888 1.00 96.12 332 LEU A O 1
ATOM 2642 N N . ALA A 1 333 ? -31.525 -11.425 -8.349 1.00 95.69 333 ALA A N 1
ATOM 2643 C CA . ALA A 1 333 ? -31.052 -12.237 -9.463 1.00 95.69 333 ALA A CA 1
ATOM 2644 C C . ALA A 1 333 ? -30.542 -11.370 -10.620 1.00 95.69 333 ALA A C 1
ATOM 2646 O O . ALA A 1 333 ? -29.549 -11.733 -11.248 1.00 95.69 333 ALA A O 1
ATOM 2647 N N . ASN A 1 334 ? -31.195 -10.238 -10.905 1.00 96.44 334 ASN A N 1
ATOM 2648 C CA . ASN A 1 334 ? -30.709 -9.292 -11.908 1.00 96.44 334 ASN A CA 1
ATOM 2649 C C . ASN A 1 334 ? -29.420 -8.604 -11.441 1.00 96.44 334 ASN A C 1
ATOM 2651 O O . ASN A 1 334 ? -28.451 -8.595 -12.192 1.00 96.44 334 ASN A O 1
ATOM 2655 N N . GLU A 1 335 ? -29.354 -8.145 -10.185 1.00 96.06 335 GLU A N 1
ATOM 2656 C CA . GLU A 1 335 ? -28.138 -7.545 -9.615 1.00 96.06 335 GLU A CA 1
ATOM 2657 C C . GLU A 1 335 ? -26.929 -8.493 -9.704 1.00 96.06 335 GLU A C 1
ATOM 2659 O O . GLU A 1 335 ? -25.853 -8.102 -10.161 1.00 96.06 335 GLU A O 1
ATOM 2664 N N . TYR A 1 336 ? -27.103 -9.766 -9.335 1.00 96.75 336 TYR A N 1
ATOM 2665 C CA . TYR A 1 336 ? -26.026 -10.755 -9.405 1.00 96.75 336 TYR A CA 1
ATOM 2666 C C . TYR A 1 336 ? -25.648 -11.127 -10.842 1.00 96.75 336 TYR A C 1
ATOM 2668 O O . TYR A 1 336 ? -24.472 -11.369 -11.108 1.00 96.75 336 TYR A O 1
ATOM 2676 N N . LYS A 1 337 ? -26.601 -11.153 -11.784 1.00 96.31 337 LYS A N 1
ATOM 2677 C CA . LYS A 1 337 ? -26.305 -11.384 -13.209 1.00 96.31 337 LYS A CA 1
ATOM 2678 C C . LYS A 1 337 ? -25.523 -10.224 -13.820 1.00 96.31 337 LYS A C 1
ATOM 2680 O O . LYS A 1 337 ? -24.528 -10.477 -14.496 1.00 96.31 337 LYS A O 1
ATOM 2685 N N . ASP A 1 338 ? -25.917 -8.986 -13.535 1.00 96.25 338 ASP A N 1
ATOM 2686 C CA . ASP A 1 338 ? -25.228 -7.783 -14.016 1.00 96.25 338 ASP A CA 1
ATOM 2687 C C . ASP A 1 338 ? -23.800 -7.702 -13.449 1.00 96.25 338 ASP A C 1
ATOM 2689 O O . ASP A 1 338 ? -22.836 -7.408 -14.171 1.00 96.25 338 ASP A O 1
ATOM 2693 N N . ALA A 1 339 ? -23.634 -8.024 -12.160 1.00 94.38 339 ALA A N 1
ATOM 2694 C CA . ALA A 1 339 ? -22.322 -8.118 -11.526 1.00 94.38 339 ALA A CA 1
ATOM 2695 C C . ALA A 1 339 ? -21.463 -9.226 -12.160 1.00 94.38 339 ALA A C 1
ATOM 2697 O O . ALA A 1 339 ? -20.301 -8.993 -12.497 1.00 94.38 339 ALA A O 1
ATOM 2698 N N . LEU A 1 340 ? -22.041 -10.407 -12.408 1.00 95.62 340 LEU A N 1
ATOM 2699 C CA . LEU A 1 340 ? -21.356 -11.529 -13.050 1.00 95.62 340 LEU A CA 1
ATOM 2700 C C . LEU A 1 340 ? -20.922 -11.196 -14.481 1.00 95.62 340 LEU A C 1
ATOM 2702 O O . LEU A 1 340 ? -19.794 -11.524 -14.861 1.00 95.62 340 LEU A O 1
ATOM 2706 N N . GLU A 1 341 ? -21.762 -10.521 -15.269 1.00 96.38 341 GLU A N 1
ATOM 2707 C CA . GLU A 1 341 ? -21.401 -10.045 -16.607 1.00 96.38 341 GLU A CA 1
ATOM 2708 C C . GLU A 1 341 ? -20.238 -9.045 -16.536 1.00 96.38 341 GLU A C 1
ATOM 2710 O O . GLU A 1 341 ? -19.240 -9.178 -17.256 1.00 96.38 341 GLU A O 1
ATOM 2715 N N . THR A 1 342 ? -20.321 -8.075 -15.624 1.00 95.06 342 THR A N 1
ATOM 2716 C CA . THR A 1 342 ? -19.286 -7.053 -15.424 1.00 95.06 342 THR A CA 1
ATOM 2717 C C . THR A 1 342 ? -17.942 -7.680 -15.047 1.00 95.06 342 THR A C 1
ATOM 2719 O O . THR A 1 342 ? -16.921 -7.400 -15.691 1.00 95.06 342 THR A O 1
ATOM 2722 N N . THR A 1 343 ? -17.927 -8.577 -14.057 1.00 94.31 343 THR A N 1
ATOM 2723 C CA . THR A 1 343 ? -16.710 -9.263 -13.603 1.00 94.31 343 THR A CA 1
ATOM 2724 C C . THR A 1 343 ? -16.171 -10.224 -14.670 1.00 94.31 343 THR A C 1
ATOM 2726 O O . THR A 1 343 ? -14.959 -10.280 -14.886 1.00 94.31 343 THR A O 1
ATOM 2729 N N . SER A 1 344 ? -17.030 -10.914 -15.428 1.00 95.31 344 SER A N 1
ATOM 2730 C CA . SER A 1 344 ? -16.612 -11.791 -16.540 1.00 95.31 344 SER A CA 1
ATOM 2731 C C . SER A 1 344 ? -15.961 -11.016 -17.688 1.00 95.31 344 SER A C 1
ATOM 2733 O O . SER A 1 344 ? -14.942 -11.440 -18.249 1.00 95.31 344 SER A O 1
ATOM 2735 N N . ASN A 1 345 ? -16.495 -9.835 -18.005 1.00 95.19 345 ASN A N 1
ATOM 2736 C CA . ASN A 1 345 ? -15.904 -8.923 -18.980 1.00 95.19 345 ASN A CA 1
ATOM 2737 C C . ASN A 1 345 ? -14.534 -8.406 -18.513 1.00 95.19 345 ASN A C 1
ATOM 2739 O O . ASN A 1 345 ? -13.594 -8.315 -19.311 1.00 95.19 345 ASN A O 1
ATOM 2743 N N . LEU A 1 346 ? -14.387 -8.091 -17.221 1.00 92.00 346 LEU A N 1
ATOM 2744 C CA . LEU A 1 346 ? -13.105 -7.684 -16.643 1.00 92.00 346 LEU A CA 1
ATOM 2745 C C . LEU A 1 346 ? -12.082 -8.831 -16.630 1.00 92.00 346 LEU A C 1
ATOM 2747 O O . LEU A 1 346 ? -10.916 -8.602 -16.972 1.00 92.00 346 LEU A O 1
ATOM 2751 N N . LEU A 1 347 ? -12.505 -10.057 -16.304 1.00 95.12 347 LEU A N 1
ATOM 2752 C CA . LEU A 1 347 ? -11.658 -11.250 -16.357 1.00 95.12 347 LEU A CA 1
ATOM 2753 C C . LEU A 1 347 ? -11.142 -11.487 -17.777 1.00 95.12 347 LEU A C 1
ATOM 2755 O O . LEU A 1 347 ? -9.940 -11.646 -17.969 1.00 95.12 347 LEU A O 1
ATOM 2759 N N . SER A 1 348 ? -12.024 -11.431 -18.776 1.00 95.06 348 SER A N 1
ATOM 2760 C CA . SER A 1 348 ? -11.662 -11.635 -20.184 1.00 95.06 348 SER A CA 1
ATOM 2761 C C . SER A 1 348 ? -10.631 -10.609 -20.667 1.00 95.06 348 SER A C 1
ATOM 2763 O O . SER A 1 348 ? -9.627 -10.972 -21.280 1.00 95.06 348 SER A O 1
ATOM 2765 N N . LYS A 1 349 ? -10.818 -9.326 -20.319 1.00 90.12 349 LYS A N 1
ATOM 2766 C CA . LYS A 1 349 ? -9.838 -8.262 -20.608 1.00 90.12 349 LYS A CA 1
ATOM 2767 C C . LYS A 1 349 ? -8.501 -8.505 -19.903 1.00 90.12 349 LYS A C 1
ATOM 2769 O O . LYS A 1 349 ? -7.450 -8.299 -20.500 1.00 90.12 349 LYS A O 1
ATOM 2774 N N . SER A 1 350 ? -8.538 -8.961 -18.652 1.00 91.12 350 SER A N 1
ATOM 2775 C CA . SER A 1 350 ? -7.331 -9.252 -17.871 1.00 91.12 350 SER A CA 1
ATOM 2776 C C . SER A 1 350 ? -6.560 -10.448 -18.425 1.00 91.12 350 SER A C 1
ATOM 2778 O O . SER A 1 350 ? -5.339 -10.398 -18.506 1.00 91.12 350 SER A O 1
ATOM 2780 N N . LEU A 1 351 ? -7.251 -11.501 -18.860 1.00 92.81 351 LEU A N 1
ATOM 2781 C CA . LEU A 1 351 ? -6.619 -12.655 -19.498 1.00 92.81 351 LEU A CA 1
ATOM 2782 C C . LEU A 1 351 ? -5.982 -12.275 -20.841 1.00 92.81 351 LEU A C 1
ATOM 2784 O O . LEU A 1 351 ? -4.865 -12.697 -21.121 1.00 92.81 351 LEU A O 1
ATOM 2788 N N . ALA A 1 352 ? -6.626 -11.417 -21.637 1.00 90.00 352 ALA A N 1
ATOM 2789 C CA . ALA A 1 352 ? -6.025 -10.897 -22.866 1.00 90.00 352 ALA A CA 1
ATOM 2790 C C . ALA A 1 352 ? -4.738 -10.091 -22.596 1.00 90.00 352 ALA A C 1
ATOM 2792 O O . ALA A 1 352 ? -3.757 -10.221 -23.331 1.00 90.00 352 ALA A O 1
ATOM 2793 N N . GLU A 1 353 ? -4.717 -9.296 -21.523 1.00 87.94 353 GLU A N 1
ATOM 2794 C CA . GLU A 1 353 ? -3.513 -8.591 -21.068 1.00 87.94 353 GLU A CA 1
ATOM 2795 C C . GLU A 1 353 ? -2.421 -9.574 -20.607 1.00 87.94 353 GLU A C 1
ATOM 2797 O O . GLU A 1 353 ? -1.256 -9.415 -20.973 1.00 87.94 353 GLU A O 1
ATOM 2802 N N . ALA A 1 354 ? -2.781 -10.635 -19.878 1.00 90.31 354 ALA A N 1
ATOM 2803 C CA . ALA A 1 354 ? -1.840 -11.680 -19.469 1.00 90.31 354 ALA A CA 1
ATOM 2804 C C . ALA A 1 354 ? -1.207 -12.399 -20.671 1.00 90.31 354 ALA A C 1
ATOM 2806 O O . ALA A 1 354 ? 0.002 -12.625 -20.686 1.00 90.31 354 ALA A O 1
ATOM 2807 N N . GLU A 1 355 ? -1.981 -12.685 -21.719 1.00 90.44 355 GLU A N 1
ATOM 2808 C CA . GLU A 1 355 ? -1.457 -13.264 -22.961 1.00 90.44 355 GLU A CA 1
ATOM 2809 C C . GLU A 1 355 ? -0.510 -12.314 -23.712 1.00 90.44 355 GLU A C 1
ATOM 2811 O O . GLU A 1 355 ? 0.440 -12.754 -24.365 1.00 90.44 355 GLU A O 1
ATOM 2816 N N . LEU A 1 356 ? -0.710 -10.997 -23.612 1.00 87.56 356 LEU A N 1
ATOM 2817 C CA . LEU A 1 356 ? 0.259 -10.026 -24.126 1.00 87.56 356 LEU A CA 1
ATOM 2818 C C . LEU A 1 356 ? 1.572 -10.080 -23.325 1.00 87.56 356 LEU A C 1
ATOM 2820 O O . LEU A 1 356 ? 2.649 -10.157 -23.921 1.00 87.56 356 LEU A O 1
ATOM 2824 N N . TRP A 1 357 ? 1.492 -10.132 -21.992 1.00 89.12 357 TRP A N 1
ATOM 2825 C CA . TRP A 1 357 ? 2.659 -10.282 -21.114 1.00 89.12 357 TRP A CA 1
ATOM 2826 C C . TRP A 1 357 ? 3.436 -11.580 -21.366 1.00 89.12 357 TRP A C 1
ATOM 2828 O O . TRP A 1 357 ? 4.667 -11.553 -21.392 1.00 89.12 357 TRP A O 1
ATOM 2838 N N . LYS A 1 358 ? 2.747 -12.699 -21.615 1.00 90.25 358 LYS A N 1
ATOM 2839 C CA . LYS A 1 358 ? 3.384 -13.977 -21.976 1.00 90.25 358 LYS A CA 1
ATOM 2840 C C . LYS A 1 358 ? 4.137 -13.900 -23.299 1.00 90.25 358 LYS A C 1
ATOM 2842 O O . LYS A 1 358 ? 5.256 -14.398 -23.392 1.00 90.25 358 LYS A O 1
ATOM 2847 N N . ARG A 1 359 ? 3.532 -13.286 -24.321 1.00 87.94 359 ARG A N 1
ATOM 2848 C CA . ARG A 1 359 ? 4.118 -13.219 -25.670 1.00 87.94 359 ARG A CA 1
ATOM 2849 C C . ARG A 1 359 ? 5.271 -12.230 -25.768 1.00 87.94 359 ARG A C 1
ATOM 2851 O O . ARG A 1 359 ? 6.274 -12.532 -26.406 1.00 87.94 359 ARG A O 1
ATOM 2858 N N . GLU A 1 360 ? 5.127 -11.055 -25.164 1.00 83.00 360 GLU A N 1
ATOM 2859 C CA . GLU A 1 360 ? 6.042 -9.932 -25.398 1.00 83.00 360 GLU A CA 1
ATOM 2860 C C . GLU A 1 360 ? 6.751 -9.449 -24.129 1.00 83.00 360 GLU A C 1
ATOM 2862 O O . GLU A 1 360 ? 7.922 -9.066 -24.169 1.00 83.00 360 GLU A O 1
ATOM 2867 N N . GLY A 1 361 ? 6.078 -9.520 -22.981 1.00 83.94 361 GLY A N 1
ATOM 2868 C CA . GLY A 1 361 ? 6.616 -9.061 -21.701 1.00 83.94 361 GLY A CA 1
ATOM 2869 C C . GLY A 1 361 ? 7.778 -9.905 -21.173 1.00 83.94 361 GLY A C 1
ATOM 2870 O O . GLY A 1 361 ? 8.682 -9.373 -20.534 1.00 83.94 361 GLY A O 1
ATOM 2871 N N . VAL A 1 362 ? 7.824 -11.202 -21.491 1.00 87.44 362 VAL A N 1
ATOM 2872 C CA . VAL A 1 362 ? 8.940 -12.082 -21.092 1.00 87.44 362 VAL A CA 1
ATOM 2873 C C . VAL A 1 362 ? 10.274 -11.588 -21.655 1.00 87.44 362 VAL A C 1
ATOM 2875 O O . VAL A 1 362 ? 11.266 -11.553 -20.929 1.00 87.44 362 VAL A O 1
ATOM 2878 N N . VAL A 1 363 ? 10.299 -11.150 -22.918 1.00 86.81 363 VAL A N 1
ATOM 2879 C CA . VAL A 1 363 ? 11.515 -10.636 -23.573 1.00 86.81 363 VAL A CA 1
ATOM 2880 C C . VAL A 1 363 ? 11.972 -9.328 -22.926 1.00 86.81 363 VAL A C 1
ATOM 2882 O O . VAL A 1 363 ? 13.166 -9.115 -22.725 1.00 86.81 363 VAL A O 1
ATOM 2885 N N . LEU A 1 364 ? 11.026 -8.462 -22.560 1.00 85.25 364 LEU A N 1
ATOM 2886 C CA . LEU A 1 364 ? 11.311 -7.221 -21.845 1.00 85.25 364 LEU A CA 1
ATOM 2887 C C . LEU A 1 364 ? 11.992 -7.490 -20.492 1.00 85.25 364 LEU A C 1
ATOM 2889 O O . LEU A 1 364 ? 13.023 -6.886 -20.188 1.00 85.25 364 LEU A O 1
ATOM 2893 N N . LEU A 1 365 ? 11.447 -8.421 -19.703 1.00 89.44 365 LEU A N 1
ATOM 2894 C CA . LEU A 1 365 ? 12.015 -8.801 -18.408 1.00 89.44 365 LEU A CA 1
ATOM 2895 C C . LEU A 1 365 ? 13.388 -9.471 -18.559 1.00 89.44 365 LEU A C 1
ATOM 2897 O O . LEU A 1 365 ? 14.299 -9.163 -17.796 1.00 89.44 365 LEU A O 1
ATOM 2901 N N . GLU A 1 366 ? 13.565 -10.334 -19.564 1.00 89.94 366 GLU A N 1
ATOM 2902 C CA . GLU A 1 366 ? 14.851 -10.973 -19.882 1.00 89.94 366 GLU A CA 1
ATOM 2903 C C . GLU A 1 366 ? 15.935 -9.927 -20.181 1.00 89.94 366 GLU A C 1
ATOM 2905 O O . GLU A 1 366 ? 17.027 -9.980 -19.615 1.00 89.94 366 GLU A O 1
ATOM 2910 N N . ASN A 1 367 ? 15.621 -8.930 -21.011 1.00 87.88 367 ASN A N 1
ATOM 2911 C CA . ASN A 1 367 ? 16.553 -7.854 -21.346 1.00 87.88 367 ASN A CA 1
ATOM 2912 C C . ASN A 1 367 ? 16.954 -7.039 -20.105 1.00 87.88 367 ASN A C 1
ATOM 2914 O O . ASN A 1 367 ? 18.128 -6.697 -19.941 1.00 87.88 367 ASN A O 1
ATOM 2918 N N . ALA A 1 368 ? 16.003 -6.758 -19.209 1.00 88.31 368 ALA A N 1
ATOM 2919 C CA . ALA A 1 368 ? 16.280 -6.062 -17.954 1.00 88.31 368 ALA A CA 1
ATOM 2920 C C . ALA A 1 368 ? 17.170 -6.897 -17.012 1.00 88.31 368 ALA A C 1
ATOM 2922 O O . ALA A 1 368 ? 18.122 -6.365 -16.440 1.00 88.31 368 ALA A O 1
ATOM 2923 N N . ILE A 1 369 ? 16.929 -8.211 -16.910 1.00 92.06 369 ILE A N 1
ATOM 2924 C CA . ILE A 1 369 ? 17.772 -9.141 -16.138 1.00 92.06 369 ILE A CA 1
ATOM 2925 C C . ILE A 1 369 ? 19.197 -9.176 -16.701 1.00 92.06 369 ILE A C 1
ATOM 2927 O O . ILE A 1 369 ? 20.168 -9.082 -15.947 1.00 92.06 369 ILE A O 1
ATOM 2931 N N . GLN A 1 370 ? 19.349 -9.293 -18.023 1.00 91.75 370 GLN A N 1
ATOM 2932 C CA . GLN A 1 370 ? 20.662 -9.308 -18.673 1.00 91.75 370 GLN A CA 1
ATOM 2933 C C . GLN A 1 370 ? 21.441 -8.022 -18.401 1.00 91.75 370 GLN A C 1
ATOM 2935 O O . GLN A 1 370 ? 22.642 -8.064 -18.122 1.00 91.75 370 GLN A O 1
ATOM 2940 N N . LEU A 1 371 ? 20.765 -6.874 -18.430 1.00 88.62 371 LEU A N 1
ATOM 2941 C CA . LEU A 1 371 ? 21.412 -5.606 -18.145 1.00 88.62 371 LEU A CA 1
ATOM 2942 C C . LEU A 1 371 ? 21.814 -5.465 -16.674 1.00 88.62 371 LEU A C 1
ATOM 2944 O O . LEU A 1 371 ? 22.942 -5.058 -16.404 1.00 88.62 371 LEU A O 1
ATOM 2948 N N . ALA A 1 372 ? 20.943 -5.837 -15.733 1.00 89.38 372 ALA A N 1
ATOM 2949 C CA . ALA A 1 372 ? 21.273 -5.813 -14.309 1.00 89.38 372 ALA A CA 1
ATOM 2950 C C . ALA A 1 372 ? 22.479 -6.723 -13.996 1.00 89.38 372 ALA A C 1
ATOM 2952 O O . ALA A 1 372 ? 23.377 -6.341 -13.241 1.00 89.38 372 ALA A O 1
ATOM 2953 N N . ASN A 1 373 ? 22.561 -7.890 -14.644 1.00 92.50 373 ASN A N 1
ATOM 2954 C CA . ASN A 1 373 ? 23.730 -8.769 -14.570 1.00 92.50 373 ASN A CA 1
ATOM 2955 C C . ASN A 1 373 ? 24.993 -8.114 -15.145 1.00 92.50 373 ASN A C 1
ATOM 2957 O O . ASN A 1 373 ? 26.048 -8.141 -14.509 1.00 92.50 373 ASN A O 1
ATOM 2961 N N . LYS A 1 374 ? 24.890 -7.455 -16.304 1.00 92.38 374 LYS A N 1
ATOM 2962 C CA . LYS A 1 374 ? 26.004 -6.696 -16.888 1.00 92.38 374 LYS A CA 1
ATOM 2963 C C . LYS A 1 374 ? 26.471 -5.569 -15.962 1.00 92.38 374 LYS A C 1
ATOM 2965 O O . LYS A 1 374 ? 27.670 -5.329 -15.842 1.00 92.38 374 LYS A O 1
ATOM 2970 N N . GLU A 1 375 ? 25.560 -4.886 -15.276 1.00 89.31 375 GLU A N 1
ATOM 2971 C CA . GLU A 1 375 ? 25.914 -3.840 -14.315 1.00 89.31 375 GLU A CA 1
ATOM 2972 C C . GLU A 1 375 ? 26.618 -4.407 -13.073 1.00 89.31 375 GLU A C 1
ATOM 2974 O O . GLU A 1 375 ? 27.617 -3.841 -12.619 1.00 89.31 375 GLU A O 1
ATOM 2979 N N . LEU A 1 376 ? 26.184 -5.571 -12.574 1.00 90.94 376 LEU A N 1
ATOM 2980 C CA . LEU A 1 376 ? 26.900 -6.305 -11.527 1.00 90.94 376 LEU A CA 1
ATOM 2981 C C . LEU A 1 376 ? 28.330 -6.662 -11.954 1.00 90.94 376 LEU A C 1
ATOM 2983 O O . LEU A 1 376 ? 29.266 -6.488 -11.170 1.00 90.94 376 LEU A O 1
ATOM 2987 N 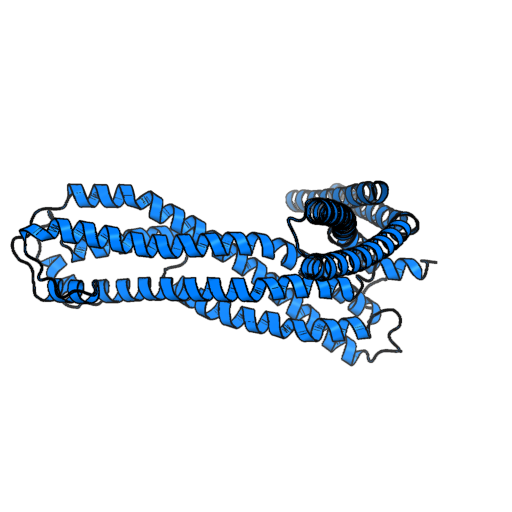N . GLU A 1 377 ? 28.524 -7.129 -13.188 1.00 91.50 377 GLU A N 1
ATOM 2988 C CA . GLU A 1 377 ? 29.855 -7.408 -13.739 1.00 91.50 377 GLU A CA 1
ATOM 2989 C C . GLU A 1 377 ? 30.710 -6.145 -13.846 1.00 91.50 377 GLU A C 1
ATOM 2991 O O . GLU A 1 377 ? 31.876 -6.161 -13.447 1.00 91.50 377 GLU A O 1
ATOM 2996 N N . ILE A 1 378 ? 30.132 -5.027 -14.295 1.00 91.69 378 ILE A N 1
ATOM 2997 C CA . ILE A 1 378 ? 30.818 -3.730 -14.344 1.00 91.69 378 ILE A CA 1
ATOM 2998 C C . ILE A 1 378 ? 31.237 -3.289 -12.939 1.00 91.69 378 ILE A C 1
ATOM 3000 O O . ILE A 1 378 ? 32.371 -2.849 -12.757 1.00 91.69 378 ILE A O 1
ATOM 3004 N N . ILE A 1 379 ? 30.374 -3.416 -11.927 1.00 90.62 379 ILE A N 1
ATOM 3005 C CA . ILE A 1 379 ? 30.712 -3.068 -10.537 1.00 90.62 379 ILE A CA 1
ATOM 3006 C C . ILE A 1 379 ? 31.848 -3.955 -10.017 1.00 90.62 379 ILE A C 1
ATOM 3008 O O . ILE A 1 379 ? 32.793 -3.442 -9.412 1.00 90.62 379 ILE A O 1
ATOM 3012 N N . ARG A 1 380 ? 31.807 -5.267 -10.291 1.00 89.50 380 ARG A N 1
ATOM 3013 C CA . ARG A 1 380 ? 32.896 -6.196 -9.943 1.00 89.50 380 ARG A CA 1
ATOM 3014 C C . ARG A 1 380 ? 34.200 -5.801 -10.634 1.00 89.50 380 ARG A C 1
ATOM 3016 O O . ARG A 1 380 ? 35.226 -5.700 -9.967 1.00 89.50 380 ARG A O 1
ATOM 3023 N N . ALA A 1 381 ? 34.163 -5.503 -11.931 1.00 90.81 381 ALA A N 1
ATOM 3024 C CA . ALA A 1 381 ? 35.329 -5.068 -12.695 1.00 90.81 381 ALA A CA 1
ATOM 3025 C C . ALA A 1 381 ? 35.899 -3.739 -12.171 1.00 90.81 381 ALA A C 1
ATOM 3027 O O . ALA A 1 381 ? 37.106 -3.630 -11.970 1.00 90.81 381 ALA A O 1
ATOM 3028 N N . ARG A 1 382 ? 35.042 -2.754 -11.866 1.00 91.06 382 ARG A N 1
ATOM 3029 C CA . ARG A 1 382 ? 35.428 -1.466 -11.256 1.00 91.06 382 ARG A CA 1
ATOM 3030 C C . ARG A 1 382 ? 36.012 -1.631 -9.857 1.00 91.06 382 ARG A C 1
ATOM 3032 O O . ARG A 1 382 ? 36.875 -0.852 -9.450 1.00 91.06 382 ARG A O 1
ATOM 3039 N N . LYS A 1 383 ? 35.557 -2.637 -9.108 1.00 89.94 383 LYS A N 1
ATOM 3040 C CA . LYS A 1 383 ? 36.164 -2.976 -7.824 1.00 89.94 383 LYS A CA 1
ATOM 3041 C C . LYS A 1 383 ? 37.555 -3.582 -8.009 1.00 89.94 383 LYS A C 1
ATOM 3043 O O . LYS A 1 383 ? 38.489 -3.145 -7.342 1.00 89.94 383 LYS A O 1
ATOM 3048 N N . LEU A 1 384 ? 37.694 -4.550 -8.915 1.00 90.81 384 LEU A N 1
ATOM 3049 C CA . LEU A 1 384 ? 38.965 -5.222 -9.209 1.00 90.81 384 LEU A CA 1
ATOM 3050 C C . LEU A 1 384 ? 40.016 -4.264 -9.786 1.00 90.81 384 LEU A C 1
ATOM 3052 O O . LEU A 1 384 ? 41.190 -4.380 -9.454 1.00 90.81 384 LEU A O 1
ATOM 3056 N N . SER A 1 385 ? 39.600 -3.280 -10.586 1.00 90.94 385 SER A N 1
ATOM 3057 C CA . SER A 1 385 ? 40.484 -2.242 -11.130 1.00 90.94 385 SER A CA 1
ATOM 3058 C C . SER A 1 385 ? 40.833 -1.129 -10.133 1.00 90.94 385 SER A C 1
ATOM 3060 O O . SER A 1 385 ? 41.559 -0.199 -10.479 1.00 90.94 385 SER A O 1
ATOM 3062 N N . GLY A 1 386 ? 40.312 -1.188 -8.902 1.00 86.75 386 GLY A N 1
ATOM 3063 C CA . GLY A 1 386 ? 40.578 -0.198 -7.857 1.00 86.75 386 GLY A CA 1
ATOM 3064 C C . GLY A 1 386 ? 39.847 1.139 -8.027 1.00 86.75 386 GLY A C 1
ATOM 3065 O O . GLY A 1 386 ? 40.089 2.057 -7.241 1.00 86.75 386 GLY A O 1
ATOM 3066 N N . GLN A 1 387 ? 38.938 1.260 -9.003 1.00 88.31 387 GLN A N 1
ATOM 3067 C CA . GLN A 1 387 ? 38.127 2.467 -9.209 1.00 88.31 387 GLN A CA 1
ATOM 3068 C C . GLN A 1 387 ? 37.109 2.683 -8.081 1.00 88.31 387 GLN A C 1
ATOM 3070 O O . GLN A 1 387 ? 36.843 3.824 -7.713 1.00 88.31 387 GLN A O 1
ATOM 3075 N N . ILE A 1 388 ? 36.574 1.604 -7.495 1.00 85.81 388 ILE A N 1
ATOM 3076 C CA . ILE A 1 388 ? 35.716 1.678 -6.304 1.00 85.81 388 ILE A CA 1
ATOM 3077 C C . ILE A 1 388 ? 36.509 1.216 -5.080 1.00 85.81 388 ILE A C 1
ATOM 3079 O O . ILE A 1 388 ? 36.821 0.033 -4.906 1.00 85.81 388 ILE A O 1
ATOM 3083 N N . LYS A 1 389 ? 36.845 2.162 -4.203 1.00 83.50 389 LYS A N 1
ATOM 3084 C CA . LYS A 1 389 ? 37.614 1.876 -2.984 1.00 83.50 389 LYS A CA 1
ATOM 3085 C C . LYS A 1 389 ? 36.718 1.381 -1.852 1.00 83.50 389 LYS A C 1
ATOM 3087 O O . LYS A 1 389 ? 37.074 0.402 -1.197 1.00 83.50 389 LYS A O 1
ATOM 3092 N N . ASP A 1 390 ? 35.544 1.984 -1.695 1.00 89.00 390 ASP A N 1
ATOM 3093 C CA . ASP A 1 390 ? 34.592 1.645 -0.641 1.00 89.00 390 ASP A CA 1
ATOM 3094 C C . ASP A 1 390 ? 33.911 0.286 -0.891 1.00 89.00 390 ASP A C 1
ATOM 3096 O O . ASP A 1 390 ? 33.246 0.067 -1.903 1.00 89.00 390 ASP A O 1
ATOM 3100 N N . MET A 1 391 ? 34.098 -0.654 0.038 1.00 86.62 391 MET A N 1
ATOM 3101 C CA . MET A 1 391 ? 33.455 -1.968 -0.020 1.00 86.62 391 MET A CA 1
ATOM 3102 C C . MET A 1 391 ? 31.974 -1.923 0.346 1.00 86.62 391 MET A C 1
ATOM 3104 O O . MET A 1 391 ? 31.218 -2.763 -0.143 1.00 86.62 391 MET A O 1
ATOM 3108 N N . GLU A 1 392 ? 31.546 -0.976 1.177 1.00 87.62 392 GLU A N 1
ATOM 3109 C CA . GLU A 1 392 ? 30.143 -0.870 1.574 1.00 87.62 392 GLU A CA 1
ATOM 3110 C C . GLU A 1 392 ? 29.286 -0.337 0.425 1.00 87.62 392 GLU A C 1
ATOM 3112 O O . GLU A 1 392 ? 28.206 -0.871 0.167 1.00 87.62 392 GLU A O 1
ATOM 3117 N N . GLU A 1 393 ? 29.805 0.608 -0.364 1.00 85.94 393 GLU A N 1
ATOM 3118 C CA . GLU A 1 393 ? 29.160 1.042 -1.605 1.00 85.94 393 GLU A CA 1
ATOM 3119 C C . GLU A 1 393 ? 28.958 -0.126 -2.589 1.00 85.94 393 GLU A C 1
ATOM 3121 O O . GLU A 1 393 ? 27.857 -0.315 -3.118 1.00 85.94 393 GLU A O 1
ATOM 3126 N N . VAL A 1 394 ? 29.991 -0.958 -2.796 1.00 87.19 394 VAL A N 1
ATOM 3127 C CA . VAL A 1 394 ? 29.904 -2.143 -3.670 1.00 87.19 394 VAL A CA 1
ATOM 3128 C C . VAL A 1 394 ? 28.868 -3.131 -3.153 1.00 87.19 394 VAL A C 1
ATOM 3130 O O . VAL A 1 394 ? 28.045 -3.609 -3.938 1.00 87.19 394 VAL A O 1
ATOM 3133 N N . LYS A 1 395 ? 28.876 -3.435 -1.850 1.00 88.81 395 LYS A N 1
ATOM 3134 C CA . LYS A 1 395 ? 27.899 -4.347 -1.240 1.00 88.81 395 LYS A CA 1
ATOM 3135 C C . LYS A 1 395 ? 26.478 -3.816 -1.388 1.00 88.81 395 LYS A C 1
ATOM 3137 O O . LYS A 1 395 ? 25.600 -4.571 -1.798 1.00 88.81 395 LYS A O 1
ATOM 3142 N N . LYS A 1 396 ? 26.250 -2.531 -1.105 1.00 89.88 396 LYS A N 1
ATOM 3143 C CA . LYS A 1 396 ? 24.929 -1.896 -1.199 1.00 89.88 396 LYS A CA 1
ATOM 3144 C C . LYS A 1 396 ? 24.390 -1.935 -2.629 1.00 89.88 396 LYS A C 1
ATOM 3146 O O . LYS A 1 396 ? 23.264 -2.385 -2.835 1.00 89.88 396 LYS A O 1
ATOM 3151 N N . LYS A 1 397 ? 25.199 -1.531 -3.616 1.00 86.75 397 LYS A N 1
ATOM 3152 C CA . LYS A 1 397 ? 24.810 -1.567 -5.037 1.00 86.75 397 LYS A CA 1
ATOM 3153 C C . LYS A 1 397 ? 24.581 -2.993 -5.532 1.00 86.75 397 LYS A C 1
ATOM 3155 O O . LYS A 1 397 ? 23.558 -3.266 -6.150 1.00 86.75 397 LYS A O 1
ATOM 3160 N N . SER A 1 398 ? 25.476 -3.920 -5.185 1.00 88.75 398 SER A N 1
ATOM 3161 C CA . SER A 1 398 ? 25.334 -5.330 -5.568 1.00 88.75 398 SER A CA 1
ATOM 3162 C C . SER A 1 398 ? 24.084 -5.959 -4.960 1.00 88.75 398 SER A C 1
ATOM 3164 O O . SER A 1 398 ? 23.384 -6.707 -5.633 1.00 88.75 398 SER A O 1
ATOM 3166 N N . LYS A 1 399 ? 23.772 -5.655 -3.695 1.00 92.19 399 LYS A N 1
ATOM 3167 C CA . LYS A 1 399 ? 22.541 -6.118 -3.047 1.00 92.19 399 LYS A CA 1
ATOM 3168 C C . LYS A 1 399 ? 21.307 -5.585 -3.776 1.00 92.19 399 LYS A C 1
ATOM 3170 O O . LYS A 1 399 ? 20.443 -6.375 -4.127 1.00 92.19 399 LYS A O 1
ATOM 3175 N N . SER A 1 400 ? 21.273 -4.283 -4.066 1.00 88.44 400 SER A N 1
ATOM 3176 C CA . SER A 1 400 ? 20.160 -3.651 -4.784 1.00 88.44 400 SER A CA 1
ATOM 3177 C C . SER A 1 400 ? 19.893 -4.297 -6.147 1.00 88.44 400 SER A C 1
ATOM 3179 O O . SER A 1 400 ? 18.743 -4.601 -6.455 1.00 88.44 400 SER A O 1
ATOM 3181 N N . LEU A 1 401 ? 20.943 -4.540 -6.940 1.00 89.31 401 LEU A N 1
ATOM 3182 C CA . LEU A 1 401 ? 20.828 -5.167 -8.262 1.00 89.31 401 LEU A CA 1
ATOM 3183 C C . LEU A 1 401 ? 20.427 -6.645 -8.177 1.00 89.31 401 LEU A C 1
ATOM 3185 O O . LEU A 1 401 ? 19.598 -7.098 -8.956 1.00 89.31 401 LEU A O 1
ATOM 3189 N N . ASN A 1 402 ? 20.953 -7.399 -7.207 1.00 91.56 402 ASN A N 1
ATOM 3190 C CA . ASN A 1 402 ? 20.520 -8.784 -6.987 1.00 91.56 402 ASN A CA 1
ATOM 3191 C C . ASN A 1 402 ? 19.044 -8.863 -6.566 1.00 91.56 402 ASN A C 1
ATOM 3193 O O . ASN A 1 402 ? 18.318 -9.741 -7.024 1.00 91.56 402 ASN A O 1
ATOM 3197 N N . ASP A 1 403 ? 18.592 -7.952 -5.702 1.00 91.25 403 ASP A N 1
ATOM 3198 C CA . ASP A 1 403 ? 17.186 -7.880 -5.298 1.00 91.25 403 ASP A CA 1
ATOM 3199 C C . ASP A 1 403 ? 16.286 -7.496 -6.485 1.00 91.25 403 ASP A C 1
ATOM 3201 O O . ASP A 1 403 ? 15.159 -7.976 -6.585 1.00 91.25 403 ASP A O 1
ATOM 3205 N N . GLU A 1 404 ? 16.777 -6.665 -7.407 1.00 89.69 404 GLU A N 1
ATOM 3206 C CA . GLU A 1 404 ? 16.088 -6.345 -8.657 1.00 89.69 404 GLU A CA 1
ATOM 3207 C C . GLU A 1 404 ? 15.991 -7.542 -9.605 1.00 89.69 404 GLU A C 1
ATOM 3209 O O . GLU A 1 404 ? 14.892 -7.842 -10.066 1.00 89.69 404 GLU A O 1
ATOM 3214 N N . ILE A 1 405 ? 17.090 -8.266 -9.832 1.00 92.62 405 ILE A N 1
ATOM 3215 C CA . ILE A 1 405 ? 17.097 -9.489 -10.649 1.00 92.62 405 ILE A CA 1
ATOM 3216 C C . ILE A 1 405 ? 16.071 -10.488 -10.113 1.00 92.62 405 ILE A C 1
ATOM 3218 O O . ILE A 1 405 ? 15.208 -10.933 -10.863 1.00 92.62 405 ILE A O 1
ATOM 3222 N N . ARG A 1 406 ? 16.075 -10.746 -8.800 1.00 93.81 406 ARG A N 1
ATOM 3223 C CA . ARG A 1 406 ? 15.098 -11.644 -8.160 1.00 93.81 406 ARG A CA 1
ATOM 3224 C C . ARG A 1 406 ? 13.652 -11.200 -8.371 1.00 93.81 406 ARG A C 1
ATOM 3226 O O . ARG A 1 406 ? 12.774 -12.041 -8.542 1.00 93.81 406 ARG A O 1
ATOM 3233 N N . ARG A 1 407 ? 13.373 -9.890 -8.334 1.00 92.38 407 ARG A N 1
ATOM 3234 C CA . ARG A 1 407 ? 12.026 -9.359 -8.610 1.00 92.38 407 ARG A CA 1
ATOM 3235 C C . ARG A 1 407 ? 11.617 -9.601 -10.061 1.00 92.38 407 ARG A C 1
ATOM 3237 O O . ARG A 1 407 ? 10.493 -10.036 -10.295 1.00 92.38 407 ARG A O 1
ATOM 3244 N N . LEU A 1 408 ? 12.515 -9.346 -11.011 1.00 92.81 408 LEU A N 1
ATOM 3245 C CA . LEU A 1 408 ? 12.269 -9.572 -12.438 1.00 92.81 408 LEU A CA 1
ATOM 3246 C C . LEU A 1 408 ? 12.056 -11.067 -12.738 1.00 92.81 408 LEU A C 1
ATOM 3248 O O . LEU A 1 408 ? 11.119 -11.418 -13.450 1.00 92.81 408 LEU A O 1
ATOM 3252 N N . GLU A 1 409 ? 12.864 -11.950 -12.147 1.00 93.31 409 GLU A N 1
ATOM 3253 C CA . GLU A 1 409 ? 12.715 -13.409 -12.253 1.00 93.31 409 GLU A CA 1
ATOM 3254 C C . GLU A 1 409 ? 11.370 -13.877 -11.688 1.00 93.31 409 GLU A C 1
ATOM 3256 O O . GLU A 1 409 ? 10.607 -14.550 -12.380 1.00 93.31 409 GLU A O 1
ATOM 3261 N N . LYS A 1 410 ? 11.015 -13.430 -10.478 1.00 93.94 410 LYS A N 1
ATOM 3262 C CA . LYS A 1 410 ? 9.715 -13.735 -9.870 1.00 93.94 410 LYS A CA 1
ATOM 3263 C C . LYS A 1 410 ? 8.550 -13.254 -10.738 1.00 93.94 410 LYS A C 1
ATOM 3265 O O . LYS A 1 410 ? 7.538 -13.937 -10.848 1.00 93.94 410 LYS A O 1
ATOM 3270 N N . ALA A 1 411 ? 8.670 -12.090 -11.371 1.00 92.00 411 ALA A N 1
ATOM 3271 C CA . ALA A 1 411 ? 7.639 -11.590 -12.273 1.00 92.00 411 ALA A CA 1
ATOM 3272 C C . ALA A 1 411 ? 7.473 -12.479 -13.519 1.00 92.00 411 ALA A C 1
ATOM 3274 O O . ALA A 1 411 ? 6.345 -12.707 -13.956 1.00 92.00 411 ALA A O 1
ATOM 3275 N N . ARG A 1 412 ? 8.561 -13.054 -14.050 1.00 92.81 412 ARG A N 1
ATOM 3276 C CA . ARG A 1 412 ? 8.493 -14.048 -15.137 1.00 92.81 412 ARG A CA 1
ATOM 3277 C C . ARG A 1 412 ? 7.799 -15.337 -14.702 1.00 92.81 412 ARG A C 1
ATOM 3279 O O . ARG A 1 412 ? 6.988 -15.877 -15.456 1.00 92.81 412 ARG A O 1
ATOM 3286 N N . GLU A 1 413 ? 8.090 -15.818 -13.495 1.00 92.44 413 GLU A N 1
ATOM 3287 C CA . GLU A 1 413 ? 7.396 -16.974 -12.913 1.00 92.44 413 GLU A CA 1
ATOM 3288 C C . GLU A 1 413 ? 5.897 -16.693 -12.773 1.00 92.44 413 GLU A C 1
ATOM 3290 O O . GLU A 1 413 ? 5.071 -17.511 -13.176 1.00 92.44 413 GLU A O 1
ATOM 3295 N N . VAL A 1 414 ? 5.540 -15.500 -12.282 1.00 92.50 414 VAL A N 1
ATOM 3296 C CA . VAL A 1 414 ? 4.144 -15.067 -12.172 1.00 92.50 414 VAL A CA 1
ATOM 3297 C C . VAL A 1 414 ? 3.467 -15.058 -13.538 1.00 92.50 414 VAL A C 1
ATOM 3299 O O . VAL A 1 414 ? 2.424 -15.691 -13.659 1.00 92.50 414 VAL A O 1
ATOM 3302 N N . ILE A 1 415 ? 4.055 -14.433 -14.565 1.00 90.88 415 ILE A N 1
ATOM 3303 C CA . ILE A 1 415 ? 3.500 -14.424 -15.934 1.00 90.88 415 ILE A CA 1
ATOM 3304 C C . ILE A 1 415 ? 3.245 -15.846 -16.444 1.00 90.88 415 ILE A C 1
ATOM 3306 O O . ILE A 1 415 ? 2.223 -16.100 -17.075 1.00 90.88 415 ILE A O 1
ATOM 3310 N N . SER A 1 416 ? 4.157 -16.774 -16.150 1.00 88.44 416 SER A N 1
ATOM 3311 C CA . SER A 1 416 ? 4.029 -18.177 -16.562 1.00 88.44 416 SER A CA 1
ATOM 3312 C C . SER A 1 416 ? 2.863 -18.895 -15.866 1.00 88.44 416 SER A C 1
ATOM 3314 O O . SER A 1 416 ? 2.366 -19.890 -16.385 1.00 88.44 416 SER A O 1
ATOM 3316 N N . SER A 1 417 ? 2.434 -18.397 -14.702 1.00 88.69 417 SER A N 1
ATOM 3317 C CA . SER A 1 417 ? 1.329 -18.941 -13.899 1.00 88.69 417 SER A CA 1
ATOM 3318 C C . SER A 1 417 ? -0.038 -18.286 -14.145 1.00 88.69 417 SER A C 1
ATOM 3320 O O . SER A 1 417 ? -1.040 -18.793 -13.635 1.00 88.69 417 SER A O 1
ATOM 3322 N N . LEU A 1 418 ? -0.081 -17.147 -14.851 1.00 88.12 418 LEU A N 1
ATOM 3323 C CA . LEU A 1 418 ? -1.326 -16.464 -15.239 1.00 88.12 418 LEU A CA 1
ATOM 3324 C C . LEU A 1 418 ? -2.068 -17.262 -16.306 1.00 88.12 418 LEU A C 1
ATOM 3326 O O . LEU A 1 418 ? -3.320 -17.300 -16.255 1.00 88.12 418 LEU A O 1
#

Sequence (418 aa):
MVSNNINLLITPSAKTIKATFVEIEASSEIIKKDIGALLVTLKDVNEIFEVVTNSSNFNSQLRSLNPISWSIPATAKLVIDIATKYLTQRTGFSFTDWTKFFSSVLTKFSNYVDGLDKLPEILKKYDGNAPDGDVAESKNDEAYVLQIKSETQTWKSYVEQIAKLSLALDSIMDAQRETETQINQNSRPFDNVTDDIQKIWGGLTDKADTITSDKASEVQKRLIKWFFSSISGVKGKTKEFTKQARELSPKLSDLENLLELEIAQLQAYASKIKKEEIAILGARVSATIIIPQLKNRIDSCRKEILDFNNYLENLNSERENQNISEQIYEILANEYKDALETTSNLLSKSLAEAELWKREGVVLLENAIQLANKELEIIRARKLSGQIKDMEEVKKKSKSLNDEIRRLEKAREVISSL

Secondary structure (DSSP, 8-state):
---HHHHHHHS--HHHHHHHHHHHHHHHHHHHHHHHHHHHHHHHHHHHHHHHH--TTHHHHHHHS-TT---HHHHHHHHHHHHHHHHHHHHS--HHHHHHHHHHHHHHHHHHHHHTTTHHHHHHHTSS---S--HHHHHHHHHHHHHHHHHHHHHHHHHHHHHHHHHHHHHHHHTHHHHHHHHHHH----S---HHHHHHHHHHSSS-PPP-GGGHHHHHHHHHHHHHHHHHHHHHHHHHHHHHHHHHHHHHHHHHHHHHHHHHHHHHHTTSS-HHHHHHHHHHHIIIIIHHHHHHHHHHHHHHHHHHHHHHHHHHHHHHTTSS-HHHHHHHHHHHHHHHHHHHHHHHHHHHHHHHIIIIIHHHHHHHHHHHHHHHHHHHHHHHTTS---HHHHHHHHHHHHHHHHHHHHHHHHHHH-

Radius of gyration: 30.54 Å; chains: 1; bounding box: 81×54×90 Å

pLDDT: mean 77.4, std 14.42, range [29.5, 97.25]

Foldseek 3Di:
DQDLLLVVLLQPQLVQLVVLLVVLVVLLVVLLVLLVLLLVLLVVLVVLVCLLPVPPVLVVVVVVDDPQAAALSNLLVVLQVLLQVLQCVQQVDGSVRSSVVSVVVSVLSVVLSVLCVCSSVLSVCLPSDNDLDDLVVLVVSLVSLVVSLVSLVVLLVSLVSLLSSLVSLVVSLVCLVVSVVVNVVRHDFDPDDDVSNQVSVVVLDVDNDDDDRVCRVVVSVVSSVSSNVSSVSSNVSSVVSNVSSVVCNLSSVLSSLSSVLVSVSSCVSVVNDDPLVSLLSSLLSCLSRVLVVLLVLLVVLVVLLVVLVVVLVVLVVCVVVVVDDPVVSVVVNVVSVVVNVVSVVSNVVSVVVLVSCLVNVLVSLVSSLVVLVVVLVVLVVCVVVVVDVDPVVNVVSNVVSVVSSVSSVVSSVSSVVD